Protein AF-A0A822L523-F1 (afdb_monomer_lite)

Foldseek 3Di:
DDDDDDDDDDDDDDDDDDDPDDDDDDDDDDDDDDDDDDDDDDDDDDDDDDDDDDDDDDDDDDDDDDDDDDDDDDDDDDDDDDDDDDDDDDDDDDDDDDDDDDDDDDDPPPDPVVVVVVVLVLLPDPDDPVDPQQDWAFPPFWADDPNDTFGKIFRFFKKKKFAPDPVDDPCQQCDPPHLNVQWDFDDDLDPGMTMIGGPVSHGDDVVVSCVSCDCPDRIDMDTFIAGPVPRWTKDFDQKKKFFFDPPDDPCVVAVPDPQFPDKDADPPDDGMIITGGDPPDDQRVVQRVRQPDPRTPHMGTDIRIDQDQFPDFLAPCALVPCQQANSCSVVDDGPNHDPLRRVCSVPVLAAQVAEAEQAEAAAAPPPPQAAFAADPQADAPPQDPNNPLQAHRLGRAFALAPPDQGHNHSHHPDPQSCVSHVVRQQAAGQTNPHYHYGHSNPNYHYRRYHQDDRPDGHDPVSVVVSD

Structure (mmCIF, N/CA/C/O backbone):
data_AF-A0A822L523-F1
#
_entry.id   AF-A0A822L523-F1
#
loop_
_atom_site.group_PDB
_atom_site.id
_atom_site.type_symbol
_atom_site.label_atom_id
_atom_site.label_alt_id
_atom_site.label_comp_id
_atom_site.label_asym_id
_atom_site.label_entity_id
_atom_site.label_seq_id
_atom_site.pdbx_PDB_ins_code
_atom_site.Cartn_x
_atom_site.Cartn_y
_atom_site.Cartn_z
_atom_site.occupancy
_atom_site.B_iso_or_equiv
_atom_site.auth_seq_id
_atom_site.auth_comp_id
_atom_site.auth_asym_id
_atom_site.auth_atom_id
_atom_site.pdbx_PDB_model_num
ATOM 1 N N . MET A 1 1 ? -24.747 27.702 -67.082 1.00 35.44 1 MET A N 1
ATOM 2 C CA . MET A 1 1 ? -24.437 26.258 -67.045 1.00 35.44 1 MET A CA 1
ATOM 3 C C . MET A 1 1 ? -24.423 25.871 -65.564 1.00 35.44 1 MET A C 1
ATOM 5 O O . MET A 1 1 ? -23.493 26.269 -64.884 1.00 35.44 1 MET A O 1
ATOM 9 N N . SER A 1 2 ? -25.607 25.622 -64.976 1.00 32.31 2 SER A N 1
ATOM 10 C CA . SER A 1 2 ? -26.153 24.293 -64.569 1.00 32.31 2 SER A CA 1
ATOM 11 C C . SER A 1 2 ? -25.402 23.692 -63.355 1.00 32.31 2 SER A C 1
ATOM 13 O O . SER A 1 2 ? -24.296 23.208 -63.560 1.00 32.31 2 SER A O 1
ATOM 15 N N . SER A 1 3 ? -25.808 23.932 -62.086 1.00 35.94 3 SER A N 1
ATOM 16 C CA . SER A 1 3 ? -26.930 23.342 -61.274 1.00 35.94 3 SER A CA 1
ATOM 17 C C . SER A 1 3 ? -26.587 21.927 -60.754 1.00 35.94 3 SER A C 1
ATOM 19 O O . SER A 1 3 ? -26.073 21.163 -61.557 1.00 35.94 3 SER A O 1
ATOM 21 N N . LEU A 1 4 ? -26.812 21.429 -59.526 1.00 29.52 4 LEU A N 1
ATOM 22 C CA . LEU A 1 4 ? -27.646 21.665 -58.320 1.00 29.52 4 LEU A CA 1
ATOM 23 C C . LEU A 1 4 ? -26.833 21.117 -57.096 1.00 29.52 4 LEU A C 1
ATOM 25 O O . LEU A 1 4 ? -25.926 20.327 -57.331 1.00 29.52 4 LEU A O 1
ATOM 29 N N . ALA A 1 5 ? -26.928 21.490 -55.809 1.00 32.34 5 ALA A N 1
ATOM 30 C CA . ALA A 1 5 ? -28.027 21.702 -54.848 1.00 32.34 5 ALA A CA 1
ATOM 31 C C . ALA A 1 5 ? -28.846 20.442 -54.473 1.00 32.34 5 ALA A C 1
ATOM 33 O O . ALA A 1 5 ? -29.767 20.098 -55.194 1.00 32.34 5 ALA A O 1
ATOM 34 N N . ASP A 1 6 ? -28.522 19.820 -53.329 1.00 32.03 6 ASP A N 1
ATOM 35 C CA . ASP A 1 6 ? -29.434 19.141 -52.376 1.00 32.03 6 ASP A CA 1
ATOM 36 C C . ASP A 1 6 ? -28.607 18.829 -51.108 1.00 32.03 6 ASP A C 1
ATOM 38 O O . ASP A 1 6 ? -27.577 18.172 -51.199 1.00 32.03 6 ASP A O 1
ATOM 42 N N . SER A 1 7 ? -28.767 19.487 -49.954 1.00 31.33 7 SER A N 1
ATOM 43 C CA . SER A 1 7 ? -29.911 19.619 -49.034 1.00 31.33 7 SER A CA 1
ATOM 44 C C . SER A 1 7 ? -30.247 18.313 -48.297 1.00 31.33 7 SER A C 1
ATOM 46 O O . SER A 1 7 ? -30.630 17.334 -48.919 1.00 31.33 7 SER A O 1
ATOM 48 N N . LEU A 1 8 ? -30.051 18.309 -46.969 1.00 26.38 8 LEU A N 1
ATOM 49 C CA . LEU A 1 8 ? -30.888 17.634 -45.965 1.00 26.38 8 LEU A CA 1
ATOM 50 C C . LEU A 1 8 ? -30.432 18.065 -44.557 1.00 26.38 8 LEU A C 1
ATOM 52 O O . LEU A 1 8 ? -29.475 17.549 -43.984 1.00 26.38 8 LEU A O 1
ATOM 56 N N . SER A 1 9 ? -31.133 19.067 -44.031 1.00 27.67 9 SER A N 1
ATOM 57 C CA . SER A 1 9 ? -31.225 19.409 -42.612 1.00 27.67 9 SER A CA 1
ATOM 58 C C . SER A 1 9 ? -32.248 18.503 -41.923 1.00 27.67 9 SER A C 1
ATOM 60 O O . SER A 1 9 ? -33.267 18.181 -42.533 1.00 27.67 9 SER A O 1
ATOM 62 N N . PHE A 1 10 ? -32.063 18.215 -40.635 1.00 26.61 10 PHE A N 1
ATOM 63 C CA . PHE A 1 10 ? -33.168 17.857 -39.743 1.00 26.61 10 PHE A CA 1
ATOM 64 C C . PHE A 1 10 ? -33.106 18.723 -38.480 1.00 26.61 10 PHE A C 1
ATOM 66 O O . PHE A 1 10 ? -32.211 18.575 -37.653 1.00 26.61 10 PHE A O 1
ATOM 73 N N . ASP A 1 11 ? -34.067 19.641 -38.388 1.00 33.31 11 ASP A N 1
ATOM 74 C CA . ASP A 1 11 ? -34.543 20.272 -37.156 1.00 33.31 11 ASP A CA 1
ATOM 75 C C . ASP A 1 11 ? -35.460 19.298 -36.401 1.00 33.31 11 ASP A C 1
ATOM 77 O O . ASP A 1 11 ? -36.153 18.488 -37.022 1.00 33.31 11 ASP A O 1
ATOM 81 N N . GLY A 1 12 ? -35.567 19.462 -35.079 1.00 30.56 12 GLY A N 1
ATOM 82 C CA . GLY A 1 12 ? -36.780 19.071 -34.354 1.00 30.56 12 GLY A CA 1
ATOM 83 C C . GLY A 1 12 ? -36.557 18.387 -33.012 1.00 30.56 12 GLY A C 1
ATOM 84 O O . GLY A 1 12 ? -36.392 17.176 -32.929 1.00 30.56 12 GLY A O 1
ATOM 85 N N . ALA A 1 13 ? -36.647 19.176 -31.946 1.00 33.69 13 ALA A N 1
ATOM 86 C CA . ALA A 1 13 ? -36.776 18.714 -30.573 1.00 33.69 13 ALA A CA 1
ATOM 87 C C . ALA A 1 13 ? -38.092 17.946 -30.336 1.00 33.69 13 ALA A C 1
ATOM 89 O O . ALA A 1 13 ? -39.158 18.420 -30.731 1.00 33.69 13 ALA A O 1
ATOM 90 N N . SER A 1 14 ? -38.029 16.823 -29.610 1.00 30.05 14 SER A N 1
ATOM 91 C CA . SER A 1 14 ? -39.057 16.341 -28.666 1.00 30.05 14 SER A CA 1
ATOM 92 C C . SER A 1 14 ? -38.495 15.201 -27.790 1.00 30.05 14 SER A C 1
ATOM 94 O O . SER A 1 14 ? -37.598 14.485 -28.231 1.00 30.05 14 SER A O 1
ATOM 96 N N . PRO A 1 15 ? -38.945 15.074 -26.527 1.00 32.06 15 PRO A N 1
ATOM 97 C CA . PRO A 1 15 ? -38.168 14.499 -25.427 1.00 32.06 15 PRO A CA 1
ATOM 98 C C . PRO A 1 15 ? -38.195 12.966 -25.367 1.00 32.06 15 PRO A C 1
ATOM 100 O O . PRO A 1 15 ? -39.232 12.339 -25.574 1.00 32.06 15 PRO A O 1
ATOM 103 N N . ILE A 1 16 ? -37.065 12.371 -24.975 1.00 31.06 16 ILE A N 1
ATOM 104 C CA . ILE A 1 16 ? -36.991 10.959 -24.583 1.00 31.06 16 ILE A CA 1
ATOM 105 C C . ILE A 1 16 ? -37.736 10.808 -23.252 1.00 31.06 16 ILE A C 1
ATOM 107 O O . ILE A 1 16 ? -37.314 11.333 -22.223 1.00 31.06 16 ILE A O 1
ATOM 111 N N . THR A 1 17 ? -38.868 10.112 -23.287 1.00 29.00 17 THR A N 1
ATOM 112 C CA . THR A 1 17 ? -39.609 9.666 -22.103 1.00 29.00 17 THR A CA 1
ATOM 113 C C . THR A 1 17 ? -39.165 8.240 -21.787 1.00 29.00 17 THR A C 1
ATOM 115 O O . THR A 1 17 ? -39.223 7.375 -22.656 1.00 29.00 17 THR A O 1
ATOM 118 N N . PHE A 1 18 ? -38.691 7.995 -20.564 1.00 29.22 18 PHE A N 1
ATOM 119 C CA . PHE A 1 18 ? -38.406 6.645 -20.077 1.00 29.22 18 PHE A CA 1
ATOM 120 C C . PHE A 1 18 ? -39.687 6.052 -19.489 1.00 29.22 18 PHE A C 1
ATOM 122 O O . PHE A 1 18 ? -40.185 6.552 -18.480 1.00 29.22 18 PHE A O 1
ATOM 129 N N . ASP A 1 19 ? -40.208 4.996 -20.111 1.00 30.80 19 ASP A N 1
ATOM 130 C CA . ASP A 1 19 ? -41.220 4.132 -19.503 1.00 30.80 19 ASP A CA 1
ATOM 131 C C . ASP A 1 19 ? -40.503 2.979 -18.790 1.00 30.80 19 ASP A C 1
ATOM 133 O O . ASP A 1 19 ? -39.896 2.110 -19.416 1.00 30.80 19 ASP A O 1
ATOM 137 N N . LEU A 1 20 ? -40.514 3.029 -17.459 1.00 40.69 20 LEU A N 1
ATOM 138 C CA . LEU A 1 20 ? -40.045 1.966 -16.579 1.00 40.69 20 LEU A CA 1
ATOM 139 C C . LEU A 1 20 ? -41.235 1.098 -16.176 1.00 40.69 20 LEU A C 1
ATOM 141 O O . LEU A 1 20 ? -41.661 1.127 -15.023 1.00 40.69 20 LEU A O 1
ATOM 145 N N . THR A 1 21 ? -41.759 0.306 -17.110 1.00 32.06 21 THR A N 1
ATOM 146 C CA . THR A 1 21 ? -42.650 -0.810 -16.786 1.00 32.06 21 THR A CA 1
ATOM 147 C C . THR A 1 21 ? -42.430 -1.977 -17.753 1.00 32.06 21 THR A C 1
ATOM 149 O O . THR A 1 21 ? -42.678 -1.869 -18.947 1.00 32.06 21 THR A O 1
ATOM 152 N N . GLY A 1 22 ? -41.975 -3.121 -17.233 1.00 28.94 22 GLY A N 1
ATOM 153 C CA . GLY A 1 22 ? -42.024 -4.396 -17.957 1.00 28.94 22 GLY A CA 1
ATOM 154 C C . GLY A 1 22 ? -40.700 -5.147 -18.027 1.00 28.94 22 GLY A C 1
ATOM 155 O O . GLY A 1 22 ? -39.800 -4.795 -18.778 1.00 28.94 22 GLY A O 1
ATOM 156 N N . SER A 1 23 ? -40.629 -6.218 -17.243 1.00 37.31 23 SER A N 1
ATOM 157 C CA . SER A 1 23 ? -39.738 -7.359 -17.424 1.00 37.31 23 SER A CA 1
ATOM 158 C C . SER A 1 23 ? -39.816 -7.904 -18.852 1.00 37.31 23 SER A C 1
ATOM 160 O O . SER A 1 23 ? -40.910 -8.232 -19.301 1.00 37.31 23 SER A O 1
ATOM 162 N N . ASP A 1 24 ? -38.684 -8.009 -19.544 1.00 33.78 24 ASP A N 1
ATOM 163 C CA . ASP A 1 24 ? -38.181 -9.266 -20.109 1.00 33.78 24 ASP A CA 1
ATOM 164 C C . ASP A 1 24 ? -36.904 -9.033 -20.936 1.00 33.78 24 ASP A C 1
ATOM 166 O O . ASP A 1 24 ? -36.634 -7.960 -21.471 1.00 33.78 24 ASP A O 1
ATOM 170 N N . ASP A 1 25 ? -36.105 -10.089 -20.939 1.00 34.25 25 ASP A N 1
ATOM 171 C CA . ASP A 1 25 ? -34.832 -10.357 -21.600 1.00 34.25 25 ASP A CA 1
ATOM 172 C C . ASP A 1 25 ? -34.661 -9.737 -23.008 1.00 34.25 25 ASP A C 1
ATOM 174 O O . ASP A 1 25 ? -35.458 -9.990 -23.911 1.00 34.25 25 ASP A O 1
ATOM 178 N N . LEU A 1 26 ? -33.573 -8.986 -23.232 1.00 28.25 26 LEU A N 1
ATOM 179 C CA . LEU A 1 26 ? -33.104 -8.611 -24.574 1.00 28.25 26 LEU A CA 1
ATOM 180 C C . LEU A 1 26 ? -31.580 -8.743 -24.666 1.00 28.25 26 LEU A C 1
ATOM 182 O O . LEU A 1 26 ? -30.812 -7.816 -24.411 1.00 28.25 26 LEU A O 1
ATOM 186 N N . THR A 1 27 ? -31.156 -9.929 -25.091 1.00 29.73 27 THR A N 1
ATOM 187 C CA . THR A 1 27 ? -29.843 -10.176 -25.686 1.00 29.73 27 THR A CA 1
ATOM 188 C C . THR A 1 27 ? -29.825 -9.631 -27.118 1.00 29.73 27 THR A C 1
ATOM 190 O O . THR A 1 27 ? -30.698 -9.943 -27.925 1.00 29.73 27 THR A O 1
ATOM 193 N N . VAL A 1 28 ? -28.813 -8.830 -27.468 1.00 26.91 28 VAL A N 1
ATOM 194 C CA . VAL A 1 28 ? -28.511 -8.490 -28.868 1.00 26.91 28 VAL A CA 1
ATOM 195 C C . VAL A 1 28 ? -27.248 -9.232 -29.277 1.00 26.91 28 VAL A C 1
ATOM 197 O O . VAL A 1 28 ? -26.133 -8.865 -28.914 1.00 26.91 28 VAL A O 1
ATOM 200 N N . SER A 1 29 ? -27.451 -10.294 -30.048 1.00 25.78 29 SER A N 1
ATOM 201 C CA . SER A 1 29 ? -26.445 -10.927 -30.891 1.00 25.78 29 SER A CA 1
ATOM 202 C C . SER A 1 29 ? -26.494 -10.274 -32.276 1.00 25.78 29 SER A C 1
ATOM 204 O O . SER A 1 29 ? -27.566 -10.054 -32.838 1.00 25.78 29 SER A O 1
ATOM 206 N N . LYS A 1 30 ? -25.327 -9.968 -32.849 1.00 27.33 30 LYS A N 1
ATOM 207 C CA . LYS A 1 30 ? -25.195 -9.736 -34.289 1.00 27.33 30 LYS A CA 1
ATOM 208 C C . LYS A 1 30 ? -24.101 -10.648 -34.818 1.00 27.33 30 LYS A C 1
ATOM 210 O O . LYS A 1 30 ? -22.918 -10.346 -34.707 1.00 27.33 30 LYS A O 1
ATOM 215 N N . GLU A 1 31 ? -24.530 -11.769 -35.381 1.00 26.70 31 GLU A N 1
ATOM 216 C CA . GLU A 1 31 ? -23.723 -12.536 -36.317 1.00 26.70 31 GLU A CA 1
ATOM 217 C C . GLU A 1 31 ? -23.628 -11.805 -37.661 1.00 26.70 31 GLU A C 1
ATOM 219 O O . GLU A 1 31 ? -24.628 -11.319 -38.191 1.00 26.70 31 GLU A O 1
ATOM 224 N N . THR A 1 32 ? -22.442 -11.847 -38.263 1.00 28.53 32 THR A N 1
ATOM 225 C CA . THR A 1 32 ? -22.312 -12.170 -39.687 1.00 28.53 32 THR A CA 1
ATOM 226 C C . THR A 1 32 ? -21.231 -13.238 -39.843 1.00 28.53 32 THR A C 1
ATOM 228 O O . THR A 1 32 ? -20.139 -13.117 -39.295 1.00 28.53 32 THR A O 1
ATOM 231 N N . SER A 1 33 ? -21.625 -14.288 -40.556 1.00 26.77 33 SER A N 1
ATOM 232 C CA . SER A 1 33 ? -21.040 -15.623 -40.706 1.00 26.77 33 SER A CA 1
ATOM 233 C C . SER A 1 33 ? -19.787 -15.713 -41.628 1.00 26.77 33 SER A C 1
ATOM 235 O O . SER A 1 33 ? -19.410 -14.710 -42.233 1.00 26.77 33 SER A O 1
ATOM 237 N N . PRO A 1 34 ? -19.137 -16.902 -41.728 1.00 37.75 34 PRO A N 1
ATOM 238 C CA . PRO A 1 34 ? -17.688 -17.100 -41.924 1.00 37.75 34 PRO A CA 1
ATOM 239 C C . PRO A 1 34 ? -17.290 -17.692 -43.296 1.00 37.75 34 PRO A C 1
ATOM 241 O O . PRO A 1 34 ? -18.164 -17.971 -44.104 1.00 37.75 34 PRO A O 1
ATOM 244 N N . LEU A 1 35 ? -15.979 -17.931 -43.508 1.00 25.69 35 LEU A N 1
ATOM 245 C CA . LEU A 1 35 ? -15.305 -18.974 -44.335 1.00 25.69 35 LEU A CA 1
ATOM 246 C C . LEU A 1 35 ? -13.777 -18.687 -44.271 1.00 25.69 35 LEU A C 1
ATOM 248 O O . LEU A 1 35 ? -13.397 -17.538 -44.437 1.00 25.69 35 LEU A O 1
ATOM 252 N N . ALA A 1 36 ? -12.801 -19.578 -44.071 1.00 26.30 36 ALA A N 1
ATOM 253 C CA . ALA A 1 36 ? -12.713 -20.995 -43.743 1.00 26.30 36 ALA A CA 1
ATOM 254 C C . ALA A 1 36 ? -11.298 -21.257 -43.161 1.00 26.30 36 ALA A C 1
ATOM 256 O O . ALA A 1 36 ? -10.316 -20.664 -43.605 1.00 26.30 36 ALA A O 1
ATOM 257 N N . VAL A 1 37 ? -11.204 -22.158 -42.183 1.00 26.66 37 VAL A N 1
ATOM 258 C CA . VAL A 1 37 ? -9.959 -22.750 -41.662 1.00 26.66 37 VAL A CA 1
ATOM 259 C C . VAL A 1 37 ? -9.517 -23.868 -42.603 1.00 26.66 37 VAL A C 1
ATOM 261 O O . VAL A 1 37 ? -10.371 -24.653 -42.999 1.00 26.66 37 VAL A O 1
ATOM 264 N N . LEU A 1 38 ? -8.214 -24.024 -42.862 1.00 25.02 38 LEU A N 1
ATOM 265 C CA . LEU A 1 38 ? -7.595 -25.348 -43.015 1.00 25.02 38 LEU A CA 1
ATOM 266 C C . LEU A 1 38 ? -6.116 -25.298 -42.600 1.00 25.02 38 LEU A C 1
ATOM 268 O O . LEU A 1 38 ? -5.322 -24.506 -43.095 1.00 25.02 38 LEU A O 1
ATOM 272 N N . ASN A 1 39 ? -5.803 -26.167 -41.647 1.00 25.38 39 ASN A N 1
ATOM 273 C CA . ASN A 1 39 ? -4.521 -26.394 -41.002 1.00 25.38 39 ASN A CA 1
ATOM 274 C C . ASN A 1 39 ? -3.904 -27.658 -41.626 1.00 25.38 39 ASN A C 1
ATOM 276 O O . ASN A 1 39 ? -4.617 -28.655 -41.708 1.00 25.38 39 ASN A O 1
ATOM 280 N N . SER A 1 40 ? -2.624 -27.654 -42.014 1.00 27.36 40 SER A N 1
ATOM 281 C CA . SER A 1 40 ? -1.778 -28.866 -42.018 1.00 27.36 40 SER A CA 1
ATOM 282 C C . SER A 1 40 ? -0.338 -28.562 -42.437 1.00 27.36 40 SER A C 1
ATOM 284 O O . SER A 1 40 ? -0.066 -28.225 -43.588 1.00 27.36 40 SER A O 1
ATOM 286 N N . ASN A 1 41 ? 0.576 -28.776 -41.496 1.00 27.09 41 ASN A N 1
ATOM 287 C CA . ASN A 1 41 ? 1.993 -29.050 -41.721 1.00 27.09 41 ASN A CA 1
ATOM 288 C C . ASN A 1 41 ? 2.141 -30.492 -42.266 1.00 27.09 41 ASN A C 1
ATOM 290 O O . ASN A 1 41 ? 1.387 -31.369 -41.830 1.00 27.09 41 ASN A O 1
ATOM 294 N N . PRO A 1 42 ? 3.076 -30.767 -43.194 1.00 29.89 42 PRO A N 1
ATOM 295 C CA . PRO A 1 42 ? 4.167 -31.679 -42.825 1.00 29.89 42 PRO A CA 1
ATOM 296 C C . PRO A 1 42 ? 5.532 -31.305 -43.447 1.00 29.89 42 PRO A C 1
ATOM 298 O O . PRO A 1 42 ? 5.629 -30.920 -44.610 1.00 29.89 42 PRO A O 1
ATOM 301 N N . SER A 1 43 ? 6.613 -31.483 -42.683 1.00 27.56 43 SER A N 1
ATOM 302 C CA . SER A 1 43 ? 8.013 -31.514 -43.165 1.00 27.56 43 SER A CA 1
ATOM 303 C C . SER A 1 43 ? 8.362 -32.892 -43.783 1.00 27.56 43 SER A C 1
ATOM 305 O O . SER A 1 43 ? 7.551 -33.810 -43.648 1.00 27.56 43 SER A O 1
ATOM 307 N N . PRO A 1 44 ? 9.590 -33.168 -44.283 1.00 37.09 44 PRO A N 1
ATOM 308 C CA . PRO A 1 44 ? 10.626 -32.329 -44.906 1.00 37.09 44 PRO A CA 1
ATOM 309 C C . PRO A 1 44 ? 11.067 -32.878 -46.293 1.00 37.09 44 PRO A C 1
ATOM 311 O O . PRO A 1 44 ? 10.983 -34.077 -46.556 1.00 37.09 44 PRO A O 1
ATOM 314 N N . SER A 1 45 ? 11.666 -32.048 -47.152 1.00 27.22 45 SER A N 1
ATOM 315 C CA . SER A 1 45 ? 12.517 -32.557 -48.243 1.00 27.22 45 SER A CA 1
ATOM 316 C C . SER A 1 45 ? 13.587 -31.552 -48.670 1.00 27.22 45 SER A C 1
ATOM 318 O O . SER A 1 45 ? 13.351 -30.356 -48.795 1.00 27.22 45 SER A O 1
ATOM 320 N N . THR A 1 46 ? 14.777 -32.108 -48.838 1.00 25.73 46 THR A N 1
ATOM 321 C CA . THR A 1 46 ? 16.098 -31.540 -49.113 1.00 25.73 46 THR A CA 1
ATOM 322 C C . THR A 1 46 ? 16.292 -30.980 -50.534 1.00 25.73 46 THR A C 1
ATOM 324 O O . THR A 1 46 ? 15.610 -31.413 -51.457 1.00 25.73 46 THR A O 1
ATOM 327 N N . VAL A 1 47 ? 17.382 -30.203 -50.689 1.00 24.11 47 VAL A N 1
ATOM 328 C CA . VAL A 1 47 ? 18.164 -29.883 -51.916 1.00 24.11 47 VAL A CA 1
ATOM 329 C C . VAL A 1 47 ? 17.750 -28.615 -52.688 1.00 24.11 47 VAL A C 1
ATOM 331 O O . VAL A 1 47 ? 16.817 -28.637 -53.475 1.00 24.11 47 VAL A O 1
ATOM 334 N N . SER A 1 48 ? 18.494 -27.510 -52.553 1.00 25.20 48 SER A N 1
ATOM 335 C CA . SER A 1 48 ? 19.650 -27.159 -53.407 1.00 25.20 48 SER A CA 1
ATOM 336 C C . SER A 1 48 ? 19.976 -25.664 -53.322 1.00 25.20 48 SER A C 1
ATOM 338 O O . SER A 1 48 ? 19.094 -24.816 -53.256 1.00 25.20 48 SER A O 1
ATOM 340 N N . SER A 1 49 ? 21.269 -25.379 -53.385 1.00 27.38 49 SER A N 1
ATOM 341 C CA . SER A 1 49 ? 21.909 -24.084 -53.597 1.00 27.38 49 SER A CA 1
ATOM 342 C C . SER A 1 49 ? 21.438 -23.361 -54.861 1.00 27.38 49 SER A C 1
ATOM 344 O O . SER A 1 49 ? 21.356 -24.005 -55.902 1.00 27.38 49 SER A O 1
ATOM 346 N N . GLU A 1 50 ? 21.294 -22.033 -54.796 1.00 27.50 50 GLU A N 1
ATOM 347 C CA . GLU A 1 50 ? 21.911 -21.090 -55.747 1.00 27.50 50 GLU A CA 1
ATOM 348 C C . GLU A 1 50 ? 21.669 -19.632 -55.315 1.00 27.50 50 GLU A C 1
ATOM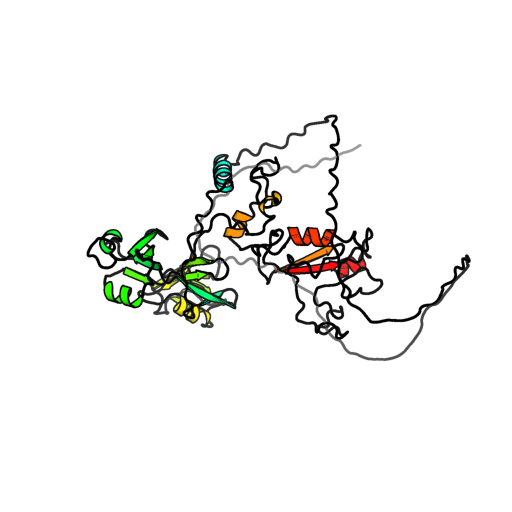 350 O O . GLU A 1 50 ? 20.542 -19.197 -55.091 1.00 27.50 50 GLU A O 1
ATOM 355 N N . ALA A 1 51 ? 22.764 -18.884 -55.179 1.00 25.56 51 ALA A N 1
ATOM 356 C CA . ALA A 1 51 ? 22.781 -17.440 -54.978 1.00 25.56 51 ALA A CA 1
ATOM 357 C C . ALA A 1 51 ? 22.842 -16.725 -56.339 1.00 25.56 51 ALA A C 1
ATOM 359 O O . ALA A 1 51 ? 23.571 -17.195 -57.216 1.00 25.56 51 ALA A O 1
ATOM 360 N N . PRO A 1 52 ? 22.211 -15.552 -56.520 1.00 27.73 52 PRO A N 1
ATOM 361 C CA . PRO A 1 52 ? 22.552 -14.662 -57.615 1.00 27.73 52 PRO A CA 1
ATOM 362 C C . PRO A 1 52 ? 23.616 -13.650 -57.171 1.00 27.73 52 PRO A C 1
ATOM 364 O O . PRO A 1 52 ? 23.428 -12.855 -56.253 1.00 27.73 52 PRO A O 1
ATOM 367 N N . THR A 1 53 ? 24.752 -13.702 -57.859 1.00 26.11 53 THR A N 1
ATOM 368 C CA . THR A 1 53 ? 25.809 -12.683 -57.885 1.00 26.11 53 THR A CA 1
ATOM 369 C C . THR A 1 53 ? 25.493 -11.604 -58.929 1.00 26.11 53 THR A C 1
ATOM 371 O O . THR A 1 53 ? 24.661 -11.849 -59.801 1.00 26.11 53 THR A O 1
ATOM 374 N N . VAL A 1 54 ? 26.222 -10.467 -58.853 1.00 26.86 54 VAL A N 1
ATOM 375 C CA . VAL A 1 54 ? 26.683 -9.530 -59.929 1.00 26.86 54 VAL A CA 1
ATOM 376 C C . VAL A 1 54 ? 26.460 -8.045 -59.532 1.00 26.86 54 VAL A C 1
ATOM 378 O O . VAL A 1 54 ? 25.361 -7.721 -59.094 1.00 26.86 54 VAL A O 1
ATOM 381 N N . PRO A 1 55 ? 27.385 -7.084 -59.788 1.00 29.80 55 PRO A N 1
ATOM 382 C CA . PRO A 1 55 ? 28.859 -7.084 -59.753 1.00 29.80 55 PRO A CA 1
ATOM 383 C C . PRO A 1 55 ? 29.448 -5.868 -58.971 1.00 29.80 55 PRO A C 1
ATOM 385 O O . PRO A 1 55 ? 28.738 -4.952 -58.564 1.00 29.80 55 PRO A O 1
ATOM 388 N N . ALA A 1 56 ? 30.776 -5.827 -58.806 1.00 25.55 56 ALA A N 1
ATOM 389 C CA . ALA A 1 56 ? 31.520 -4.745 -58.148 1.00 25.55 56 ALA A CA 1
ATOM 390 C C . ALA A 1 56 ? 32.316 -3.837 -59.118 1.00 25.55 56 ALA A C 1
ATOM 392 O O . ALA A 1 56 ? 32.683 -4.269 -60.211 1.00 25.55 56 ALA A O 1
ATOM 393 N N . SER A 1 57 ? 32.666 -2.647 -58.584 1.00 26.70 57 SER A N 1
ATOM 394 C CA . SER A 1 57 ? 33.837 -1.768 -58.851 1.00 26.70 57 SER A CA 1
ATOM 395 C C . SER A 1 57 ? 33.654 -0.526 -59.758 1.00 26.70 57 SER A C 1
ATOM 397 O O . SER A 1 57 ? 32.821 -0.569 -60.660 1.00 26.70 57 SER A O 1
ATOM 399 N N . PRO A 1 58 ? 34.448 0.572 -59.566 1.00 40.06 58 PRO A N 1
ATOM 400 C CA . PRO A 1 58 ? 35.741 0.633 -58.854 1.00 40.06 58 PRO A CA 1
ATOM 401 C C . PRO A 1 58 ? 35.982 1.768 -57.819 1.00 40.06 58 PRO A C 1
ATOM 403 O O . PRO A 1 58 ? 35.548 2.903 -57.967 1.00 40.06 58 PRO A O 1
ATOM 406 N N . THR A 1 59 ? 36.774 1.394 -56.807 1.00 27.16 59 THR A N 1
ATOM 407 C CA . THR A 1 59 ? 37.997 2.026 -56.260 1.00 27.16 59 THR A CA 1
ATOM 408 C C . THR A 1 59 ? 38.076 3.543 -56.016 1.00 27.16 59 THR A C 1
ATOM 410 O O . THR A 1 59 ? 38.195 4.330 -56.949 1.00 27.16 59 THR A O 1
ATOM 413 N N . ALA A 1 60 ? 38.296 3.912 -54.746 1.00 25.61 60 ALA A N 1
ATOM 414 C CA . ALA A 1 60 ? 39.223 4.980 -54.364 1.00 25.61 60 ALA A CA 1
ATOM 415 C C . ALA A 1 60 ? 40.016 4.559 -53.112 1.00 25.61 60 ALA A C 1
ATOM 417 O O . ALA A 1 60 ? 39.464 4.120 -52.109 1.00 25.61 60 ALA A O 1
ATOM 418 N N . THR A 1 61 ? 41.334 4.637 -53.244 1.00 26.78 61 THR A N 1
ATOM 419 C CA . THR A 1 61 ? 42.397 4.238 -52.317 1.00 26.78 61 THR A CA 1
ATOM 420 C C . THR A 1 61 ? 42.602 5.238 -51.178 1.00 26.78 61 THR A C 1
ATOM 422 O O . THR A 1 61 ? 42.698 6.436 -51.436 1.00 26.78 61 THR A O 1
ATOM 425 N N . GLY A 1 62 ? 42.800 4.743 -49.955 1.00 27.45 62 GLY A N 1
ATOM 426 C CA . GLY A 1 62 ? 43.309 5.516 -48.820 1.00 27.45 62 GLY A CA 1
ATOM 427 C C . GLY A 1 62 ? 43.796 4.586 -47.708 1.00 27.45 62 GLY A C 1
ATOM 428 O O . GLY A 1 62 ? 42.993 3.997 -46.997 1.00 27.45 62 GLY A O 1
ATOM 429 N N . GLN A 1 63 ? 45.111 4.415 -47.618 1.00 24.36 63 GLN A N 1
ATOM 430 C CA . GLN A 1 63 ? 45.840 3.570 -46.671 1.00 24.36 63 GLN A CA 1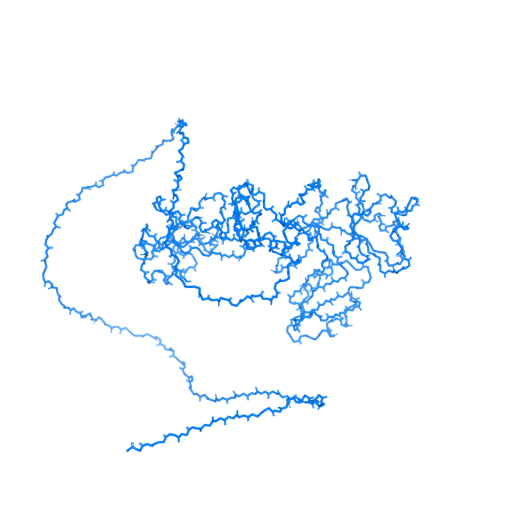
ATOM 431 C C . GLN A 1 63 ? 46.193 4.391 -45.420 1.00 24.36 63 GLN A C 1
ATOM 433 O O . GLN A 1 63 ? 46.770 5.465 -45.574 1.00 24.36 63 GLN A O 1
ATOM 438 N N .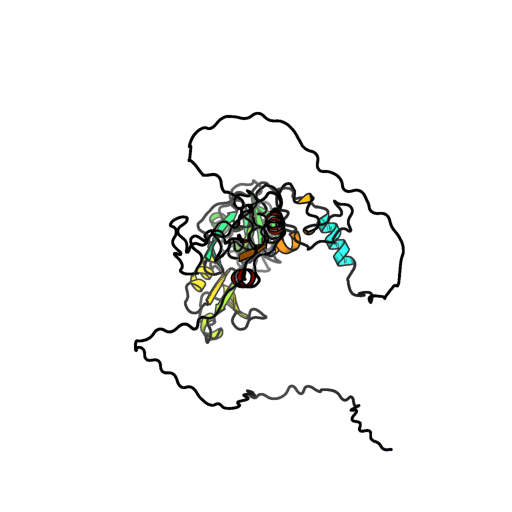 VAL A 1 64 ? 45.910 3.889 -44.211 1.00 26.52 64 VAL A N 1
ATOM 439 C CA . VAL A 1 64 ? 46.598 4.315 -42.976 1.00 26.52 64 VAL A CA 1
ATOM 440 C C . VAL A 1 64 ? 46.802 3.099 -42.066 1.00 26.52 64 VAL A C 1
ATOM 442 O O . VAL A 1 64 ? 45.879 2.323 -41.832 1.00 26.52 64 VAL A O 1
ATOM 445 N N . ASP A 1 65 ? 48.048 2.935 -41.627 1.00 27.89 65 ASP A N 1
ATOM 446 C CA . ASP A 1 65 ? 48.616 1.797 -40.905 1.00 27.89 65 ASP A CA 1
ATOM 447 C C . ASP A 1 65 ? 48.108 1.635 -39.458 1.00 27.89 65 ASP A C 1
ATOM 449 O O . ASP A 1 65 ? 47.932 2.609 -38.725 1.00 27.89 65 ASP A O 1
ATOM 453 N N . PHE A 1 66 ? 47.977 0.378 -39.017 1.00 26.45 66 PHE A N 1
ATOM 454 C CA . PHE A 1 66 ? 47.820 -0.012 -37.611 1.00 26.45 66 PHE A CA 1
ATOM 455 C C . PHE A 1 66 ? 49.187 -0.262 -36.958 1.00 26.45 66 PHE A C 1
ATOM 457 O O . PHE A 1 66 ? 50.004 -0.981 -37.541 1.00 26.45 66 PHE A O 1
ATOM 464 N N . PRO A 1 67 ? 49.409 0.172 -35.705 1.00 29.52 67 PRO A N 1
ATOM 465 C CA . PRO A 1 67 ? 50.385 -0.465 -34.839 1.00 29.52 67 PRO A CA 1
ATOM 466 C C . PRO A 1 67 ? 49.731 -1.378 -33.785 1.00 29.52 67 PRO A C 1
ATOM 468 O O . PRO A 1 67 ? 48.678 -1.096 -33.223 1.00 29.52 67 PRO A O 1
ATOM 471 N N . ALA A 1 68 ? 50.428 -2.492 -33.577 1.00 27.34 68 ALA A N 1
ATOM 472 C CA . ALA A 1 68 ? 50.191 -3.655 -32.728 1.00 27.34 68 ALA A CA 1
ATOM 473 C C . ALA A 1 68 ? 49.669 -3.427 -31.292 1.00 27.34 68 ALA A C 1
ATOM 475 O O . ALA A 1 68 ? 50.083 -2.504 -30.595 1.00 27.34 68 ALA A O 1
ATOM 476 N N . SER A 1 69 ? 48.888 -4.397 -30.802 1.00 30.64 69 SER A N 1
ATOM 477 C CA . SER A 1 69 ? 48.757 -4.712 -29.368 1.00 30.64 69 SER A CA 1
ATOM 478 C C . SER A 1 69 ? 50.101 -5.191 -28.791 1.00 30.64 69 SER A C 1
ATOM 480 O O . SER A 1 69 ? 50.867 -5.840 -29.512 1.00 30.64 69 SER A O 1
ATOM 482 N N . PRO A 1 70 ? 50.377 -4.963 -27.490 1.00 30.41 70 PRO A N 1
ATOM 483 C CA . PRO A 1 70 ? 50.294 -6.112 -26.578 1.00 30.41 70 PRO A CA 1
ATOM 484 C C . PRO A 1 70 ? 49.921 -5.828 -25.101 1.00 30.41 70 PRO A C 1
ATOM 486 O O . PRO A 1 70 ? 50.146 -4.754 -24.556 1.00 30.41 70 PRO A O 1
ATOM 489 N N . SER A 1 71 ? 49.470 -6.928 -24.480 1.00 25.77 71 SER A N 1
ATOM 490 C CA . SER A 1 71 ? 49.664 -7.409 -23.095 1.00 25.77 71 SER A CA 1
ATOM 491 C C . SER A 1 71 ? 48.966 -6.763 -21.889 1.00 25.77 71 SER A C 1
ATOM 493 O O . SER A 1 71 ? 49.160 -5.603 -21.548 1.00 25.77 71 SER A O 1
ATOM 495 N N . ILE A 1 72 ? 48.268 -7.661 -21.188 1.00 31.72 72 ILE A N 1
ATOM 496 C CA . ILE A 1 72 ? 47.789 -7.643 -19.802 1.00 31.72 72 ILE A CA 1
ATOM 497 C C . ILE A 1 72 ? 48.947 -7.412 -18.815 1.00 31.72 72 ILE A C 1
ATOM 499 O O . ILE A 1 72 ? 49.978 -8.074 -18.933 1.00 31.72 72 ILE A O 1
ATOM 503 N N . ASP A 1 73 ? 48.722 -6.585 -17.788 1.00 25.41 73 ASP A N 1
ATOM 504 C CA . ASP A 1 73 ? 49.357 -6.746 -16.474 1.00 25.41 73 ASP A CA 1
ATOM 505 C C . ASP A 1 73 ? 48.356 -6.450 -15.344 1.00 25.41 73 ASP A C 1
ATOM 507 O O . ASP A 1 73 ? 47.553 -5.519 -15.394 1.00 25.41 73 ASP A O 1
ATOM 511 N N . SER A 1 74 ? 48.422 -7.306 -14.336 1.00 28.20 74 SER A N 1
ATOM 512 C CA . SER A 1 74 ? 47.678 -7.329 -13.092 1.00 28.20 74 SER A CA 1
ATOM 513 C C . SER A 1 74 ? 48.605 -6.886 -11.960 1.00 28.20 74 SER A C 1
ATOM 515 O O . SER A 1 74 ? 49.514 -7.634 -11.614 1.00 28.20 74 SER A O 1
ATOM 517 N N . SER A 1 75 ? 48.369 -5.735 -11.323 1.00 25.81 75 SER A N 1
ATOM 518 C CA . SER A 1 75 ? 48.703 -5.514 -9.902 1.00 25.81 75 SER A CA 1
ATOM 519 C C . SER A 1 75 ? 48.397 -4.089 -9.427 1.00 25.81 75 SER A C 1
ATOM 521 O O . SER A 1 75 ? 48.613 -3.117 -10.139 1.00 25.81 75 SER A O 1
ATOM 523 N N . GLY A 1 76 ? 47.999 -3.980 -8.154 1.00 25.56 76 GLY A N 1
ATOM 524 C CA . GLY A 1 76 ? 48.502 -2.905 -7.295 1.00 25.56 76 GLY A CA 1
ATOM 525 C C . GLY A 1 76 ? 47.516 -1.819 -6.871 1.00 25.56 76 GLY A C 1
ATOM 526 O O . GLY A 1 76 ? 47.445 -0.756 -7.473 1.00 25.56 76 GLY A O 1
ATOM 527 N N . TYR A 1 77 ? 46.868 -2.043 -5.726 1.00 24.67 77 TYR A N 1
ATOM 528 C CA . TYR A 1 77 ? 46.423 -0.981 -4.819 1.00 24.67 77 TYR A CA 1
ATOM 529 C C . TYR A 1 77 ? 47.542 0.048 -4.566 1.00 24.67 77 TYR A C 1
ATOM 531 O O . TYR A 1 77 ? 48.660 -0.338 -4.224 1.00 24.67 77 TYR A O 1
ATOM 539 N N . SER A 1 78 ? 47.213 1.343 -4.591 1.00 24.38 78 SER A N 1
ATOM 540 C CA . SER A 1 78 ? 47.898 2.351 -3.775 1.00 24.38 78 SER A CA 1
ATOM 541 C C . SER A 1 78 ? 47.001 3.565 -3.508 1.00 24.38 78 SER A C 1
ATOM 543 O O . SER A 1 78 ? 46.135 3.924 -4.298 1.00 24.38 78 SER A O 1
ATOM 545 N N . THR A 1 79 ? 47.198 4.129 -2.325 1.00 28.14 79 THR A N 1
ATOM 546 C CA . THR A 1 79 ? 46.359 5.041 -1.543 1.00 28.14 79 THR A CA 1
ATOM 547 C C . THR A 1 79 ? 46.408 6.517 -1.980 1.00 28.14 79 THR A C 1
ATOM 549 O O . THR A 1 79 ? 47.407 6.966 -2.530 1.00 28.14 79 THR A O 1
ATOM 552 N N . SER A 1 80 ? 45.337 7.257 -1.650 1.00 28.17 80 SER A N 1
ATOM 553 C CA . SER A 1 80 ? 45.010 8.682 -1.904 1.00 28.17 80 SER A CA 1
ATOM 554 C C . SER A 1 80 ? 46.102 9.733 -1.574 1.00 28.17 80 SER A C 1
ATOM 556 O O . SER A 1 80 ? 47.073 9.421 -0.886 1.00 28.17 80 SER A O 1
ATOM 558 N N . PRO A 1 81 ? 45.903 11.022 -1.948 1.00 27.83 81 PRO A N 1
ATOM 559 C CA . PRO A 1 81 ? 45.187 11.928 -1.033 1.00 27.83 81 PRO A CA 1
ATOM 560 C C . PRO A 1 81 ? 44.237 12.952 -1.696 1.00 27.83 81 PRO A C 1
ATOM 562 O O . PRO A 1 81 ? 44.274 13.218 -2.892 1.00 27.83 81 PRO A O 1
ATOM 565 N N . ALA A 1 82 ? 43.372 13.518 -0.854 1.00 27.31 82 ALA A N 1
ATOM 566 C CA . ALA A 1 82 ? 42.317 14.482 -1.153 1.00 27.31 82 ALA A CA 1
ATOM 567 C C . ALA A 1 82 ? 42.795 15.867 -1.642 1.00 27.31 82 ALA A C 1
ATOM 569 O O . ALA A 1 82 ? 43.802 16.391 -1.172 1.00 27.31 82 ALA A O 1
ATOM 570 N N . SER A 1 83 ? 42.003 16.480 -2.528 1.00 25.78 83 SER A N 1
ATOM 571 C CA . SER A 1 83 ? 41.751 17.925 -2.762 1.00 25.78 83 SER A CA 1
ATOM 572 C C . SER A 1 83 ? 40.997 18.012 -4.103 1.00 25.78 83 SER A C 1
ATOM 574 O O . SER A 1 83 ? 41.260 17.211 -4.985 1.00 25.78 83 SER A O 1
ATOM 576 N N . SER A 1 84 ? 40.007 18.849 -4.388 1.00 24.88 84 SER A N 1
ATOM 577 C CA . SER A 1 84 ? 39.375 20.010 -3.765 1.00 24.88 84 SER A CA 1
ATOM 578 C C . SER A 1 84 ? 38.029 20.213 -4.487 1.00 24.88 84 SER A C 1
ATOM 580 O O . SER A 1 84 ? 37.912 19.865 -5.659 1.00 24.88 84 SER A O 1
ATOM 582 N N . LEU A 1 85 ? 37.040 20.790 -3.802 1.00 28.30 85 LEU A N 1
ATOM 583 C CA . LEU A 1 85 ? 35.740 21.202 -4.351 1.00 28.30 85 LEU A CA 1
ATOM 584 C C . LEU A 1 85 ? 35.892 21.964 -5.682 1.00 28.30 85 LEU A C 1
ATOM 586 O O . LEU A 1 85 ? 36.538 23.012 -5.713 1.00 28.30 85 LEU A O 1
ATOM 590 N N . ALA A 1 86 ? 35.271 21.461 -6.751 1.00 26.14 86 ALA A N 1
ATOM 591 C CA . ALA A 1 86 ? 35.095 22.187 -8.003 1.00 26.14 86 ALA A CA 1
ATOM 592 C C . ALA A 1 86 ? 33.665 22.739 -8.075 1.00 26.14 86 ALA A C 1
ATOM 594 O O . ALA A 1 86 ? 32.681 22.013 -7.949 1.00 26.14 86 ALA A O 1
ATOM 595 N N . SER A 1 87 ? 33.589 24.055 -8.223 1.00 25.38 87 SER A N 1
ATOM 596 C CA . SER A 1 87 ? 32.389 24.879 -8.285 1.00 25.38 87 SER A CA 1
ATOM 597 C C . SER A 1 87 ? 31.567 24.607 -9.550 1.00 25.38 87 SER A C 1
ATOM 599 O O . SER A 1 87 ? 32.112 24.592 -10.651 1.00 25.38 87 SER A O 1
ATOM 601 N N . VAL A 1 88 ? 30.248 24.473 -9.401 1.00 27.08 88 VAL A N 1
ATOM 602 C CA . VAL A 1 88 ? 29.282 24.440 -10.512 1.00 27.08 88 VAL A CA 1
ATOM 603 C C . VAL A 1 88 ? 29.143 25.855 -11.105 1.00 27.08 88 VAL A C 1
ATOM 605 O O . VAL A 1 88 ? 28.935 26.798 -10.336 1.00 27.08 88 VAL A O 1
ATOM 608 N N . PRO A 1 89 ? 29.247 26.062 -12.432 1.00 27.78 89 PRO A N 1
ATOM 609 C CA . PRO A 1 89 ? 29.046 27.380 -13.024 1.00 27.78 89 PRO A CA 1
ATOM 610 C C . PRO A 1 89 ? 27.555 27.743 -13.108 1.00 27.78 89 PRO A C 1
ATOM 612 O O . PRO A 1 89 ? 26.739 27.024 -13.678 1.00 27.78 89 PRO A O 1
ATOM 615 N N . THR A 1 90 ? 27.216 28.909 -12.560 1.00 28.02 90 THR A N 1
ATOM 616 C CA . THR A 1 90 ? 25.936 29.612 -12.720 1.00 28.02 90 THR A CA 1
ATOM 617 C C . THR A 1 90 ? 25.719 30.049 -14.171 1.00 28.02 90 THR A C 1
ATOM 619 O O . THR A 1 90 ? 26.531 30.804 -14.710 1.00 28.02 90 THR A O 1
ATOM 622 N N . ALA A 1 91 ? 24.604 29.643 -14.783 1.00 26.88 91 ALA A N 1
ATOM 623 C CA . ALA A 1 91 ? 24.150 30.185 -16.062 1.00 26.88 91 ALA A CA 1
ATOM 624 C C . ALA A 1 91 ? 23.568 31.604 -15.885 1.00 26.88 91 ALA A C 1
ATOM 626 O O . ALA A 1 91 ? 22.821 31.876 -14.945 1.00 26.88 91 ALA A O 1
ATOM 627 N N . ALA A 1 92 ? 23.944 32.511 -16.788 1.00 25.84 92 ALA A N 1
ATOM 628 C CA . ALA A 1 92 ? 23.524 33.912 -16.819 1.00 25.84 92 ALA A CA 1
ATOM 629 C C . ALA A 1 92 ? 22.099 34.087 -17.400 1.00 25.84 92 ALA A C 1
ATOM 631 O O . ALA A 1 92 ? 21.665 33.256 -18.200 1.00 25.84 92 ALA A O 1
ATOM 632 N N . PRO A 1 93 ? 21.370 35.167 -17.048 1.00 25.73 93 PRO A N 1
ATOM 633 C CA . PRO A 1 93 ? 19.985 35.364 -17.463 1.00 25.73 93 PRO A CA 1
ATOM 634 C C . PRO A 1 93 ? 19.900 35.920 -18.889 1.00 25.73 93 PRO A C 1
ATOM 636 O O . PRO A 1 93 ? 20.624 36.848 -19.254 1.00 25.73 93 PRO A O 1
ATOM 639 N N . VAL A 1 94 ? 18.972 35.389 -19.685 1.00 27.30 94 VAL A N 1
ATOM 640 C CA . VAL A 1 94 ? 18.657 35.915 -21.020 1.00 27.30 94 VAL A CA 1
ATOM 641 C C . VAL A 1 94 ? 17.606 37.020 -20.886 1.00 27.30 94 VAL A C 1
ATOM 643 O O . VAL A 1 94 ? 16.577 36.846 -20.234 1.00 27.30 94 VAL A O 1
ATOM 646 N N . THR A 1 95 ? 17.897 38.179 -21.472 1.00 26.27 95 THR A N 1
ATOM 647 C CA . THR A 1 95 ? 17.072 39.392 -21.459 1.00 26.27 95 THR A CA 1
ATOM 648 C C . THR A 1 95 ? 15.956 39.362 -22.515 1.00 26.27 95 THR A C 1
ATOM 650 O O . THR A 1 95 ? 16.000 38.628 -23.498 1.00 26.27 95 THR A O 1
ATOM 653 N N . SER A 1 96 ? 14.924 40.169 -22.268 1.00 30.48 96 SER A N 1
ATOM 654 C CA . SER A 1 96 ? 13.608 40.226 -22.916 1.00 30.48 96 SER A CA 1
ATOM 655 C C . SER A 1 96 ? 13.529 41.013 -24.239 1.00 30.48 96 SER A C 1
ATOM 657 O O . SER A 1 96 ? 14.243 42.002 -24.403 1.00 30.48 96 SER A O 1
ATOM 659 N N . SER A 1 97 ? 12.559 40.654 -25.111 1.00 26.06 97 SER A N 1
ATOM 660 C CA . SER A 1 97 ? 11.560 41.527 -25.815 1.00 26.06 97 SER A CA 1
ATOM 661 C C . SER A 1 97 ? 11.045 40.918 -27.145 1.00 26.06 97 SER A C 1
ATOM 663 O O . SER A 1 97 ? 11.784 40.150 -27.751 1.00 26.06 97 SER A O 1
ATOM 665 N N . PRO A 1 98 ? 9.907 41.366 -27.735 1.00 32.97 98 PRO A N 1
ATOM 666 C CA . PRO A 1 98 ? 8.625 41.801 -27.170 1.00 32.97 98 PRO A CA 1
ATOM 667 C C . PRO A 1 98 ? 7.420 40.973 -27.706 1.00 32.97 98 PRO A C 1
ATOM 669 O O . PRO A 1 98 ? 7.540 40.128 -28.587 1.00 32.97 98 PRO A O 1
ATOM 672 N N . ALA A 1 99 ? 6.240 41.241 -27.142 1.00 33.38 99 ALA A N 1
ATOM 673 C CA . ALA A 1 99 ? 4.969 40.539 -27.328 1.00 33.38 99 ALA A CA 1
ATOM 674 C C . ALA A 1 99 ? 4.395 40.497 -28.763 1.00 33.38 99 ALA A C 1
ATOM 676 O O . ALA A 1 99 ? 4.405 41.500 -29.475 1.00 33.38 99 ALA A O 1
ATOM 677 N N . LEU A 1 100 ? 3.730 39.380 -29.095 1.00 26.66 100 LEU A N 1
ATOM 678 C CA . LEU A 1 100 ? 2.675 39.294 -30.110 1.00 26.66 100 LEU A CA 1
ATOM 679 C C . LEU A 1 100 ? 1.525 38.394 -29.616 1.00 26.66 100 LEU A C 1
ATOM 681 O O . LEU A 1 100 ? 1.728 37.217 -29.348 1.00 26.66 100 LEU A O 1
ATOM 685 N N . GLY A 1 101 ? 0.322 38.975 -29.552 1.00 24.69 101 GLY A N 1
ATOM 686 C CA . GLY A 1 101 ? -0.958 38.305 -29.822 1.00 24.69 101 GLY A CA 1
ATOM 687 C C . GLY A 1 101 ? -1.523 37.342 -28.776 1.00 24.69 101 GLY A C 1
ATOM 688 O O . GLY A 1 101 ? -1.349 36.135 -28.879 1.00 24.69 101 GLY A O 1
ATOM 689 N N . LEU A 1 102 ? -2.324 37.876 -27.851 1.00 29.88 102 LEU A N 1
ATOM 690 C CA . LEU A 1 102 ? -3.286 37.119 -27.046 1.00 29.88 102 LEU A CA 1
ATOM 691 C C . LEU A 1 102 ? -4.291 36.373 -27.945 1.00 29.88 102 LEU A C 1
ATOM 693 O O . LEU A 1 102 ? -5.059 37.009 -28.666 1.00 29.88 102 LEU A O 1
ATOM 697 N N . ALA A 1 103 ? -4.348 35.048 -27.819 1.00 25.89 103 ALA A N 1
ATOM 698 C CA . ALA A 1 103 ? -5.569 34.279 -28.034 1.00 25.89 103 ALA A CA 1
ATOM 699 C C . ALA A 1 103 ? -6.020 33.766 -26.661 1.00 25.89 103 ALA A C 1
ATOM 701 O O . ALA A 1 103 ? -5.325 33.002 -25.997 1.00 25.89 103 ALA A O 1
ATOM 702 N N . SER A 1 104 ? -7.155 34.283 -26.210 1.00 26.89 104 SER A N 1
ATOM 703 C CA . SER A 1 104 ? -7.820 33.970 -24.949 1.00 26.89 104 SER A CA 1
ATOM 704 C C . SER A 1 104 ? -8.119 32.474 -24.819 1.00 26.89 104 SER A C 1
ATOM 706 O O . SER A 1 104 ? -8.935 31.940 -25.571 1.00 26.89 104 SER A O 1
ATOM 708 N N . VAL A 1 105 ? -7.502 31.823 -23.834 1.00 28.75 105 VAL A N 1
ATOM 709 C CA . VAL A 1 105 ? -7.948 30.529 -23.298 1.00 28.75 105 VAL A CA 1
ATOM 710 C C . VAL A 1 105 ? -9.184 30.794 -22.421 1.00 28.75 105 VAL A C 1
ATOM 712 O O . VAL A 1 105 ? -9.163 31.768 -21.662 1.00 28.75 105 VAL A O 1
ATOM 715 N N . PRO A 1 106 ? -10.272 30.003 -22.511 1.00 27.02 106 PRO A N 1
ATOM 716 C CA . PRO A 1 106 ? -11.441 30.210 -21.666 1.00 27.02 106 PRO A CA 1
ATOM 717 C C . PRO A 1 106 ? -11.056 30.009 -20.198 1.00 27.02 106 PRO A C 1
ATOM 719 O O . PRO A 1 106 ? -10.430 29.012 -19.840 1.00 27.02 106 PRO A O 1
ATOM 722 N N . THR A 1 107 ? -11.430 30.963 -19.351 1.00 32.19 107 THR A N 1
ATOM 723 C CA . THR A 1 107 ? -11.273 30.879 -17.900 1.00 32.19 107 THR A CA 1
ATOM 724 C C . THR A 1 107 ? -12.050 29.679 -17.369 1.00 32.19 107 THR A C 1
ATOM 726 O O . THR A 1 107 ? -13.266 29.599 -17.541 1.00 32.19 107 THR A O 1
ATOM 729 N N . ALA A 1 108 ? -11.345 28.757 -16.714 1.00 34.22 108 ALA A N 1
ATOM 730 C CA . ALA A 1 108 ? -11.933 27.675 -15.939 1.00 34.22 108 ALA A CA 1
ATOM 731 C C . ALA A 1 108 ? -12.636 28.251 -14.695 1.00 34.22 108 ALA A C 1
ATOM 733 O O . ALA A 1 108 ? -12.092 28.254 -13.593 1.00 34.22 108 ALA A O 1
ATOM 734 N N . GLU A 1 109 ? -13.849 28.773 -14.868 1.00 34.75 109 GLU A N 1
ATOM 735 C CA . GLU A 1 109 ? -14.764 28.993 -13.750 1.00 34.75 109 GLU A CA 1
ATOM 736 C C . GLU A 1 109 ? -15.279 27.627 -13.285 1.00 34.75 109 GLU A C 1
ATOM 738 O O . GLU A 1 109 ? -16.123 27.002 -13.924 1.00 34.75 109 GLU A O 1
ATOM 743 N N . GLY A 1 110 ? -14.708 27.138 -12.185 1.00 30.47 110 GLY A N 1
ATOM 744 C CA . GLY A 1 110 ? -15.117 25.881 -11.558 1.00 30.47 110 GLY A CA 1
ATOM 745 C C . GLY A 1 110 ? -14.126 25.297 -10.551 1.00 30.47 110 GLY A C 1
ATOM 746 O O . GLY A 1 110 ? -14.477 24.350 -9.855 1.00 30.47 110 GLY A O 1
ATOM 747 N N . TRP A 1 111 ? -12.911 25.841 -10.438 1.00 31.84 111 TRP A N 1
ATOM 748 C CA . TRP A 1 111 ? -11.955 25.421 -9.412 1.00 31.84 111 TRP A CA 1
ATOM 749 C C . TRP A 1 111 ? -12.213 26.179 -8.103 1.00 31.84 111 TRP A C 1
ATOM 751 O O . TRP A 1 111 ? -12.009 27.389 -8.017 1.00 31.84 111 TRP A O 1
ATOM 761 N N . ASP A 1 112 ? -12.721 25.465 -7.095 1.00 37.31 112 ASP A N 1
ATOM 762 C CA . ASP A 1 112 ? -13.040 25.998 -5.766 1.00 37.31 112 ASP A CA 1
ATOM 763 C C . ASP A 1 112 ? -11.760 26.482 -5.061 1.00 37.31 112 ASP A C 1
ATOM 765 O O . ASP A 1 112 ? -10.899 25.691 -4.673 1.00 37.31 112 ASP A O 1
ATOM 769 N N . SER A 1 113 ? -11.641 27.796 -4.867 1.00 36.53 113 SER A N 1
ATOM 770 C CA . SER A 1 113 ? -10.499 28.443 -4.210 1.00 36.53 113 SER A CA 1
ATOM 771 C C . SER A 1 113 ? -10.286 28.011 -2.752 1.00 36.53 113 SER A C 1
ATOM 773 O O . SER A 1 113 ? -9.204 28.234 -2.209 1.00 36.53 113 SER A O 1
ATOM 775 N N . ARG A 1 114 ? -11.273 27.355 -2.122 1.00 32.94 114 ARG A N 1
ATOM 776 C CA . ARG A 1 114 ? -11.150 26.799 -0.763 1.00 32.94 114 ARG A CA 1
ATOM 777 C C . ARG A 1 114 ? -10.315 25.521 -0.722 1.00 32.94 114 ARG A C 1
ATOM 779 O O . ARG A 1 114 ? -9.571 25.335 0.232 1.00 32.94 114 ARG A O 1
ATOM 786 N N . VAL A 1 115 ? -10.369 24.692 -1.771 1.00 42.78 115 VAL A N 1
ATOM 787 C CA . VAL A 1 115 ? -9.546 23.469 -1.877 1.00 42.78 115 VAL A CA 1
ATOM 788 C C . VAL A 1 115 ? -8.063 23.837 -1.956 1.00 42.78 115 VAL A C 1
ATOM 790 O O . VAL A 1 115 ? -7.234 23.224 -1.296 1.00 42.78 115 VAL A O 1
ATOM 793 N N . ASN A 1 116 ? -7.744 24.908 -2.684 1.00 45.44 116 ASN A N 1
ATOM 794 C CA . ASN A 1 116 ? -6.374 25.380 -2.858 1.00 45.44 116 ASN A CA 1
ATOM 795 C C . ASN A 1 116 ? -5.804 25.990 -1.556 1.00 45.44 116 ASN A C 1
ATOM 797 O O . ASN A 1 116 ? -4.678 25.708 -1.168 1.00 45.44 116 ASN A O 1
ATOM 801 N N . GLN A 1 117 ? -6.606 26.746 -0.792 1.00 42.19 117 GLN A N 1
ATOM 802 C CA . GLN A 1 117 ? -6.182 27.242 0.527 1.00 42.19 117 GLN A CA 1
ATOM 803 C C . GLN A 1 117 ? -5.995 26.128 1.567 1.00 42.19 117 GLN A C 1
ATOM 805 O O . GLN A 1 117 ? -5.051 26.192 2.356 1.00 42.19 117 GLN A O 1
ATOM 810 N N . ASP A 1 118 ? -6.856 25.109 1.567 1.00 42.34 118 ASP A N 1
ATOM 811 C CA . ASP A 1 118 ? -6.706 23.959 2.459 1.00 42.34 118 ASP A CA 1
ATOM 812 C C . ASP A 1 118 ? -5.472 23.117 2.100 1.00 42.34 118 ASP A C 1
ATOM 814 O O . ASP A 1 118 ? -4.797 22.645 3.016 1.00 42.34 118 ASP A O 1
ATOM 818 N N . ASN A 1 119 ? -5.137 22.970 0.813 1.00 45.22 119 ASN A N 1
ATOM 819 C CA . ASN A 1 119 ? -3.915 22.301 0.346 1.00 45.22 119 ASN A CA 1
ATOM 820 C C . ASN A 1 119 ? -2.651 23.108 0.691 1.00 45.22 119 ASN A C 1
ATOM 822 O O . ASN A 1 119 ? -1.705 22.567 1.261 1.00 45.22 119 ASN A O 1
ATOM 826 N N . LEU A 1 120 ? -2.664 24.427 0.476 1.00 47.22 120 LEU A N 1
ATOM 827 C CA . LEU A 1 120 ? -1.553 25.320 0.828 1.00 47.22 120 LEU A CA 1
ATOM 828 C C . LEU A 1 120 ? -1.261 25.335 2.337 1.00 47.22 120 LEU A C 1
ATOM 830 O O . LEU A 1 120 ? -0.102 25.249 2.737 1.00 47.22 120 LEU A O 1
ATOM 834 N N . ASN A 1 121 ? -2.298 25.383 3.182 1.00 44.41 121 ASN A N 1
ATOM 835 C CA . ASN A 1 121 ? -2.147 25.299 4.642 1.00 44.41 121 ASN A CA 1
ATOM 836 C C . ASN A 1 121 ? -1.648 23.914 5.103 1.00 44.41 121 ASN A C 1
ATOM 838 O O . ASN A 1 121 ? -1.031 23.796 6.162 1.00 44.41 121 ASN A O 1
ATOM 842 N N . GLN A 1 122 ? -1.909 22.866 4.315 1.00 50.25 122 GLN A N 1
ATOM 843 C CA . GLN A 1 122 ? -1.465 21.496 4.570 1.00 50.25 122 GLN A CA 1
ATOM 844 C C . GLN A 1 122 ? -0.003 21.250 4.139 1.00 50.25 122 GLN A C 1
ATOM 846 O O . GLN A 1 122 ? 0.712 20.526 4.833 1.00 50.25 122 GLN A O 1
ATOM 851 N N . LYS A 1 123 ? 0.477 21.921 3.080 1.00 52.34 123 LYS A N 1
ATOM 852 C CA . LYS A 1 123 ? 1.860 21.835 2.568 1.00 52.34 123 LYS A CA 1
ATOM 853 C C . LYS A 1 123 ? 2.906 22.555 3.439 1.00 52.34 123 LYS A C 1
ATOM 855 O O . LYS A 1 123 ? 4.084 22.206 3.398 1.00 52.34 123 LYS A O 1
ATOM 860 N N . THR A 1 124 ? 2.510 23.522 4.278 1.00 45.41 124 THR A N 1
ATOM 861 C CA . THR A 1 124 ? 3.432 24.341 5.103 1.00 45.41 124 THR A CA 1
ATOM 862 C C . THR A 1 124 ? 3.863 23.733 6.446 1.00 45.41 124 THR A C 1
ATOM 864 O O . THR A 1 124 ? 4.575 24.384 7.209 1.00 45.41 124 THR A O 1
ATOM 867 N N . GLY A 1 125 ? 3.491 22.485 6.739 1.00 46.81 125 GLY A N 1
ATOM 868 C CA . GLY A 1 125 ? 4.056 21.735 7.859 1.00 46.81 125 GLY A CA 1
ATOM 869 C C . GLY A 1 125 ? 3.481 22.078 9.235 1.00 46.81 125 GLY A C 1
ATOM 870 O O . GLY A 1 125 ? 4.076 22.819 10.014 1.00 46.81 125 GLY A O 1
ATOM 871 N N . GLU A 1 126 ? 2.431 21.357 9.628 1.00 38.50 126 GLU A N 1
ATOM 872 C CA . GLU A 1 126 ? 2.406 20.830 10.994 1.00 38.50 126 GLU A CA 1
ATOM 873 C C . GLU A 1 126 ? 3.296 19.586 11.017 1.00 38.50 126 GLU A C 1
ATOM 875 O O . GLU A 1 126 ? 2.880 18.456 10.770 1.00 38.50 126 GLU A O 1
ATOM 880 N N . ASN A 1 127 ? 4.585 19.848 11.237 1.00 38.06 127 ASN A N 1
ATOM 881 C CA . ASN A 1 127 ? 5.608 18.838 11.437 1.00 38.06 127 ASN A CA 1
ATOM 882 C C . ASN A 1 127 ? 5.171 17.818 12.491 1.00 38.06 127 ASN A C 1
ATOM 884 O O . ASN A 1 127 ? 4.686 18.176 13.567 1.00 38.06 127 ASN A O 1
ATOM 888 N N . ARG A 1 128 ? 5.462 16.546 12.193 1.00 44.47 128 ARG A N 1
ATOM 889 C CA . ARG A 1 128 ? 5.498 15.445 13.155 1.00 44.47 128 ARG A CA 1
ATOM 890 C C . ARG A 1 128 ? 6.116 15.946 14.464 1.00 44.47 128 ARG A C 1
ATOM 892 O O . ARG A 1 128 ? 7.322 16.181 14.534 1.00 44.47 128 ARG A O 1
ATOM 899 N N . GLN A 1 129 ? 5.346 15.962 15.549 1.00 31.38 129 GLN A N 1
ATOM 900 C CA . GLN A 1 129 ? 5.938 15.385 16.746 1.00 31.38 129 GLN A CA 1
ATOM 901 C C . GLN A 1 129 ? 6.162 13.927 16.376 1.00 31.38 129 GLN A C 1
ATOM 903 O O . GLN A 1 129 ? 5.209 13.168 16.209 1.00 31.38 129 GLN A O 1
ATOM 908 N N . ALA A 1 130 ? 7.420 13.576 16.109 1.00 36.50 130 ALA A N 1
ATOM 909 C CA . ALA A 1 130 ? 7.848 12.196 16.041 1.00 36.50 130 ALA A CA 1
ATOM 910 C C . ALA A 1 130 ? 7.486 11.575 17.392 1.00 36.50 130 ALA A C 1
ATOM 912 O O . ALA A 1 130 ? 8.249 11.661 18.353 1.00 36.50 130 ALA A O 1
ATOM 913 N N . ASN A 1 131 ? 6.268 11.043 17.496 1.00 44.22 131 ASN A N 1
ATOM 914 C CA . ASN A 1 131 ? 5.879 10.257 18.645 1.00 44.22 131 ASN A CA 1
ATOM 915 C C . ASN A 1 131 ? 6.898 9.129 18.716 1.00 44.22 131 ASN A C 1
ATOM 917 O O . ASN A 1 131 ? 7.153 8.459 17.711 1.00 44.22 131 ASN A O 1
ATOM 921 N N . SER A 1 132 ? 7.526 8.985 19.883 1.00 49.06 132 SER A N 1
ATOM 922 C CA . SER A 1 132 ? 8.490 7.924 20.146 1.00 49.06 132 SER A CA 1
ATOM 923 C C . SER A 1 132 ? 7.973 6.602 19.571 1.00 49.06 132 SER A C 1
ATOM 925 O O . SER A 1 132 ? 6.772 6.337 19.708 1.00 49.06 132 SER A O 1
ATOM 927 N N . PRO A 1 133 ? 8.836 5.782 18.938 1.00 68.31 133 PRO A N 1
ATOM 928 C CA . PRO A 1 133 ? 8.410 4.541 18.308 1.00 68.31 133 PRO A CA 1
ATOM 929 C C . PRO A 1 133 ? 7.550 3.735 19.277 1.00 68.31 133 PRO A C 1
ATOM 931 O O . PRO A 1 133 ? 7.993 3.410 20.382 1.00 68.31 133 PRO A O 1
ATOM 934 N N . ILE A 1 134 ? 6.304 3.459 18.893 1.00 80.06 134 ILE A N 1
ATOM 935 C CA . ILE A 1 134 ? 5.416 2.655 19.729 1.00 80.06 134 ILE A CA 1
ATOM 936 C C . ILE A 1 134 ? 5.984 1.233 19.739 1.00 80.06 134 ILE A C 1
ATOM 938 O O . ILE A 1 134 ? 6.196 0.674 18.661 1.00 80.06 134 ILE A O 1
ATOM 942 N N . PRO A 1 135 ? 6.252 0.633 20.914 1.00 88.88 135 PRO A N 1
ATOM 943 C CA . PRO A 1 135 ? 6.786 -0.719 20.975 1.00 88.88 135 PRO A CA 1
ATOM 944 C C . PRO A 1 135 ? 5.846 -1.709 20.286 1.00 88.88 135 PRO A C 1
ATOM 946 O O . PRO A 1 135 ? 4.646 -1.736 20.572 1.00 88.88 135 PRO A O 1
ATOM 949 N N . VAL A 1 136 ? 6.404 -2.543 19.414 1.00 92.19 136 VAL A N 1
ATOM 950 C CA . VAL A 1 136 ? 5.670 -3.576 18.677 1.00 92.19 136 VAL A CA 1
ATOM 951 C C . VAL A 1 136 ? 6.169 -4.976 19.023 1.00 92.19 136 VAL A C 1
ATOM 953 O O . VAL A 1 136 ? 7.308 -5.150 19.458 1.00 92.19 136 VAL A O 1
ATOM 956 N N . VAL A 1 137 ? 5.317 -5.979 18.830 1.00 92.31 137 VAL A N 1
ATOM 957 C CA . VAL A 1 137 ? 5.655 -7.401 18.962 1.00 92.31 137 VAL A CA 1
ATOM 958 C C . VAL A 1 137 ? 5.183 -8.173 17.736 1.00 92.31 137 VAL A C 1
ATOM 960 O O . VAL A 1 137 ? 4.093 -7.927 17.219 1.00 92.31 137 VAL A O 1
ATOM 963 N N . ASP A 1 138 ? 5.991 -9.131 17.294 1.00 93.88 138 ASP A N 1
ATOM 964 C CA . ASP A 1 138 ? 5.567 -10.132 16.319 1.00 93.88 138 ASP A CA 1
ATOM 965 C C . ASP A 1 138 ? 4.875 -11.289 17.056 1.00 93.88 138 ASP A C 1
ATOM 967 O O . ASP A 1 138 ? 5.471 -11.949 17.911 1.00 93.88 138 ASP A O 1
ATOM 971 N N . ARG A 1 139 ? 3.592 -11.502 16.757 1.00 92.69 139 ARG A N 1
ATOM 972 C CA . ARG A 1 139 ? 2.774 -12.607 17.289 1.00 92.69 139 ARG A CA 1
ATOM 973 C C . ARG A 1 139 ? 2.427 -13.628 16.203 1.00 92.69 139 ARG A C 1
ATOM 975 O O . ARG A 1 139 ? 1.645 -14.538 16.459 1.00 92.69 139 ARG A O 1
ATOM 982 N N . GLY A 1 140 ? 3.008 -13.489 15.010 1.00 94.19 140 GLY A N 1
ATOM 983 C CA . GLY A 1 140 ? 2.681 -14.297 13.841 1.00 94.19 140 GLY A CA 1
ATOM 984 C C . GLY A 1 140 ? 1.369 -13.898 13.166 1.00 94.19 140 GLY A C 1
ATOM 985 O O . GLY A 1 140 ? 0.806 -14.711 12.437 1.00 94.19 140 GLY A O 1
ATOM 986 N N . ASP A 1 141 ? 0.864 -12.684 13.402 1.00 95.69 141 ASP A N 1
ATOM 987 C CA . ASP A 1 141 ? -0.330 -12.188 12.721 1.00 95.69 141 ASP A CA 1
ATOM 988 C C . ASP A 1 141 ? -0.026 -11.887 11.254 1.00 95.69 141 ASP A C 1
ATOM 990 O O . ASP A 1 141 ? 0.973 -11.252 10.909 1.00 95.69 141 ASP A O 1
ATOM 994 N N . PHE A 1 142 ? -0.917 -12.324 10.371 1.00 95.75 142 PHE A N 1
ATOM 995 C CA . PHE A 1 142 ? -0.826 -12.036 8.948 1.00 95.75 142 PHE A CA 1
ATOM 996 C C . PHE A 1 142 ? -2.206 -12.064 8.300 1.00 95.75 142 PHE A C 1
ATOM 998 O O . PHE A 1 142 ? -3.155 -12.657 8.825 1.00 95.75 142 PHE A O 1
ATOM 1005 N N . TYR A 1 143 ? -2.288 -11.466 7.119 1.00 95.25 143 TYR A N 1
ATOM 1006 C CA . TYR A 1 143 ? -3.396 -11.648 6.191 1.00 95.25 143 TYR A CA 1
ATOM 1007 C C . TYR A 1 143 ? -2.869 -11.861 4.772 1.00 95.25 143 TYR A C 1
ATOM 1009 O O . TYR A 1 143 ? -1.673 -11.705 4.521 1.00 95.25 143 TYR A O 1
ATOM 1017 N N . TRP A 1 144 ? -3.747 -12.242 3.850 1.00 93.06 144 TRP A N 1
ATOM 1018 C CA . TRP A 1 144 ? -3.395 -12.387 2.441 1.00 93.06 144 TRP A CA 1
ATOM 1019 C C . TRP A 1 144 ? -3.819 -11.162 1.634 1.00 93.06 144 TRP A C 1
ATOM 1021 O O . TRP A 1 144 ? -4.963 -10.717 1.726 1.00 93.06 144 TRP A O 1
ATOM 1031 N N . ALA A 1 145 ? -2.905 -10.663 0.808 1.00 86.62 145 ALA A N 1
ATOM 1032 C CA . ALA A 1 145 ? -3.168 -9.664 -0.221 1.00 86.62 145 ALA A CA 1
ATOM 1033 C C . ALA A 1 145 ? -2.376 -10.043 -1.474 1.00 86.62 145 ALA A C 1
ATOM 1035 O O . ALA A 1 145 ? -1.219 -10.443 -1.366 1.00 86.62 145 ALA A O 1
ATOM 1036 N N . ASP A 1 146 ? -3.013 -9.986 -2.643 1.00 82.12 146 ASP A N 1
ATOM 1037 C CA . ASP A 1 146 ? -2.384 -10.271 -3.943 1.00 82.12 146 ASP A CA 1
ATOM 1038 C C . ASP A 1 146 ? -1.582 -11.586 -3.988 1.00 82.12 146 ASP A C 1
ATOM 1040 O O . ASP A 1 146 ? -0.511 -11.686 -4.580 1.00 82.12 146 ASP A O 1
ATOM 1044 N N . GLY A 1 147 ? -2.103 -12.625 -3.325 1.00 82.75 147 GLY A N 1
ATOM 1045 C CA . GLY A 1 147 ? -1.468 -13.945 -3.274 1.00 82.75 147 GLY A CA 1
ATOM 1046 C C . GLY A 1 147 ? -0.226 -14.031 -2.380 1.00 82.75 147 GLY A C 1
ATOM 1047 O O . GLY A 1 147 ? 0.432 -15.068 -2.372 1.00 82.75 147 GLY A O 1
ATOM 1048 N N . GLN A 1 148 ? 0.081 -12.991 -1.602 1.00 88.19 148 GLN A N 1
ATOM 1049 C CA . GLN A 1 148 ? 1.194 -12.957 -0.655 1.00 88.19 148 GLN A CA 1
ATOM 1050 C C . GLN A 1 148 ? 0.710 -12.782 0.786 1.00 88.19 148 GLN A C 1
ATOM 1052 O O . GLN A 1 148 ? -0.334 -12.185 1.051 1.00 88.19 148 GLN A O 1
ATOM 1057 N N . GLN A 1 149 ? 1.489 -13.308 1.733 1.00 92.50 149 GLN A N 1
ATOM 1058 C CA . GLN A 1 149 ? 1.262 -13.062 3.154 1.00 92.50 149 GLN A CA 1
ATOM 1059 C C . GLN A 1 149 ? 1.823 -11.696 3.543 1.00 92.50 149 GLN A C 1
ATOM 1061 O O . GLN A 1 149 ? 3.031 -11.467 3.484 1.00 92.50 149 GLN A O 1
ATOM 1066 N N . VAL A 1 150 ? 0.947 -10.817 4.016 1.00 89.94 150 VAL A N 1
ATOM 1067 C CA . VAL A 1 150 ? 1.318 -9.542 4.624 1.00 89.94 150 VAL A CA 1
ATOM 1068 C C . VAL A 1 150 ? 1.366 -9.734 6.135 1.00 89.94 150 VAL A C 1
ATOM 1070 O O . VAL A 1 150 ? 0.337 -9.940 6.783 1.00 89.94 150 VAL A O 1
ATOM 1073 N N . LYS A 1 151 ? 2.575 -9.691 6.701 1.00 92.81 151 LYS A N 1
ATOM 1074 C CA . LYS A 1 151 ? 2.794 -9.787 8.151 1.00 92.81 151 LYS A CA 1
ATOM 1075 C C . LYS A 1 151 ? 2.331 -8.518 8.861 1.00 92.81 151 LYS A C 1
ATOM 1077 O O . LYS A 1 151 ? 2.487 -7.420 8.333 1.00 92.81 151 LYS A O 1
ATOM 1082 N N . LEU A 1 152 ? 1.825 -8.673 10.079 1.00 92.88 152 LEU A N 1
ATOM 1083 C CA . LEU A 1 152 ? 1.395 -7.589 10.952 1.00 92.88 152 LEU A CA 1
ATOM 1084 C C . LEU A 1 152 ? 2.097 -7.694 12.304 1.00 92.88 152 LEU A C 1
ATOM 1086 O O . LEU A 1 152 ? 2.196 -8.770 12.887 1.00 92.88 152 LEU A O 1
ATOM 1090 N N . LEU A 1 153 ? 2.553 -6.556 12.821 1.00 94.31 153 LEU A N 1
ATOM 1091 C CA . LEU A 1 153 ? 3.061 -6.458 14.188 1.00 94.31 153 LEU A CA 1
ATOM 1092 C C . LEU A 1 153 ? 1.961 -5.897 15.090 1.00 94.31 153 LEU A C 1
ATOM 1094 O O . LEU A 1 153 ? 1.196 -5.045 14.651 1.00 94.31 153 LEU A O 1
ATOM 1098 N N . GLN A 1 154 ? 1.865 -6.324 16.346 1.00 95.44 154 GLN A N 1
ATOM 1099 C CA . GLN A 1 154 ? 0.923 -5.728 17.302 1.00 95.44 154 GLN A CA 1
ATOM 1100 C C . GLN A 1 154 ? 1.595 -4.589 18.073 1.00 95.44 154 GLN A C 1
ATOM 1102 O O . GLN A 1 154 ? 2.724 -4.745 18.538 1.00 95.44 154 GLN A O 1
ATOM 1107 N N . ARG A 1 155 ? 0.909 -3.456 18.256 1.00 95.00 155 ARG A N 1
ATOM 1108 C CA . ARG A 1 155 ? 1.366 -2.353 19.116 1.00 95.00 155 ARG A CA 1
ATOM 1109 C C . ARG A 1 155 ? 1.107 -2.699 20.581 1.00 95.00 155 ARG A C 1
ATOM 1111 O O . ARG A 1 155 ? -0.032 -2.737 21.024 1.00 95.00 155 ARG A O 1
ATOM 1118 N N . ASN A 1 156 ? 2.167 -2.910 21.355 1.00 93.25 156 ASN A N 1
ATOM 1119 C CA . ASN A 1 156 ? 2.077 -3.486 22.701 1.00 93.25 156 ASN A CA 1
ATOM 1120 C C . ASN A 1 156 ? 1.411 -2.590 23.737 1.00 93.25 156 ASN A C 1
ATOM 1122 O O . ASN A 1 156 ? 0.956 -3.085 24.758 1.00 93.25 156 ASN A O 1
ATOM 1126 N N . THR A 1 157 ? 1.401 -1.279 23.532 1.00 95.06 157 THR A N 1
ATOM 1127 C CA . THR A 1 157 ? 0.857 -0.315 24.498 1.00 95.06 157 THR A CA 1
ATOM 1128 C C . THR A 1 157 ? -0.509 0.218 24.079 1.00 95.06 157 THR A C 1
ATOM 1130 O O . THR A 1 157 ? -1.008 1.159 24.701 1.00 95.06 157 THR A O 1
ATOM 1133 N N . GLN A 1 158 ? -1.099 -0.353 23.022 1.00 96.56 158 GLN A N 1
ATOM 1134 C CA . GLN A 1 158 ? -2.360 0.088 22.441 1.00 96.56 158 GLN A CA 1
ATOM 1135 C C . GLN A 1 158 ? -3.302 -1.084 22.184 1.00 96.56 158 GLN A C 1
ATOM 1137 O O . GLN A 1 158 ? -2.886 -2.165 21.777 1.00 96.56 158 GLN A O 1
ATOM 1142 N N . ILE A 1 159 ? -4.593 -0.836 22.372 1.00 96.38 159 ILE A N 1
ATOM 1143 C CA . ILE A 1 159 ? -5.663 -1.768 22.021 1.00 96.38 159 ILE A CA 1
ATOM 1144 C C . ILE A 1 159 ? -6.780 -1.023 21.304 1.00 96.38 159 ILE A C 1
ATOM 1146 O O . ILE A 1 159 ? -6.956 0.184 21.472 1.00 96.38 159 ILE A O 1
ATOM 1150 N N . THR A 1 160 ? -7.550 -1.758 20.521 1.00 96.19 160 THR A N 1
ATOM 1151 C CA . THR A 1 160 ? -8.819 -1.291 19.981 1.00 96.19 160 THR A CA 1
ATOM 1152 C C . THR A 1 160 ? -9.924 -1.622 20.979 1.00 96.19 160 THR A C 1
ATOM 1154 O O . THR A 1 160 ? -9.954 -2.740 21.482 1.00 96.19 160 THR A O 1
ATOM 1157 N N . LEU A 1 161 ? -10.850 -0.694 21.222 1.00 94.81 161 LEU A N 1
ATOM 1158 C CA . LEU A 1 161 ? -12.138 -0.941 21.874 1.00 94.81 161 LEU A CA 1
ATOM 1159 C C . LEU A 1 161 ? -13.261 -0.610 20.882 1.00 94.81 161 LEU A C 1
ATOM 1161 O O . LEU A 1 161 ? -13.290 0.495 20.346 1.00 94.81 161 LEU A O 1
ATOM 1165 N N . THR A 1 162 ? -14.189 -1.533 20.641 1.00 93.06 162 THR A N 1
ATOM 1166 C CA . THR A 1 162 ? -15.394 -1.285 19.831 1.00 93.06 162 THR A CA 1
ATOM 1167 C C . THR A 1 162 ? -16.644 -1.470 20.678 1.00 93.06 162 THR A C 1
ATOM 1169 O O . THR A 1 162 ? -16.777 -2.485 21.357 1.00 93.06 162 THR A O 1
ATOM 1172 N N . LEU A 1 163 ? -17.556 -0.499 20.610 1.00 92.38 163 LEU A N 1
ATOM 1173 C CA . LEU A 1 163 ? -18.851 -0.509 21.288 1.00 92.38 163 LEU A CA 1
ATOM 1174 C C . LEU A 1 163 ? -19.960 -0.747 20.251 1.00 92.38 163 LEU A C 1
ATOM 1176 O O . LEU A 1 163 ? -20.255 0.113 19.426 1.00 92.38 163 LEU A O 1
ATOM 1180 N N . THR A 1 164 ? -20.555 -1.934 20.223 1.00 84.56 164 THR A N 1
ATOM 1181 C CA . THR A 1 164 ? -21.657 -2.264 19.303 1.00 84.56 164 THR A CA 1
ATOM 1182 C C . THR A 1 164 ? -23.035 -2.023 19.915 1.00 84.56 164 THR A C 1
ATOM 1184 O O . THR A 1 164 ? -24.013 -1.958 19.176 1.00 84.56 164 THR A O 1
ATOM 1187 N N . ASP A 1 165 ? -23.112 -1.853 21.235 1.00 79.50 165 ASP A N 1
ATOM 1188 C CA . ASP A 1 165 ? -24.311 -1.404 21.944 1.00 79.50 165 ASP A CA 1
ATOM 1189 C C . ASP A 1 165 ? -24.233 0.107 22.237 1.00 79.50 165 ASP A C 1
ATOM 1191 O O . ASP A 1 165 ? -23.170 0.652 22.528 1.00 79.50 165 ASP A O 1
ATOM 1195 N N . GLN A 1 166 ? -25.376 0.787 22.164 1.00 75.69 166 GLN A N 1
ATOM 1196 C CA . GLN A 1 166 ? -25.534 2.209 22.475 1.00 75.69 166 GLN A CA 1
ATOM 1197 C C . GLN A 1 166 ? -25.645 2.477 23.986 1.00 75.69 166 GLN A C 1
ATOM 1199 O O . GLN A 1 166 ? -25.528 3.628 24.412 1.00 75.69 166 GLN A O 1
ATOM 1204 N N . ALA A 1 167 ? -25.898 1.448 24.804 1.00 81.50 167 ALA A N 1
ATOM 1205 C CA . ALA A 1 167 ? -26.019 1.605 26.253 1.00 81.50 167 ALA A CA 1
ATOM 1206 C C . ALA A 1 167 ? -24.666 1.849 26.944 1.00 81.50 167 ALA A C 1
ATOM 1208 O O . ALA A 1 167 ? -24.602 2.595 27.923 1.00 81.50 167 ALA A O 1
ATOM 1209 N N . THR A 1 168 ? -23.581 1.255 26.440 1.00 84.50 168 THR A N 1
ATOM 1210 C CA . THR A 1 168 ? -22.237 1.410 27.010 1.00 84.50 168 THR A CA 1
ATOM 1211 C C . THR A 1 168 ? -21.566 2.678 26.495 1.00 84.50 168 THR A C 1
ATOM 1213 O O . THR A 1 168 ? -21.476 2.905 25.291 1.00 84.50 168 THR A O 1
ATOM 1216 N N . ARG A 1 169 ? -21.030 3.500 27.404 1.00 89.62 169 ARG A N 1
ATOM 1217 C CA . ARG A 1 169 ? -20.276 4.709 27.049 1.00 89.62 169 ARG A CA 1
ATOM 1218 C C . ARG A 1 169 ? -18.805 4.533 27.380 1.00 89.62 169 ARG A C 1
ATOM 1220 O O . ARG A 1 169 ? -18.458 4.136 28.488 1.00 89.62 169 ARG A O 1
ATOM 1227 N N . LEU A 1 170 ? -17.934 4.921 26.449 1.00 92.12 170 LEU A N 1
ATOM 1228 C CA . LEU A 1 170 ? -16.482 4.854 26.642 1.00 92.12 170 LEU A CA 1
ATOM 1229 C C . LEU A 1 170 ? -16.029 5.562 27.932 1.00 92.12 170 LEU A C 1
ATOM 1231 O O . LEU A 1 170 ? -15.220 5.023 28.680 1.00 92.12 170 LEU A O 1
ATOM 1235 N N . ASN A 1 171 ? -16.569 6.752 28.207 1.00 92.06 171 ASN A N 1
ATOM 1236 C CA . ASN A 1 171 ? -16.184 7.539 29.381 1.00 92.06 171 ASN A CA 1
ATOM 1237 C C . ASN A 1 171 ? -16.494 6.827 30.704 1.00 92.06 171 ASN A C 1
ATOM 1239 O O . ASN A 1 171 ? -15.753 7.011 31.665 1.00 92.06 171 ASN A O 1
ATOM 1243 N N . ASP A 1 172 ? -17.537 5.995 30.738 1.00 91.44 172 ASP A N 1
ATOM 1244 C CA . ASP A 1 172 ? -17.904 5.234 31.932 1.00 91.44 172 ASP A CA 1
ATOM 1245 C C . ASP A 1 172 ? -16.900 4.100 32.174 1.00 91.44 172 ASP A C 1
ATOM 1247 O O . ASP A 1 172 ? -16.583 3.798 33.315 1.00 91.44 172 ASP A O 1
ATOM 1251 N N . LEU A 1 173 ? -16.321 3.519 31.117 1.00 92.00 173 LEU A N 1
ATOM 1252 C CA . LEU A 1 173 ? -15.281 2.493 31.244 1.00 92.00 173 LEU A CA 1
ATOM 1253 C C . LEU A 1 173 ? -13.922 3.077 31.667 1.00 92.00 173 LEU A C 1
ATOM 1255 O O . LEU A 1 173 ? -13.164 2.403 32.361 1.00 92.00 173 LEU A O 1
ATOM 1259 N N . LEU A 1 174 ? -13.613 4.311 31.252 1.00 94.25 174 LEU A N 1
ATOM 1260 C CA . LEU A 1 174 ? -12.322 4.978 31.494 1.00 94.25 174 LEU A CA 1
ATOM 1261 C C . LEU A 1 174 ? -12.252 5.778 32.809 1.00 94.25 174 LEU A C 1
ATOM 1263 O O . LEU A 1 174 ? -11.172 6.258 33.173 1.00 94.25 174 LEU A O 1
ATOM 1267 N N . ALA A 1 175 ? -13.381 6.000 33.488 1.00 93.00 175 ALA A N 1
ATOM 1268 C CA . ALA A 1 175 ? -13.425 6.820 34.696 1.00 93.00 175 ALA A CA 1
ATOM 1269 C C . ALA A 1 175 ? -12.622 6.201 35.859 1.00 93.00 175 ALA A C 1
ATOM 1271 O O . ALA A 1 175 ? -12.330 5.008 35.885 1.00 93.00 175 ALA A O 1
ATOM 1272 N N . ALA A 1 176 ? -12.241 7.026 36.838 1.00 85.81 176 ALA A N 1
ATOM 1273 C CA . ALA A 1 176 ? -11.501 6.549 38.005 1.00 85.81 176 ALA A CA 1
ATOM 1274 C C . ALA A 1 176 ? -12.308 5.489 38.778 1.00 85.81 176 ALA A C 1
ATOM 1276 O O . ALA A 1 176 ? -13.502 5.672 39.031 1.00 85.81 176 ALA A O 1
ATOM 1277 N N . GLY A 1 177 ? -11.654 4.392 39.156 1.00 87.06 177 GLY A N 1
ATOM 1278 C CA . GLY A 1 177 ? -12.269 3.228 39.789 1.00 87.06 177 GLY A CA 1
ATOM 1279 C C . GLY A 1 177 ? -13.048 2.318 38.835 1.00 87.06 177 GLY A C 1
ATOM 1280 O O . GLY A 1 177 ? -13.790 1.461 39.312 1.00 87.06 177 GLY A O 1
ATOM 1281 N N . GLN A 1 178 ? -12.934 2.512 37.516 1.00 90.62 178 GLN A N 1
ATOM 1282 C CA . GLN A 1 178 ? -13.635 1.712 36.506 1.00 90.62 178 GLN A CA 1
ATOM 1283 C C . GLN A 1 178 ? -12.710 0.737 35.780 1.00 90.62 178 GLN A C 1
ATOM 1285 O O . GLN A 1 178 ? -11.488 0.751 35.926 1.00 90.62 178 GLN A O 1
ATOM 1290 N N . ILE A 1 179 ? -13.332 -0.141 34.991 1.00 87.00 179 ILE A N 1
ATOM 1291 C CA . ILE A 1 179 ? -12.702 -1.332 34.419 1.00 87.00 179 ILE A CA 1
ATOM 1292 C C . ILE A 1 179 ? -11.489 -1.001 33.555 1.00 87.00 179 ILE A C 1
ATOM 1294 O O . ILE A 1 179 ? -10.587 -1.824 33.514 1.00 87.00 179 ILE A O 1
ATOM 1298 N N . LEU A 1 180 ? -11.431 0.162 32.902 1.00 94.00 180 LEU A N 1
ATOM 1299 C CA . LEU A 1 180 ? -10.325 0.583 32.034 1.00 94.00 180 LEU A CA 1
ATOM 1300 C C . LEU A 1 180 ? -9.636 1.862 32.548 1.00 94.00 180 LEU A C 1
ATOM 1302 O O . LEU A 1 180 ? -9.119 2.652 31.758 1.00 94.00 180 LEU A O 1
ATOM 1306 N N . GLU A 1 181 ? -9.628 2.095 33.866 1.00 94.50 181 GLU A N 1
ATOM 1307 C CA . GLU A 1 181 ? -9.054 3.309 34.469 1.00 94.50 181 GLU A CA 1
ATOM 1308 C C . GLU A 1 181 ? -7.550 3.512 34.198 1.00 94.50 181 GLU A C 1
ATOM 1310 O O . GLU A 1 181 ? -7.039 4.627 34.307 1.00 94.50 181 GLU A O 1
ATOM 1315 N N . ASP A 1 182 ? -6.823 2.458 33.838 1.00 95.00 182 ASP A N 1
ATOM 1316 C CA . ASP A 1 182 ? -5.399 2.447 33.488 1.00 95.00 182 ASP A CA 1
ATOM 1317 C C . ASP A 1 182 ? -5.128 2.852 32.028 1.00 95.00 182 ASP A C 1
ATOM 1319 O O . ASP A 1 182 ? -3.979 3.112 31.652 1.00 95.00 182 ASP A O 1
ATOM 1323 N N . LEU A 1 183 ? -6.179 2.970 31.215 1.00 96.88 183 LEU A N 1
ATOM 1324 C CA . LEU A 1 183 ? -6.102 3.324 29.802 1.00 96.88 183 LEU A CA 1
ATOM 1325 C C . LEU A 1 183 ? -6.621 4.740 29.545 1.00 96.88 183 LEU A C 1
ATOM 1327 O O . LEU A 1 183 ? -7.448 5.279 30.280 1.00 96.88 183 LEU A O 1
ATOM 1331 N N . LYS A 1 184 ? -6.137 5.364 28.474 1.00 95.88 184 LYS A N 1
ATOM 1332 C CA . LYS A 1 184 ? -6.635 6.651 27.976 1.00 95.88 184 LYS A CA 1
ATOM 1333 C C . LYS A 1 184 ? -7.061 6.525 26.519 1.00 95.88 184 LYS A C 1
ATOM 1335 O O . LYS A 1 184 ? -6.502 5.723 25.775 1.00 95.88 184 LYS A O 1
ATOM 1340 N N . LEU A 1 185 ? -8.032 7.339 26.113 1.00 96.44 185 LEU A N 1
ATOM 1341 C CA . LEU A 1 185 ? -8.377 7.488 24.704 1.00 96.44 185 LEU A CA 1
ATOM 1342 C C . LEU A 1 185 ? -7.198 8.121 23.959 1.00 96.44 185 LEU A C 1
ATOM 1344 O O . LEU A 1 185 ? -6.757 9.212 24.314 1.00 96.44 185 LEU A O 1
ATOM 1348 N N . GLU A 1 186 ? -6.720 7.438 22.925 1.00 93.69 186 GLU A N 1
ATOM 1349 C CA . GLU A 1 186 ? -5.696 7.949 22.016 1.00 93.69 186 GLU A CA 1
ATOM 1350 C C . GLU A 1 186 ? -6.338 8.527 20.752 1.00 93.69 186 GLU A C 1
ATOM 1352 O O . GLU A 1 186 ? -5.996 9.623 20.310 1.00 93.69 186 GLU A O 1
ATOM 1357 N N . LYS A 1 187 ? -7.280 7.787 20.149 1.00 92.06 187 LYS A N 1
ATOM 1358 C CA . LYS A 1 187 ? -7.906 8.177 18.883 1.00 92.06 187 LYS A CA 1
ATOM 1359 C C . LYS A 1 187 ? -9.306 7.585 18.725 1.00 92.06 187 LYS A C 1
ATOM 1361 O O . LYS A 1 187 ? -9.528 6.414 19.020 1.00 92.06 187 LYS A O 1
ATOM 1366 N N . ASN A 1 188 ? -10.225 8.385 18.185 1.00 93.50 188 ASN A N 1
ATOM 1367 C CA . ASN A 1 188 ? -11.489 7.899 17.630 1.00 93.50 188 ASN A CA 1
ATOM 1368 C C . ASN A 1 188 ? -11.226 7.401 16.202 1.00 93.50 188 ASN A C 1
ATOM 1370 O O . ASN A 1 188 ? -10.781 8.180 15.359 1.00 93.50 188 ASN A O 1
ATOM 1374 N N . VAL A 1 189 ? -11.452 6.114 15.945 1.00 92.56 189 VAL A N 1
ATOM 1375 C CA . VAL A 1 189 ? -11.242 5.483 14.628 1.00 92.56 189 VAL A CA 1
ATOM 1376 C C . VAL A 1 189 ? -12.517 5.553 13.790 1.00 92.56 189 VAL A C 1
ATOM 1378 O O . VAL A 1 189 ? -12.465 5.829 12.595 1.00 92.56 189 VAL A O 1
ATOM 1381 N N . SER A 1 190 ? -13.664 5.343 14.432 1.00 91.06 190 SER A N 1
ATOM 1382 C CA . SER A 1 190 ? -14.999 5.469 13.848 1.00 91.06 190 SER A CA 1
ATOM 1383 C C . SER A 1 190 ? -15.956 6.066 14.890 1.00 91.06 190 SER A C 1
ATOM 1385 O O . SER A 1 190 ? -15.528 6.497 15.962 1.00 91.06 190 SER A O 1
ATOM 1387 N N . GLN A 1 191 ? -17.262 6.077 14.604 1.00 88.69 191 GLN A N 1
ATOM 1388 C CA . GLN A 1 191 ? -18.280 6.498 15.576 1.00 88.69 191 GLN A CA 1
ATOM 1389 C C . GLN A 1 191 ? -18.272 5.657 16.863 1.00 88.69 191 GLN A C 1
ATOM 1391 O O . GLN A 1 191 ? -18.680 6.155 17.910 1.00 88.69 191 GLN A O 1
ATOM 1396 N N . ASN A 1 192 ? -17.816 4.405 16.790 1.00 91.56 192 ASN A N 1
ATOM 1397 C CA . ASN A 1 192 ? -17.919 3.445 17.884 1.00 91.56 192 ASN A CA 1
ATOM 1398 C C . ASN A 1 192 ? -16.662 2.589 18.115 1.00 91.56 192 ASN A C 1
ATOM 1400 O O . ASN A 1 192 ? -16.678 1.699 18.965 1.00 91.56 192 ASN A O 1
ATOM 1404 N N . THR A 1 193 ? -15.585 2.850 17.375 1.00 94.38 193 THR A N 1
ATOM 1405 C CA . THR A 1 193 ? -14.292 2.178 17.514 1.00 94.38 193 THR A CA 1
ATOM 1406 C C . THR A 1 193 ? -13.230 3.182 17.945 1.00 94.38 193 THR A C 1
ATOM 1408 O O . THR A 1 193 ? -13.084 4.254 17.351 1.00 94.38 193 THR A O 1
ATOM 1411 N N . TYR A 1 194 ? -12.455 2.811 18.958 1.00 96.31 194 TYR A N 1
ATOM 1412 C CA . TYR A 1 194 ? -11.479 3.659 19.631 1.00 96.31 194 TYR A CA 1
ATOM 1413 C C . TYR A 1 194 ? -10.137 2.944 19.735 1.00 96.31 194 TYR A C 1
ATOM 1415 O O . TYR A 1 194 ? -10.100 1.745 20.002 1.00 96.31 194 TYR A O 1
ATOM 1423 N N . ILE A 1 195 ? -9.037 3.682 19.597 1.00 97.06 195 ILE A N 1
ATOM 1424 C CA . ILE A 1 195 ? -7.720 3.231 20.051 1.00 97.06 195 ILE A CA 1
ATOM 1425 C C . ILE A 1 195 ? -7.507 3.775 21.457 1.00 97.06 195 ILE A C 1
ATOM 1427 O O . ILE A 1 195 ? -7.586 4.987 21.682 1.00 97.06 195 ILE A O 1
ATOM 1431 N N . LEU A 1 196 ? -7.217 2.874 22.389 1.00 97.50 196 LEU A N 1
ATOM 1432 C CA . LEU A 1 196 ? -6.843 3.190 23.760 1.00 97.50 196 LEU A CA 1
ATOM 1433 C C . LEU A 1 196 ? -5.357 2.905 23.961 1.00 97.50 196 LEU A C 1
ATOM 1435 O O . LEU A 1 196 ? -4.836 1.931 23.418 1.00 97.50 196 LEU A O 1
ATOM 1439 N N . SER A 1 197 ? -4.681 3.736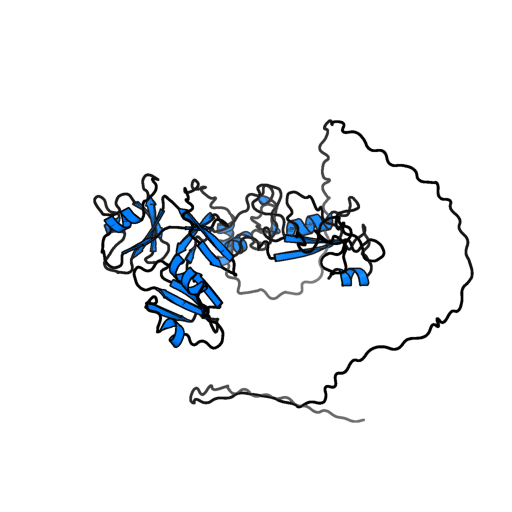 24.749 1.00 96.44 197 SER A N 1
ATOM 1440 C CA . SER A 1 197 ? -3.271 3.567 25.100 1.00 96.44 197 SER A CA 1
ATOM 1441 C C . SER A 1 197 ? -3.075 3.454 26.611 1.00 96.44 197 SER A C 1
ATOM 1443 O O . SER A 1 197 ? -3.854 3.996 27.399 1.00 96.44 197 SER A O 1
ATOM 1445 N N . SER A 1 198 ? -2.028 2.741 27.033 1.00 95.62 198 SER A N 1
ATOM 1446 C CA . SER A 1 198 ? -1.638 2.671 28.446 1.00 95.62 198 SER A CA 1
ATOM 1447 C C . SER A 1 198 ? -1.252 4.062 28.963 1.00 95.62 198 SER A C 1
ATOM 1449 O O . SER A 1 198 ? -0.420 4.747 28.360 1.00 95.62 198 SER A O 1
ATOM 1451 N N . LYS A 1 199 ? -1.809 4.485 30.109 1.00 94.69 199 LYS A N 1
ATOM 1452 C CA . LYS A 1 199 ? -1.444 5.766 30.748 1.00 94.69 199 LYS A CA 1
ATOM 1453 C C . LYS A 1 199 ? 0.021 5.807 31.190 1.00 94.69 199 LYS A C 1
ATOM 1455 O O . LYS A 1 199 ? 0.611 6.883 31.220 1.00 94.69 199 LYS A O 1
ATOM 1460 N N . THR A 1 200 ? 0.595 4.656 31.529 1.00 92.81 200 THR A N 1
ATOM 1461 C CA . THR A 1 200 ? 1.966 4.508 32.043 1.00 92.81 200 THR A CA 1
ATOM 1462 C C . THR A 1 200 ? 2.960 4.059 30.972 1.00 92.81 200 THR A C 1
ATOM 1464 O O . THR A 1 200 ? 4.150 3.949 31.255 1.00 92.81 200 THR A O 1
ATOM 1467 N N . GLY A 1 201 ? 2.494 3.782 29.748 1.00 90.56 201 GLY A N 1
ATOM 1468 C CA . GLY A 1 201 ? 3.323 3.247 28.665 1.00 90.56 201 GLY A CA 1
ATOM 1469 C C . GLY A 1 201 ? 3.705 1.772 28.838 1.00 90.56 201 GLY A C 1
ATOM 1470 O O . GLY A 1 201 ? 4.555 1.272 28.105 1.00 90.56 201 GLY A O 1
ATOM 1471 N N . THR A 1 202 ? 3.096 1.063 29.791 1.00 92.62 202 THR A N 1
ATOM 1472 C CA . THR A 1 202 ? 3.291 -0.381 29.970 1.00 92.62 202 THR A CA 1
ATOM 1473 C C . THR A 1 202 ? 2.606 -1.175 28.862 1.00 92.62 202 THR A C 1
ATOM 1475 O O . THR A 1 202 ? 1.579 -0.754 28.325 1.00 92.62 202 THR A O 1
ATOM 1478 N N . ALA A 1 203 ? 3.161 -2.347 28.543 1.00 94.12 203 ALA A N 1
ATOM 1479 C CA . ALA A 1 203 ? 2.513 -3.283 27.634 1.00 94.12 203 ALA A CA 1
ATOM 1480 C C . ALA A 1 203 ? 1.140 -3.707 28.185 1.00 94.12 203 ALA A C 1
ATOM 1482 O O . ALA A 1 203 ? 0.993 -3.931 29.388 1.00 94.12 203 ALA A O 1
ATOM 1483 N N . ILE A 1 204 ? 0.152 -3.802 27.300 1.00 94.81 204 ILE A N 1
ATOM 1484 C CA . ILE A 1 204 ? -1.215 -4.211 27.599 1.00 94.81 204 ILE A CA 1
ATOM 1485 C C . ILE A 1 204 ? -1.351 -5.698 27.271 1.00 94.81 204 ILE A C 1
ATOM 1487 O O . ILE A 1 204 ? -1.058 -6.133 26.158 1.00 94.81 204 ILE A O 1
ATOM 1491 N N . ASP A 1 205 ? -1.824 -6.474 28.241 1.00 92.50 205 ASP A N 1
ATOM 1492 C CA . ASP A 1 205 ? -2.253 -7.852 28.022 1.00 92.50 205 ASP A CA 1
ATOM 1493 C C . ASP A 1 205 ? -3.740 -7.853 27.644 1.00 92.50 205 ASP A C 1
ATOM 1495 O O . ASP A 1 205 ? -4.612 -7.639 28.489 1.00 92.50 205 ASP A O 1
ATOM 1499 N N . ILE A 1 206 ? -4.027 -8.063 26.358 1.00 90.44 206 ILE A N 1
ATOM 1500 C CA . ILE A 1 206 ? -5.396 -8.030 25.826 1.00 90.44 206 ILE A CA 1
ATOM 1501 C C . ILE A 1 206 ? -6.278 -9.076 26.509 1.00 90.44 206 ILE A C 1
ATOM 1503 O O . ILE A 1 206 ? -7.411 -8.754 26.850 1.00 90.44 206 ILE A O 1
ATOM 1507 N N . ALA A 1 207 ? -5.759 -10.272 26.802 1.00 90.25 207 ALA A N 1
ATOM 1508 C CA . ALA A 1 207 ? -6.543 -11.325 27.445 1.00 90.25 207 ALA A CA 1
ATOM 1509 C C . ALA A 1 207 ? -6.955 -10.933 28.875 1.00 90.25 207 ALA A C 1
ATOM 1511 O O . ALA A 1 207 ? -8.052 -11.259 29.329 1.00 90.25 207 ALA A O 1
ATOM 1512 N N . GLN A 1 208 ? -6.108 -10.181 29.587 1.00 91.75 208 GLN A N 1
ATOM 1513 C CA . GLN A 1 208 ? -6.471 -9.627 30.896 1.00 91.75 208 GLN A CA 1
ATOM 1514 C C . GLN A 1 208 ? -7.527 -8.526 30.781 1.00 91.75 208 GLN A C 1
ATOM 1516 O O . GLN A 1 208 ? -8.404 -8.437 31.640 1.00 91.75 208 GLN A O 1
ATOM 1521 N N . ILE A 1 209 ? -7.466 -7.693 29.738 1.00 92.62 209 ILE A N 1
ATOM 1522 C CA . ILE A 1 209 ? -8.498 -6.683 29.477 1.00 92.62 209 ILE A CA 1
ATOM 1523 C C . ILE A 1 209 ? -9.835 -7.350 29.129 1.00 92.62 209 ILE A C 1
ATOM 1525 O O . ILE A 1 209 ? -10.856 -6.967 29.694 1.00 92.62 209 ILE A O 1
ATOM 1529 N N . GLU A 1 210 ? -9.836 -8.377 28.276 1.00 90.50 210 GLU A N 1
ATOM 1530 C CA . GLU A 1 210 ? -11.025 -9.185 27.966 1.00 90.50 210 GLU A CA 1
ATOM 1531 C C . GLU A 1 210 ? -11.626 -9.795 29.236 1.00 90.50 210 GLU A C 1
ATOM 1533 O O . GLU A 1 210 ? -12.819 -9.649 29.490 1.00 90.50 210 GLU A O 1
ATOM 1538 N N . ALA A 1 211 ? -10.793 -10.398 30.090 1.00 90.12 211 ALA A N 1
ATOM 1539 C CA . ALA A 1 211 ? -11.241 -10.976 31.353 1.00 90.12 211 ALA A CA 1
ATOM 1540 C C . ALA A 1 211 ? -11.829 -9.929 32.320 1.00 90.12 211 ALA A C 1
ATOM 1542 O O . ALA A 1 211 ? -12.805 -10.215 33.012 1.00 90.12 211 ALA A O 1
ATOM 1543 N N . ARG A 1 212 ? -11.256 -8.716 32.367 1.00 90.06 212 ARG A N 1
ATOM 1544 C CA . ARG A 1 212 ? -11.750 -7.588 33.182 1.00 90.06 212 ARG A CA 1
ATOM 1545 C C . ARG A 1 212 ? -13.080 -7.039 32.670 1.00 90.06 212 ARG A C 1
ATOM 1547 O O . ARG A 1 212 ? -13.928 -6.670 33.478 1.00 90.06 212 ARG A O 1
ATOM 1554 N N . LEU A 1 213 ? -13.245 -6.958 31.351 1.00 88.06 213 LEU A N 1
ATOM 1555 C CA . LEU A 1 213 ? -14.484 -6.512 30.716 1.00 88.06 213 LEU A CA 1
ATOM 1556 C C . LEU A 1 213 ? -15.600 -7.552 30.855 1.00 88.06 213 LEU A C 1
ATOM 1558 O O . LEU A 1 213 ? -16.763 -7.171 30.919 1.00 88.06 213 LEU A O 1
ATOM 1562 N N . GLY A 1 214 ? -15.270 -8.840 30.969 1.00 77.06 214 GLY A N 1
ATOM 1563 C CA . GLY A 1 214 ? -16.259 -9.901 31.154 1.00 77.06 214 GLY A CA 1
ATOM 1564 C C . GLY A 1 214 ? -17.282 -9.951 30.013 1.00 77.06 214 GLY A C 1
ATOM 1565 O O . GLY A 1 214 ? -16.985 -9.600 28.875 1.00 77.06 214 GLY A O 1
ATOM 1566 N N . GLU A 1 215 ? -18.510 -10.373 30.317 1.00 74.56 215 GLU A N 1
ATOM 1567 C CA . GLU A 1 215 ? -19.611 -10.471 29.346 1.00 74.56 215 GLU A CA 1
ATOM 1568 C C . GLU A 1 215 ? -20.373 -9.144 29.167 1.00 74.56 215 GLU A C 1
ATOM 1570 O O . GLU A 1 215 ? -21.588 -9.169 28.971 1.00 74.56 215 GLU A O 1
ATOM 1575 N N . ILE A 1 216 ? -19.717 -7.975 29.269 1.00 84.69 216 ILE A N 1
ATOM 1576 C CA . ILE A 1 216 ? -20.408 -6.706 28.977 1.00 84.69 216 ILE A CA 1
ATOM 1577 C C . ILE A 1 216 ? -20.889 -6.758 27.517 1.00 84.69 216 ILE A C 1
ATOM 1579 O O . ILE A 1 216 ? -20.053 -6.796 26.606 1.00 84.69 216 ILE A O 1
ATOM 1583 N N . PRO A 1 217 ? -22.214 -6.759 27.269 1.00 81.44 217 PRO A N 1
ATOM 1584 C CA . PRO A 1 217 ? -22.735 -6.936 25.925 1.00 81.44 217 PRO A CA 1
ATOM 1585 C C . PRO A 1 217 ? -22.253 -5.824 25.001 1.00 81.44 217 PRO A C 1
ATOM 1587 O O . PRO A 1 217 ? -22.261 -4.646 25.353 1.00 81.44 217 PRO A O 1
ATOM 1590 N N . GLY A 1 218 ? -21.825 -6.209 23.803 1.00 84.81 218 GLY A N 1
ATOM 1591 C CA . GLY A 1 218 ? -21.420 -5.265 22.774 1.00 84.81 218 GLY A CA 1
ATOM 1592 C C . GLY A 1 218 ? -20.116 -4.514 23.041 1.00 84.81 218 GLY A C 1
ATOM 1593 O O . GLY A 1 218 ? -19.854 -3.528 22.358 1.00 84.81 218 GLY A O 1
ATOM 1594 N N . VAL A 1 219 ? -19.276 -4.959 23.977 1.00 89.62 219 VAL A N 1
ATOM 1595 C CA . VAL A 1 219 ? -17.902 -4.458 24.109 1.00 89.62 219 VAL A CA 1
ATOM 1596 C C . VAL A 1 219 ? -16.935 -5.461 23.497 1.00 89.62 219 VAL A C 1
ATOM 1598 O O . VAL A 1 219 ? -16.927 -6.636 23.850 1.00 89.62 219 VAL A O 1
ATOM 1601 N N . ARG A 1 220 ? -16.083 -4.994 22.584 1.00 88.69 220 ARG A N 1
ATOM 1602 C CA . ARG A 1 220 ? -15.001 -5.797 22.006 1.00 88.69 220 ARG A CA 1
ATOM 1603 C C . ARG A 1 220 ? -13.666 -5.126 22.200 1.00 88.69 220 ARG A C 1
ATOM 1605 O O . ARG A 1 220 ? -13.559 -3.920 21.986 1.00 88.69 220 ARG A O 1
ATOM 1612 N N . VAL A 1 221 ? -12.648 -5.929 22.475 1.00 92.44 221 VAL A N 1
ATOM 1613 C CA . VAL A 1 221 ? -11.257 -5.502 22.377 1.00 92.44 221 VAL A CA 1
ATOM 1614 C C . VAL A 1 221 ? -10.512 -6.322 21.339 1.00 92.44 221 VAL A C 1
ATOM 1616 O O . VAL A 1 221 ? -10.859 -7.465 21.063 1.00 92.44 221 VAL A O 1
ATOM 1619 N N . ALA A 1 222 ? -9.527 -5.699 20.709 1.00 93.06 222 ALA A N 1
ATOM 1620 C CA . ALA A 1 222 ? -8.669 -6.336 19.720 1.00 93.06 222 ALA A CA 1
ATOM 1621 C C . ALA A 1 222 ? -7.303 -5.636 19.691 1.00 93.06 222 ALA A C 1
ATOM 1623 O O . ALA A 1 222 ? -7.190 -4.500 20.165 1.00 93.06 222 ALA A O 1
ATOM 1624 N N . PRO A 1 223 ? -6.263 -6.257 19.115 1.00 95.62 223 PRO A N 1
ATOM 1625 C CA . PRO A 1 223 ? -4.994 -5.579 18.899 1.00 95.62 223 PRO A CA 1
ATOM 1626 C C . PRO A 1 223 ? -5.140 -4.338 18.009 1.00 95.62 223 PRO A C 1
ATOM 1628 O O . PRO A 1 223 ? -6.016 -4.264 17.144 1.00 95.62 223 PRO A O 1
ATOM 1631 N N . VAL A 1 224 ? -4.241 -3.372 18.196 1.00 96.62 224 VAL A N 1
ATOM 1632 C CA . VAL A 1 224 ? -3.904 -2.404 17.146 1.00 96.62 224 VAL A CA 1
ATOM 1633 C C . VAL A 1 224 ? -2.693 -2.958 16.417 1.00 96.62 224 VAL A C 1
ATOM 1635 O O . VAL A 1 224 ? -1.648 -3.184 17.030 1.00 96.62 224 VAL A O 1
ATOM 1638 N N . TYR A 1 225 ? -2.825 -3.189 15.119 1.00 96.06 225 TYR A N 1
ATOM 1639 C CA . TYR A 1 225 ? -1.727 -3.684 14.303 1.00 96.06 225 TYR A CA 1
ATOM 1640 C C . TYR A 1 225 ? -0.893 -2.526 13.761 1.00 96.06 225 TYR A C 1
ATOM 1642 O O . TYR A 1 225 ? -1.361 -1.393 13.676 1.00 96.06 225 TYR A O 1
ATOM 1650 N N . GLN A 1 226 ? 0.339 -2.817 13.369 1.00 91.44 226 GLN A N 1
ATOM 1651 C CA . GLN A 1 226 ? 1.228 -1.933 12.641 1.00 91.44 226 GLN A CA 1
ATOM 1652 C C . GLN A 1 226 ? 1.635 -2.603 11.333 1.00 91.44 226 GLN A C 1
ATOM 1654 O O . GLN A 1 226 ? 2.111 -3.743 11.327 1.00 91.44 226 GLN A O 1
ATOM 1659 N N . SER A 1 227 ? 1.456 -1.871 10.236 1.00 82.38 227 SER A N 1
ATOM 1660 C CA . SER A 1 227 ? 1.970 -2.258 8.927 1.00 82.38 227 SER A CA 1
ATOM 1661 C C . SER A 1 227 ? 3.500 -2.176 8.940 1.00 82.38 227 SER A C 1
ATOM 1663 O O . SER A 1 227 ? 4.036 -1.107 9.238 1.00 82.38 227 SER A O 1
ATOM 1665 N N . PRO A 1 228 ? 4.234 -3.252 8.607 1.00 70.62 228 PRO A N 1
ATOM 1666 C CA . PRO A 1 228 ? 5.692 -3.198 8.517 1.00 70.62 228 PRO A CA 1
ATOM 1667 C C . PRO A 1 228 ? 6.176 -2.395 7.299 1.00 70.62 228 PRO A C 1
ATOM 1669 O O . PRO A 1 228 ? 7.329 -1.979 7.274 1.00 70.62 228 PRO A O 1
ATOM 1672 N N . LEU A 1 229 ? 5.310 -2.177 6.302 1.00 67.81 229 LEU A N 1
ATOM 1673 C CA . LEU A 1 229 ? 5.636 -1.431 5.082 1.00 67.81 229 LEU A CA 1
ATOM 1674 C C . LEU A 1 229 ? 5.619 0.081 5.320 1.00 67.81 229 LEU A C 1
ATOM 1676 O O . LEU A 1 229 ? 6.465 0.806 4.810 1.00 67.81 229 LEU A O 1
ATOM 1680 N N . THR A 1 230 ? 4.647 0.548 6.101 1.00 68.69 230 THR A N 1
ATOM 1681 C CA . THR A 1 230 ? 4.336 1.977 6.254 1.00 68.69 230 THR A CA 1
ATOM 1682 C C . THR A 1 230 ? 4.493 2.474 7.690 1.00 68.69 230 THR A C 1
ATOM 1684 O O . THR A 1 230 ? 4.405 3.668 7.929 1.00 68.69 230 THR A O 1
ATOM 1687 N N . ASN A 1 231 ? 4.697 1.584 8.671 1.00 75.25 231 ASN A N 1
ATOM 1688 C CA . ASN A 1 231 ? 4.688 1.869 10.117 1.00 75.25 231 ASN A CA 1
ATOM 1689 C C . ASN A 1 231 ? 3.380 2.474 10.669 1.00 75.25 231 ASN A C 1
ATOM 1691 O O . ASN A 1 231 ? 3.281 2.804 11.857 1.00 75.25 231 ASN A O 1
ATOM 1695 N N . THR A 1 232 ? 2.341 2.533 9.842 1.00 81.56 232 THR A N 1
ATOM 1696 C CA . THR A 1 232 ? 1.013 3.026 10.196 1.00 81.56 232 THR A CA 1
ATOM 1697 C C . THR A 1 232 ? 0.210 2.010 10.998 1.00 81.56 232 THR A C 1
ATOM 1699 O O . THR A 1 232 ? 0.407 0.798 10.860 1.00 81.56 232 THR A O 1
ATOM 1702 N N . TRP A 1 233 ? -0.713 2.484 11.847 1.00 90.75 233 TRP A N 1
ATOM 1703 C CA . TRP A 1 233 ? -1.639 1.575 12.525 1.00 90.75 233 TRP A CA 1
ATOM 1704 C C . TRP A 1 233 ? -2.735 1.047 11.594 1.00 90.75 233 TRP A C 1
ATOM 1706 O O . TRP A 1 233 ? -3.210 1.746 10.699 1.00 90.75 233 TRP A O 1
ATOM 1716 N N . LEU A 1 234 ? -3.175 -0.178 11.873 1.00 93.12 234 LEU A N 1
ATOM 1717 C CA . LEU A 1 234 ? -4.314 -0.847 11.256 1.00 93.12 234 LEU A CA 1
ATOM 1718 C C . LEU A 1 234 ? -5.228 -1.382 12.365 1.00 93.12 234 LEU A C 1
ATOM 1720 O O . LEU A 1 234 ? -4.765 -1.985 13.336 1.00 93.12 234 LEU A O 1
ATOM 1724 N N . VAL A 1 235 ? -6.532 -1.181 12.215 1.00 95.62 235 VAL A N 1
ATOM 1725 C CA . VAL A 1 235 ? -7.568 -1.684 13.122 1.00 95.62 235 VAL A CA 1
ATOM 1726 C C . VAL A 1 235 ? -8.517 -2.557 12.319 1.00 95.62 235 VAL A C 1
ATOM 1728 O O . VAL A 1 235 ? -9.217 -2.068 11.431 1.00 95.62 235 VAL A O 1
ATOM 1731 N N . ALA A 1 236 ? -8.517 -3.861 12.602 1.00 94.75 236 ALA A N 1
ATOM 1732 C CA . ALA A 1 236 ? -9.418 -4.797 11.942 1.00 94.75 236 ALA A CA 1
ATOM 1733 C C . ALA A 1 236 ? -10.863 -4.509 12.363 1.00 94.75 236 ALA A C 1
ATOM 1735 O O . ALA A 1 236 ? -11.161 -4.364 13.549 1.00 94.75 236 ALA A O 1
ATOM 1736 N N . THR A 1 237 ? -11.762 -4.429 11.388 1.00 94.31 237 THR A N 1
ATOM 1737 C CA . THR A 1 237 ? -13.201 -4.313 11.646 1.00 94.31 237 THR A CA 1
ATOM 1738 C C . THR A 1 237 ? -13.800 -5.686 11.985 1.00 94.31 237 THR A C 1
ATOM 1740 O O . THR A 1 237 ? -13.101 -6.697 12.055 1.00 94.31 237 THR A O 1
ATOM 1743 N N . ASN A 1 238 ? -15.117 -5.764 12.160 1.00 92.81 238 ASN A N 1
ATOM 1744 C CA . ASN A 1 238 ? -15.849 -7.034 12.173 1.00 92.81 238 ASN A CA 1
ATOM 1745 C C . ASN A 1 238 ? -16.248 -7.504 10.760 1.00 92.81 238 ASN A C 1
ATOM 1747 O O . ASN A 1 238 ? -17.126 -8.356 10.626 1.00 92.81 238 ASN A O 1
ATOM 1751 N N . GLU A 1 239 ? -15.642 -6.943 9.714 1.00 96.38 239 GLU A N 1
ATOM 1752 C CA . GLU A 1 239 ? -15.962 -7.238 8.323 1.00 96.38 239 GLU A CA 1
ATOM 1753 C C . GLU A 1 239 ? -14.750 -7.769 7.550 1.00 96.38 239 GLU A C 1
ATOM 1755 O O . GLU A 1 239 ? -13.591 -7.475 7.858 1.00 96.38 239 GLU A O 1
ATOM 1760 N N . ILE A 1 240 ? -15.028 -8.550 6.512 1.00 98.25 240 ILE A N 1
ATOM 1761 C CA . ILE A 1 240 ? -14.042 -9.080 5.568 1.00 98.25 240 ILE A CA 1
ATOM 1762 C C . ILE A 1 240 ? -14.521 -8.733 4.163 1.00 98.25 240 ILE A C 1
ATOM 1764 O O . ILE A 1 240 ? -15.710 -8.853 3.859 1.00 98.25 240 ILE A O 1
ATOM 1768 N N . ILE A 1 241 ? -13.599 -8.312 3.304 1.00 98.19 241 ILE A N 1
ATOM 1769 C CA . ILE A 1 241 ? -13.864 -8.110 1.883 1.00 98.19 241 ILE A CA 1
ATOM 1770 C C . ILE A 1 241 ? -13.480 -9.393 1.155 1.00 98.19 241 ILE A C 1
ATOM 1772 O O . ILE A 1 241 ? -12.389 -9.931 1.350 1.00 98.19 241 ILE A O 1
ATOM 1776 N N . VAL A 1 242 ? -14.380 -9.903 0.325 1.00 97.88 242 VAL A N 1
ATOM 1777 C CA . VAL A 1 242 ? -14.196 -11.170 -0.383 1.00 97.88 242 VAL A CA 1
ATOM 1778 C C . VAL A 1 242 ? -14.560 -11.034 -1.851 1.00 97.88 242 VAL A C 1
ATOM 1780 O O . VAL A 1 242 ? -15.481 -10.299 -2.201 1.00 97.88 242 VAL A O 1
ATOM 1783 N N . SER A 1 243 ? -13.895 -11.810 -2.701 1.00 97.44 243 SER A N 1
ATOM 1784 C CA . SER A 1 243 ? -14.292 -12.012 -4.093 1.00 97.44 243 SER A CA 1
ATOM 1785 C C . SER A 1 243 ? -14.642 -13.473 -4.332 1.00 97.44 243 SER A C 1
ATOM 1787 O O . SER A 1 243 ? -13.862 -14.373 -4.010 1.00 97.44 243 SER A O 1
ATOM 1789 N N . LEU A 1 244 ? -15.827 -13.719 -4.890 1.00 97.62 244 LEU A N 1
ATOM 1790 C CA . LEU A 1 244 ? -16.265 -15.062 -5.261 1.00 97.62 244 LEU A CA 1
ATOM 1791 C C . LEU A 1 244 ? -15.729 -15.451 -6.636 1.00 97.62 244 LEU A C 1
ATOM 1793 O O . LEU A 1 244 ? -15.650 -14.626 -7.551 1.00 97.62 244 LEU A O 1
ATOM 1797 N N . ARG A 1 245 ? -15.427 -16.742 -6.804 1.00 95.94 245 ARG A N 1
ATOM 1798 C CA . ARG A 1 245 ? -15.133 -17.289 -8.131 1.00 95.94 245 ARG A CA 1
ATOM 1799 C C . ARG A 1 245 ? -16.356 -17.197 -9.056 1.00 95.94 245 ARG A C 1
ATOM 1801 O O . ARG A 1 245 ? -17.490 -17.268 -8.573 1.00 95.94 245 ARG A O 1
ATOM 1808 N N . PRO A 1 246 ? -16.145 -17.085 -10.381 1.00 94.81 246 PRO A N 1
ATOM 1809 C CA . PRO A 1 246 ? -17.232 -17.008 -11.353 1.00 94.81 246 PRO A CA 1
ATOM 1810 C C . PRO A 1 246 ? -18.248 -18.150 -11.219 1.00 94.81 246 PRO A C 1
ATOM 1812 O O . PRO A 1 246 ? -17.884 -19.294 -10.951 1.00 94.81 246 PRO A O 1
ATOM 1815 N N . GLY A 1 247 ? -19.526 -17.832 -11.432 1.00 93.00 247 GLY A N 1
ATOM 1816 C CA . GLY A 1 247 ? -20.631 -18.797 -11.404 1.00 93.00 247 GLY A CA 1
ATOM 1817 C C . GLY A 1 247 ? -21.193 -19.112 -10.013 1.00 93.00 247 GLY A C 1
ATOM 1818 O O . GLY A 1 247 ? -22.251 -19.731 -9.925 1.00 93.00 247 GLY A O 1
ATOM 1819 N N . LEU A 1 248 ? -20.545 -18.665 -8.934 1.00 95.88 248 LEU A N 1
ATOM 1820 C CA . LEU A 1 248 ? -21.058 -18.830 -7.574 1.00 95.88 248 LEU A CA 1
ATOM 1821 C C . LEU A 1 248 ? -22.031 -17.710 -7.205 1.00 95.88 248 LEU A C 1
ATOM 1823 O O . LEU A 1 248 ? -21.759 -16.531 -7.431 1.00 95.88 248 LEU A O 1
ATOM 1827 N N . LYS A 1 249 ? -23.154 -18.074 -6.578 1.00 95.12 249 LYS A N 1
ATOM 1828 C CA . LYS A 1 249 ? -24.128 -17.105 -6.066 1.00 95.12 249 LYS A CA 1
ATOM 1829 C C . LYS A 1 249 ? -23.848 -16.782 -4.605 1.00 95.12 249 LYS A C 1
ATOM 1831 O O . LYS A 1 249 ? -23.738 -17.680 -3.773 1.00 95.12 249 LYS A O 1
ATOM 1836 N N . ALA A 1 250 ? -23.826 -15.491 -4.281 1.00 95.12 250 ALA A N 1
ATOM 1837 C CA . ALA A 1 250 ? -23.571 -14.988 -2.931 1.00 95.12 250 ALA A CA 1
ATOM 1838 C C . ALA A 1 250 ? -24.459 -15.649 -1.866 1.00 95.12 250 ALA A C 1
ATOM 1840 O O . ALA A 1 250 ? -23.956 -16.118 -0.851 1.00 95.12 250 ALA A O 1
ATOM 1841 N N . GLN A 1 251 ? -25.762 -15.781 -2.133 1.00 95.69 251 GLN A N 1
ATOM 1842 C CA . GLN A 1 251 ? -26.698 -16.404 -1.196 1.00 95.69 251 GLN A CA 1
ATOM 1843 C C . GLN A 1 251 ? -26.364 -17.871 -0.886 1.00 95.69 251 GLN A C 1
ATOM 1845 O O . GLN A 1 251 ? -26.539 -18.307 0.247 1.00 95.69 251 GLN A O 1
ATOM 1850 N N . GLU A 1 252 ? -25.875 -18.630 -1.866 1.00 94.88 252 GLU A N 1
ATOM 1851 C CA . GLU A 1 252 ? -25.532 -20.048 -1.691 1.00 94.88 252 GLU A CA 1
ATOM 1852 C C . GLU A 1 252 ? -24.242 -20.217 -0.877 1.00 94.88 252 GLU A C 1
ATOM 1854 O O . GLU A 1 252 ? -24.115 -21.163 -0.095 1.00 94.88 252 GLU A O 1
ATOM 1859 N N . VAL A 1 253 ? -23.296 -19.283 -1.038 1.00 96.06 253 VAL A N 1
ATOM 1860 C CA . VAL A 1 253 ? -22.016 -19.286 -0.322 1.00 96.06 253 VAL A CA 1
ATOM 1861 C C . VAL A 1 253 ? -22.173 -18.742 1.098 1.00 96.06 253 VAL A C 1
ATOM 1863 O O . VAL A 1 253 ? -21.779 -19.417 2.046 1.00 96.06 253 VAL A O 1
ATOM 1866 N N . PHE A 1 254 ? -22.747 -17.547 1.246 1.00 96.50 254 PHE A N 1
ATOM 1867 C CA . PHE A 1 254 ? -22.797 -16.808 2.509 1.00 96.50 254 PHE A CA 1
ATOM 1868 C C . PHE A 1 254 ? -24.001 -17.159 3.371 1.00 96.50 254 PHE A C 1
ATOM 1870 O O . PHE A 1 254 ? -23.874 -17.211 4.589 1.00 96.50 254 PHE A O 1
ATOM 1877 N N . GLY A 1 255 ? -25.160 -17.435 2.764 1.00 92.25 255 GLY A N 1
ATOM 1878 C CA . GLY A 1 255 ? -26.384 -17.748 3.508 1.00 92.25 255 GLY A CA 1
ATOM 1879 C C . GLY A 1 255 ? -26.292 -19.035 4.334 1.00 92.25 255 GLY A C 1
ATOM 1880 O O . GLY A 1 255 ? -27.074 -19.219 5.259 1.00 92.25 255 GLY A O 1
ATOM 1881 N N . ASN A 1 256 ? -25.323 -19.900 4.019 1.00 89.12 256 ASN A N 1
ATOM 1882 C CA . ASN A 1 256 ? -25.067 -21.161 4.713 1.00 89.12 256 ASN A CA 1
ATOM 1883 C C . ASN A 1 256 ? -23.815 -21.121 5.605 1.00 89.12 256 ASN A C 1
ATOM 1885 O O . ASN A 1 256 ? -23.456 -22.139 6.197 1.00 89.12 256 ASN A O 1
ATOM 1889 N N . ASP A 1 257 ? -23.113 -19.988 5.679 1.00 93.69 257 ASP A N 1
ATOM 1890 C CA . ASP A 1 257 ? -21.890 -19.877 6.469 1.00 93.69 257 ASP A CA 1
ATOM 1891 C C . ASP A 1 257 ? -22.214 -19.376 7.877 1.00 93.69 257 ASP A C 1
ATOM 1893 O O . ASP A 1 257 ? -22.470 -18.193 8.095 1.00 93.69 257 ASP A O 1
ATOM 1897 N N . SER A 1 258 ? -22.172 -20.282 8.857 1.00 94.31 258 SER A N 1
ATOM 1898 C CA . SER A 1 258 ? -22.485 -19.971 10.256 1.00 94.31 258 SER A CA 1
ATOM 1899 C C . SER A 1 258 ? -21.521 -18.972 10.900 1.00 94.31 258 SER A C 1
ATOM 1901 O O . SER A 1 258 ? -21.772 -18.530 12.017 1.00 94.31 258 SER A O 1
ATOM 1903 N N . ARG A 1 259 ? -20.408 -18.629 10.240 1.00 95.38 259 ARG A N 1
ATOM 1904 C CA . ARG A 1 259 ? -19.476 -17.596 10.705 1.00 95.38 259 ARG A CA 1
ATOM 1905 C C . ARG A 1 259 ? -19.951 -16.187 10.365 1.00 95.38 259 ARG A C 1
ATOM 1907 O O . ARG A 1 259 ? -19.424 -15.226 10.918 1.00 95.38 259 ARG A O 1
ATOM 1914 N N . LEU A 1 260 ? -20.903 -16.041 9.446 1.00 96.44 260 LEU A N 1
ATOM 1915 C CA . LEU A 1 260 ? -21.327 -14.749 8.921 1.00 96.44 260 LEU A CA 1
ATOM 1916 C C . LEU A 1 260 ? -22.659 -14.327 9.548 1.00 96.44 260 LEU A C 1
ATOM 1918 O O . LEU A 1 260 ? -23.597 -15.114 9.661 1.00 96.44 260 LEU A O 1
ATOM 1922 N N . ALA A 1 261 ? -22.732 -13.072 9.979 1.00 95.88 261 ALA A N 1
ATOM 1923 C CA . ALA A 1 261 ? -23.955 -12.440 10.460 1.00 95.88 261 ALA A CA 1
ATOM 1924 C C . ALA A 1 261 ? -24.768 -11.840 9.309 1.00 95.88 261 ALA A C 1
ATOM 1926 O O . ALA A 1 261 ? -25.994 -11.911 9.303 1.00 95.88 261 ALA A O 1
ATOM 1927 N N . SER A 1 262 ? -24.090 -11.246 8.327 1.00 97.44 262 SER A N 1
ATOM 1928 C CA . SER A 1 262 ? -24.715 -10.697 7.123 1.00 97.44 262 SER A CA 1
ATOM 1929 C C . SER A 1 262 ? -23.684 -10.508 6.009 1.00 97.44 262 SER A C 1
ATOM 1931 O O . SER A 1 262 ? -22.484 -10.699 6.219 1.00 97.44 262 SER A O 1
ATOM 1933 N N . TYR A 1 263 ? -24.145 -10.137 4.816 1.00 98.00 263 TYR A N 1
ATOM 1934 C CA . TYR A 1 263 ? -23.278 -9.729 3.716 1.00 98.00 263 TYR A CA 1
ATOM 1935 C C . TYR A 1 263 ? -23.945 -8.645 2.865 1.00 98.00 263 TYR A C 1
ATOM 1937 O O . TYR A 1 263 ? -25.171 -8.534 2.830 1.00 98.00 263 TYR A O 1
ATOM 1945 N N . ARG A 1 264 ? -23.130 -7.864 2.152 1.00 97.69 264 ARG A N 1
ATOM 1946 C CA . ARG A 1 264 ? -23.569 -6.893 1.139 1.00 97.69 264 ARG A CA 1
ATOM 1947 C C . ARG A 1 264 ? -22.643 -6.913 -0.070 1.00 97.69 264 ARG A C 1
ATOM 1949 O O . ARG A 1 264 ? -21.463 -7.229 0.065 1.00 97.69 264 ARG A O 1
ATOM 1956 N N . SER A 1 265 ? -23.155 -6.534 -1.236 1.00 97.19 265 SER A N 1
ATOM 1957 C CA . SER A 1 265 ? -22.312 -6.314 -2.415 1.00 97.19 265 SER A CA 1
ATOM 1958 C C . SER A 1 265 ? -21.372 -5.131 -2.192 1.00 97.19 265 SER A C 1
ATOM 1960 O O . SER A 1 265 ? -21.779 -4.104 -1.642 1.00 97.19 265 SER A O 1
ATOM 1962 N N . LEU A 1 266 ? -20.126 -5.260 -2.647 1.00 95.62 266 LEU A N 1
ATOM 1963 C CA . LEU A 1 266 ? -19.209 -4.134 -2.747 1.00 95.62 266 LEU A CA 1
ATOM 1964 C C . LEU A 1 266 ? -19.526 -3.370 -4.037 1.00 95.62 266 LEU A C 1
ATOM 1966 O O . LEU A 1 266 ? -19.387 -3.900 -5.143 1.00 95.62 266 LEU A O 1
ATOM 1970 N N . LEU A 1 267 ? -20.009 -2.137 -3.885 1.00 91.12 267 LEU A N 1
ATOM 1971 C CA . LEU A 1 267 ? -20.479 -1.315 -4.999 1.00 91.12 267 LEU A CA 1
ATOM 1972 C C . LEU A 1 267 ? -19.387 -1.124 -6.063 1.00 91.12 267 LEU A C 1
ATOM 1974 O O . LEU A 1 267 ? -18.214 -0.971 -5.739 1.00 91.12 267 LEU A O 1
ATOM 1978 N N . GLY A 1 268 ? -19.793 -1.129 -7.335 1.00 91.81 268 GLY A N 1
ATOM 1979 C CA . GLY A 1 268 ? -18.879 -1.000 -8.475 1.00 91.81 268 GLY A CA 1
ATOM 1980 C C . GLY A 1 268 ? -18.180 -2.299 -8.885 1.00 91.81 268 GLY A C 1
ATOM 1981 O O . GLY A 1 268 ? -17.412 -2.293 -9.841 1.00 91.81 268 GLY A O 1
ATOM 1982 N N . THR A 1 269 ? -18.461 -3.419 -8.213 1.00 91.56 269 THR A N 1
ATOM 1983 C CA . THR A 1 269 ? -17.866 -4.720 -8.537 1.00 91.56 269 THR A CA 1
ATOM 1984 C C . THR A 1 269 ? -18.951 -5.770 -8.806 1.00 91.56 269 THR A C 1
ATOM 1986 O O . THR A 1 269 ? -19.990 -5.759 -8.143 1.00 91.56 269 THR A O 1
ATOM 1989 N N . PRO A 1 270 ? -18.749 -6.690 -9.767 1.00 89.56 270 PRO A N 1
ATOM 1990 C CA . PRO A 1 270 ? -19.758 -7.697 -10.097 1.00 89.56 270 PRO A CA 1
ATOM 1991 C C . PRO A 1 270 ? -19.753 -8.905 -9.146 1.00 89.56 270 PRO A C 1
ATOM 1993 O O . PRO A 1 270 ? -20.749 -9.619 -9.062 1.00 89.56 270 PRO A O 1
ATOM 1996 N N . ASN A 1 271 ? -18.638 -9.169 -8.456 1.00 94.44 271 ASN A N 1
ATOM 1997 C CA . ASN A 1 271 ? -18.420 -10.409 -7.703 1.00 94.44 271 ASN A CA 1
ATOM 1998 C C . ASN A 1 271 ? -17.722 -10.215 -6.347 1.00 94.44 271 ASN A C 1
ATOM 2000 O O . ASN A 1 271 ? -17.237 -11.200 -5.779 1.00 94.44 271 ASN A O 1
ATOM 2004 N N . GLN A 1 272 ? -17.636 -8.982 -5.839 1.00 97.69 272 GLN A N 1
ATOM 2005 C CA . GLN A 1 272 ? -17.035 -8.712 -4.534 1.00 97.69 272 GLN A CA 1
ATOM 2006 C C . GLN A 1 272 ? -18.093 -8.303 -3.517 1.00 97.69 272 GLN A C 1
ATOM 2008 O O . GLN A 1 272 ? -19.106 -7.674 -3.832 1.00 97.69 272 GLN A O 1
ATOM 2013 N N . PHE A 1 273 ? -17.850 -8.698 -2.276 1.00 98.25 273 PHE A N 1
ATOM 2014 C CA . PHE A 1 273 ? -18.791 -8.566 -1.180 1.00 98.25 273 PHE A CA 1
ATOM 2015 C C . PHE A 1 273 ? -18.055 -8.154 0.081 1.00 98.25 273 PHE A C 1
ATOM 2017 O O . PHE A 1 273 ? -16.892 -8.500 0.283 1.00 98.25 273 PHE A O 1
ATOM 2024 N N . VAL A 1 274 ? -18.769 -7.454 0.950 1.00 98.44 274 VAL A N 1
ATOM 2025 C CA . VAL A 1 274 ? -18.358 -7.266 2.334 1.00 98.44 274 VAL A CA 1
ATOM 2026 C C . VAL A 1 274 ? -19.210 -8.188 3.192 1.00 98.44 274 VAL A C 1
ATOM 2028 O O . VAL A 1 274 ? -20.439 -8.085 3.181 1.00 98.44 274 VAL A O 1
ATOM 2031 N N . VAL A 1 275 ? -18.562 -9.105 3.906 1.00 98.25 275 VAL A N 1
ATOM 2032 C CA . VAL A 1 275 ? -19.212 -10.033 4.835 1.00 98.25 275 VAL A CA 1
ATOM 2033 C C . VAL A 1 275 ? -18.963 -9.577 6.267 1.00 98.25 275 VAL A C 1
ATOM 2035 O O . VAL A 1 275 ? -17.836 -9.250 6.634 1.00 98.25 275 VAL A O 1
ATOM 2038 N N . THR A 1 276 ? -20.012 -9.551 7.080 1.00 97.12 276 THR A N 1
ATOM 2039 C CA . THR A 1 276 ? -19.940 -9.194 8.499 1.00 97.12 276 THR A CA 1
ATOM 2040 C C . THR A 1 276 ? -19.888 -10.470 9.324 1.00 97.12 276 THR A C 1
ATOM 2042 O O . THR A 1 276 ? -20.708 -11.368 9.131 1.00 97.12 276 THR A O 1
ATOM 2045 N N . LEU A 1 277 ? -18.937 -10.559 10.248 1.00 95.69 277 LEU A N 1
ATOM 2046 C CA . LEU A 1 277 ? -18.737 -11.731 11.093 1.00 95.69 277 LEU A CA 1
ATOM 2047 C C . LEU A 1 277 ? -19.765 -11.815 12.222 1.00 95.69 277 LEU A C 1
ATOM 2049 O O . LEU A 1 277 ? -20.234 -10.795 12.731 1.00 95.69 277 LEU A O 1
ATOM 2053 N N . GLN A 1 278 ? -20.066 -13.043 12.641 1.00 93.06 278 GLN A N 1
ATOM 2054 C CA . GLN A 1 278 ? -20.740 -13.299 13.910 1.00 93.06 278 GLN A CA 1
ATOM 2055 C C . GLN A 1 278 ? -19.915 -12.767 15.085 1.00 93.06 278 GLN A C 1
ATOM 2057 O O . GLN A 1 278 ? -18.682 -12.693 15.047 1.00 93.06 278 GLN A O 1
ATOM 2062 N N . GLU A 1 279 ? -20.629 -12.409 16.147 1.00 85.94 279 GLU A N 1
ATOM 2063 C CA . GLU A 1 279 ? -20.052 -11.905 17.383 1.00 85.94 279 GLU A CA 1
ATOM 2064 C C . GLU A 1 279 ? -19.009 -12.876 17.962 1.00 85.94 279 GLU A C 1
ATOM 2066 O O . GLU A 1 279 ? -19.256 -14.067 18.117 1.00 85.94 279 GLU A O 1
ATOM 2071 N N . GLY A 1 280 ? -17.822 -12.349 18.274 1.00 82.94 280 GLY A N 1
ATOM 2072 C CA . GLY A 1 280 ? -16.729 -13.075 18.928 1.00 82.94 280 GLY A CA 1
ATOM 2073 C C . GLY A 1 280 ? -15.735 -13.743 17.976 1.00 82.94 280 GLY A C 1
ATOM 2074 O O . GLY A 1 280 ? -14.714 -14.249 18.435 1.00 82.94 280 GLY A O 1
ATOM 2075 N N . LEU A 1 281 ? -15.978 -13.732 16.662 1.00 90.69 281 LEU A N 1
ATOM 2076 C CA . LEU A 1 281 ? -15.051 -14.356 15.721 1.00 90.69 281 LEU A CA 1
ATOM 2077 C C . LEU A 1 281 ? -13.816 -13.481 15.434 1.00 90.69 281 LEU A C 1
ATOM 2079 O O . LEU A 1 281 ? -13.955 -12.288 15.150 1.00 90.69 281 LEU A O 1
ATOM 2083 N N . PRO A 1 282 ? -12.602 -14.066 15.439 1.00 91.50 282 PRO A N 1
ATOM 2084 C CA . PRO A 1 282 ? -11.372 -13.343 15.132 1.00 91.50 282 PRO A CA 1
ATOM 2085 C C . PRO A 1 282 ? -11.293 -12.995 13.640 1.00 91.50 282 PRO A C 1
ATOM 2087 O O . PRO A 1 282 ? -11.332 -13.888 12.786 1.00 91.50 282 PRO A O 1
ATOM 2090 N N . ASN A 1 283 ? -11.133 -11.706 13.319 1.00 94.38 283 ASN A N 1
ATOM 2091 C CA . ASN A 1 283 ? -11.148 -11.216 11.937 1.00 94.38 283 ASN A CA 1
ATOM 2092 C C . ASN A 1 283 ? -10.056 -11.862 11.065 1.00 94.38 283 ASN A C 1
ATOM 2094 O O . ASN A 1 283 ? -10.386 -12.545 10.096 1.00 94.38 283 ASN A O 1
ATOM 2098 N N . LEU A 1 284 ? -8.776 -11.706 11.436 1.00 96.38 284 LEU A N 1
ATOM 2099 C CA . LEU A 1 284 ? -7.647 -12.175 10.617 1.00 96.38 284 LEU A CA 1
ATOM 2100 C C . LEU A 1 284 ? -7.713 -13.683 10.356 1.00 96.38 284 LEU A C 1
ATOM 2102 O O . LEU A 1 284 ? -7.599 -14.133 9.218 1.00 96.38 284 LEU A O 1
ATOM 2106 N N . ALA A 1 285 ? -7.960 -14.473 11.404 1.00 96.12 285 ALA A N 1
ATOM 2107 C CA . ALA A 1 285 ? -8.066 -15.923 11.278 1.00 96.12 285 ALA A CA 1
ATOM 2108 C C . ALA A 1 285 ? -9.250 -16.336 10.387 1.00 96.12 285 ALA A C 1
ATOM 2110 O O . ALA A 1 285 ? -9.120 -17.257 9.579 1.00 96.12 285 ALA A O 1
ATOM 2111 N N . THR A 1 286 ? -10.382 -15.631 10.475 1.00 97.25 286 THR A N 1
ATOM 2112 C CA . THR A 1 286 ? -11.540 -15.903 9.614 1.00 97.25 286 THR A CA 1
ATOM 2113 C C . THR A 1 286 ? -11.263 -15.516 8.160 1.00 97.25 286 THR A C 1
ATOM 2115 O O . THR A 1 286 ? -11.585 -16.295 7.263 1.00 97.25 286 THR A O 1
ATOM 2118 N N . ALA A 1 287 ? -10.601 -14.383 7.907 1.00 97.81 287 ALA A N 1
ATOM 2119 C CA . ALA A 1 287 ? -10.194 -13.970 6.562 1.00 97.81 287 ALA A CA 1
ATOM 2120 C C . ALA A 1 287 ? -9.228 -14.977 5.929 1.00 97.81 287 ALA A C 1
ATOM 2122 O O . ALA A 1 287 ? -9.449 -15.414 4.804 1.00 97.81 287 ALA A O 1
ATOM 2123 N N . ASN A 1 288 ? -8.231 -15.441 6.684 1.00 97.75 288 ASN A N 1
ATOM 2124 C CA . ASN A 1 288 ? -7.282 -16.458 6.225 1.00 97.75 288 ASN A CA 1
ATOM 2125 C C . ASN A 1 288 ? -7.964 -17.806 5.929 1.00 97.75 288 ASN A C 1
ATOM 2127 O O . ASN A 1 288 ? -7.607 -18.492 4.965 1.00 97.75 288 ASN A O 1
ATOM 2131 N N . ALA A 1 289 ? -8.979 -18.179 6.716 1.00 96.81 289 ALA A N 1
ATOM 2132 C CA . ALA A 1 289 ? -9.785 -19.367 6.452 1.00 96.81 289 ALA A CA 1
ATOM 2133 C C . ALA A 1 289 ? -10.624 -19.226 5.170 1.00 96.81 289 ALA A C 1
ATOM 2135 O O . ALA A 1 289 ? -10.705 -20.174 4.392 1.00 96.81 289 ALA A O 1
ATOM 2136 N N . LEU A 1 290 ? -11.225 -18.054 4.927 1.00 96.06 290 LEU A N 1
ATOM 2137 C CA . LEU A 1 290 ? -11.965 -17.770 3.690 1.00 96.06 290 LEU A CA 1
ATOM 2138 C C . LEU A 1 290 ? -11.039 -17.721 2.467 1.00 96.06 290 LEU A C 1
ATOM 2140 O O . LEU A 1 290 ? -11.381 -18.275 1.430 1.00 96.06 290 LEU A O 1
ATOM 2144 N N . GLN A 1 291 ? -9.841 -17.150 2.596 1.00 96.38 291 GLN A N 1
ATOM 2145 C CA . GLN A 1 291 ? -8.833 -17.124 1.532 1.00 96.38 291 GLN A CA 1
ATOM 2146 C C . GLN A 1 291 ? -8.418 -18.536 1.088 1.00 96.38 291 GLN A C 1
ATOM 2148 O O . GLN A 1 291 ? -8.093 -18.757 -0.077 1.00 96.38 291 GLN A O 1
ATOM 2153 N N . SER A 1 292 ? -8.421 -19.493 2.018 1.00 95.50 292 SER A N 1
ATOM 2154 C CA . SER A 1 292 ? -8.063 -20.891 1.754 1.00 95.50 292 SER A CA 1
ATOM 2155 C C . SER A 1 292 ? -9.224 -21.710 1.172 1.00 95.50 292 SER A C 1
ATOM 2157 O O . SER A 1 292 ? -9.029 -22.839 0.715 1.00 95.50 292 SER A O 1
ATOM 2159 N N . ASP A 1 293 ? -10.443 -21.169 1.189 1.00 95.50 293 ASP A N 1
ATOM 2160 C CA . ASP A 1 293 ? -11.628 -21.825 0.655 1.00 95.50 293 ASP A CA 1
ATOM 2161 C C . ASP A 1 293 ? -11.721 -21.605 -0.862 1.00 95.50 293 ASP A C 1
ATOM 2163 O O . ASP A 1 293 ? -11.689 -20.489 -1.379 1.00 95.50 293 ASP A O 1
ATOM 2167 N N . ARG A 1 294 ? -11.871 -22.711 -1.599 1.00 95.81 294 ARG A N 1
ATOM 2168 C CA . ARG A 1 294 ? -11.877 -22.732 -3.068 1.00 95.81 294 ARG A CA 1
ATOM 2169 C C . ARG A 1 294 ? -13.006 -21.918 -3.690 1.00 95.81 294 ARG A C 1
ATOM 2171 O O . ARG A 1 294 ? -12.916 -21.607 -4.873 1.00 95.81 294 ARG A O 1
ATOM 2178 N N . ARG A 1 295 ? -14.057 -21.584 -2.943 1.00 96.06 295 ARG A N 1
ATOM 2179 C CA . ARG A 1 295 ? -15.156 -20.731 -3.419 1.00 96.06 295 ARG A CA 1
ATOM 2180 C C . ARG A 1 295 ? -14.717 -19.277 -3.617 1.00 96.06 295 ARG A C 1
ATOM 2182 O O . ARG A 1 295 ? -15.316 -18.562 -4.420 1.00 96.06 295 ARG A O 1
ATOM 2189 N N . PHE A 1 296 ? -13.650 -18.857 -2.946 1.00 96.06 296 PHE A N 1
ATOM 2190 C CA . PHE A 1 296 ? -13.127 -17.502 -3.012 1.00 96.06 296 PHE A CA 1
ATOM 2191 C C . PHE A 1 296 ? -11.968 -17.401 -4.007 1.00 96.06 296 PHE A C 1
ATOM 2193 O O . PHE A 1 296 ? -11.144 -18.310 -4.152 1.00 96.06 296 PHE A O 1
ATOM 2200 N N . GLN A 1 297 ? -11.933 -16.290 -4.740 1.00 96.00 297 GLN A N 1
ATOM 2201 C CA . GLN A 1 297 ? -10.757 -15.870 -5.497 1.00 96.00 297 GLN A CA 1
ATOM 2202 C C . GLN A 1 297 ? -9.737 -15.235 -4.548 1.00 96.00 297 GLN A C 1
ATOM 2204 O O . GLN A 1 297 ? -8.549 -15.541 -4.630 1.00 96.00 297 GLN A O 1
ATOM 2209 N N . TRP A 1 298 ? -10.222 -14.404 -3.624 1.00 96.44 298 TRP A N 1
ATOM 2210 C CA . TRP A 1 298 ? -9.455 -13.840 -2.521 1.00 96.44 298 TRP A CA 1
ATOM 2211 C C . TRP A 1 298 ? -10.382 -13.424 -1.371 1.00 96.44 298 TRP A C 1
ATOM 2213 O O . TRP A 1 298 ? -11.585 -13.218 -1.566 1.00 96.44 298 TRP A O 1
ATOM 2223 N N . ALA A 1 299 ? -9.811 -13.301 -0.176 1.00 96.94 299 ALA A N 1
ATOM 2224 C CA . ALA A 1 299 ? -10.448 -12.764 1.017 1.00 96.94 299 ALA A CA 1
ATOM 2225 C C . ALA A 1 299 ? -9.419 -11.973 1.832 1.00 96.94 299 ALA A C 1
ATOM 2227 O O . ALA A 1 299 ? -8.344 -12.484 2.138 1.00 96.94 299 ALA A O 1
ATOM 2228 N N . SER A 1 300 ? -9.765 -10.744 2.206 1.00 96.31 300 SER A N 1
ATOM 2229 C CA . SER A 1 300 ? -8.894 -9.852 2.971 1.00 96.31 300 SER A CA 1
ATOM 2230 C C . SER A 1 300 ? -9.678 -9.172 4.098 1.00 96.31 300 SER A C 1
ATOM 2232 O O . SER A 1 300 ? -10.841 -8.800 3.894 1.00 96.31 300 SER A O 1
ATOM 2234 N N . PRO A 1 301 ? -9.096 -9.013 5.300 1.00 96.88 301 PRO A N 1
ATOM 2235 C CA . PRO A 1 301 ? -9.685 -8.210 6.365 1.00 96.88 301 PRO A CA 1
ATOM 2236 C C . PRO A 1 301 ? -10.095 -6.817 5.880 1.00 96.88 301 PRO A C 1
ATOM 2238 O O . PRO A 1 301 ? -9.352 -6.157 5.155 1.00 96.88 301 PRO A O 1
ATOM 2241 N N . ASN A 1 302 ? -11.249 -6.327 6.334 1.00 95.62 302 ASN A N 1
ATOM 2242 C CA . ASN A 1 302 ? -11.578 -4.916 6.185 1.00 95.62 302 ASN A CA 1
ATOM 2243 C C . ASN A 1 302 ? -10.962 -4.138 7.361 1.00 95.62 302 ASN A C 1
ATOM 2245 O O . ASN A 1 302 ? -11.253 -4.440 8.524 1.00 95.62 302 ASN A O 1
ATOM 2249 N N . PHE A 1 303 ? -10.115 -3.151 7.070 1.00 94.00 303 PHE A N 1
ATOM 2250 C CA . PHE A 1 303 ? -9.382 -2.372 8.068 1.00 94.00 303 PHE A CA 1
ATOM 2251 C C . PHE A 1 303 ? -9.816 -0.908 8.069 1.00 94.00 303 PHE A C 1
ATOM 2253 O O . PHE A 1 303 ? -9.960 -0.293 7.016 1.00 94.00 303 PHE A O 1
ATOM 2260 N N . TYR A 1 304 ? -9.864 -0.308 9.256 1.00 93.19 304 TYR A N 1
ATOM 2261 C CA . TYR A 1 304 ? -9.530 1.106 9.378 1.00 93.19 304 TYR A CA 1
ATOM 2262 C C . TYR A 1 304 ? -8.014 1.248 9.417 1.00 93.19 304 TYR A C 1
ATOM 2264 O O . TYR A 1 304 ? -7.329 0.469 10.082 1.00 93.19 304 TYR A O 1
ATOM 2272 N N . GLN A 1 305 ? -7.483 2.252 8.734 1.00 88.62 305 GLN A N 1
ATOM 2273 C CA . GLN A 1 305 ? -6.044 2.462 8.630 1.00 88.62 305 GLN A CA 1
ATOM 2274 C C . GLN A 1 305 ? -5.693 3.889 9.030 1.00 88.62 305 GLN A C 1
ATOM 2276 O O . GLN A 1 305 ? -6.490 4.814 8.839 1.00 88.62 305 GLN A O 1
ATOM 2281 N N . GLN A 1 306 ? -4.497 4.080 9.583 1.00 84.06 306 GLN A N 1
ATOM 2282 C CA . GLN A 1 306 ? -3.967 5.419 9.774 1.00 84.06 306 GLN A CA 1
ATOM 2283 C C . GLN A 1 306 ? -3.788 6.060 8.404 1.00 84.06 306 GLN A C 1
ATOM 2285 O O . GLN A 1 306 ? -2.951 5.633 7.614 1.00 84.06 306 GLN A O 1
ATOM 2290 N N . ARG A 1 307 ? -4.530 7.136 8.165 1.00 69.06 307 ARG A N 1
ATOM 2291 C CA . ARG A 1 307 ? -4.116 8.129 7.188 1.00 69.06 307 ARG A CA 1
ATOM 2292 C C . ARG A 1 307 ? -2.952 8.892 7.808 1.00 69.06 307 ARG A C 1
ATOM 2294 O O . ARG A 1 307 ? -3.165 9.706 8.711 1.00 69.06 307 ARG A O 1
ATOM 2301 N N . GLU A 1 308 ? -1.731 8.570 7.404 1.00 58.44 308 GLU A N 1
ATOM 2302 C CA . GLU A 1 308 ? -0.674 9.572 7.485 1.00 58.44 308 GLU A CA 1
ATOM 2303 C C . GLU A 1 308 ? -0.976 10.583 6.396 1.00 58.44 308 GLU A C 1
ATOM 2305 O O . GLU A 1 308 ? -1.404 10.221 5.309 1.00 58.44 308 GLU A O 1
ATOM 2310 N N . ARG A 1 309 ? -0.963 11.849 6.786 1.00 55.56 309 ARG A N 1
ATOM 2311 C CA . ARG A 1 309 ? -1.105 12.959 5.866 1.00 55.56 309 ARG A CA 1
ATOM 2312 C C . ARG A 1 309 ? 0.324 13.350 5.522 1.00 55.56 309 ARG A C 1
ATOM 2314 O O . ARG A 1 309 ? 1.065 13.695 6.446 1.00 55.56 309 ARG A O 1
ATOM 2321 N N . PHE A 1 310 ? 0.668 13.295 4.243 1.00 60.94 310 PHE A N 1
ATOM 2322 C CA . PHE A 1 310 ? 1.936 13.742 3.678 1.00 60.94 310 PHE A CA 1
ATOM 2323 C C . PHE A 1 310 ? 3.113 12.871 4.111 1.00 60.94 310 PHE A C 1
ATOM 2325 O O . PHE A 1 310 ? 3.953 13.281 4.923 1.00 60.94 310 PHE A O 1
ATOM 2332 N N . PHE A 1 311 ? 3.205 11.661 3.554 1.00 70.31 311 PHE A N 1
ATOM 2333 C CA . PHE A 1 311 ? 4.472 10.938 3.563 1.00 70.31 311 PHE A CA 1
ATOM 2334 C C . PHE A 1 311 ? 5.560 11.818 2.933 1.00 70.31 311 PHE A C 1
ATOM 2336 O O . PHE A 1 311 ? 5.635 11.995 1.722 1.00 70.31 311 PHE A O 1
ATOM 2343 N N . ILE A 1 312 ? 6.398 12.397 3.790 1.00 82.81 312 ILE A N 1
ATOM 2344 C CA . ILE A 1 312 ? 7.619 13.093 3.399 1.00 82.81 312 ILE A CA 1
ATOM 2345 C C . ILE A 1 312 ? 8.766 12.094 3.557 1.00 82.81 312 ILE A C 1
ATOM 2347 O O . ILE A 1 312 ? 9.044 11.689 4.700 1.00 82.81 312 ILE A O 1
ATOM 2351 N N . PRO A 1 313 ? 9.407 11.677 2.452 1.00 85.69 313 PRO A N 1
ATOM 2352 C CA . PRO A 1 313 ? 10.567 10.803 2.500 1.00 85.69 313 PRO A CA 1
ATOM 2353 C C . PRO A 1 313 ? 11.701 11.437 3.314 1.00 85.69 313 PRO A C 1
ATOM 2355 O O . PRO A 1 313 ? 11.837 12.660 3.373 1.00 85.69 313 PRO A O 1
ATOM 2358 N N . ASN A 1 314 ? 12.511 10.616 3.983 1.00 88.50 314 ASN A N 1
ATOM 2359 C CA . ASN A 1 314 ? 13.628 11.094 4.808 1.00 88.50 314 ASN A CA 1
ATOM 2360 C C . ASN A 1 314 ? 14.897 11.443 3.997 1.00 88.50 314 ASN A C 1
ATOM 2362 O O . ASN A 1 314 ? 15.971 11.601 4.583 1.00 88.50 314 ASN A O 1
ATOM 2366 N N . ASP A 1 315 ? 14.772 11.556 2.674 1.00 94.94 315 ASP A N 1
ATOM 2367 C CA . ASP A 1 315 ? 15.876 11.776 1.744 1.00 94.94 315 ASP A CA 1
ATOM 2368 C C . ASP A 1 315 ? 16.388 13.231 1.844 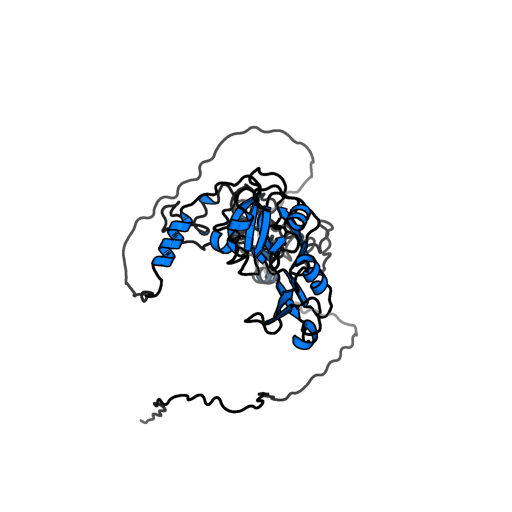1.00 94.94 315 ASP A C 1
ATOM 2370 O O . ASP A 1 315 ? 15.599 14.178 1.725 1.00 94.94 315 ASP A O 1
ATOM 2374 N N . PRO A 1 316 ? 17.697 13.461 2.080 1.00 94.94 316 PRO A N 1
ATOM 2375 C CA . PRO A 1 316 ? 18.237 14.783 2.407 1.00 94.94 316 PRO A CA 1
ATOM 2376 C C . PRO A 1 316 ? 17.995 15.876 1.362 1.00 94.94 316 PRO A C 1
ATOM 2378 O O . PRO A 1 316 ? 17.993 17.058 1.712 1.00 94.94 316 PRO A O 1
ATOM 2381 N N . LEU A 1 317 ? 17.823 15.514 0.087 1.00 95.56 317 LEU A N 1
ATOM 2382 C CA . LEU A 1 317 ? 17.603 16.466 -1.003 1.00 95.56 317 LEU A CA 1
ATOM 2383 C C . LEU A 1 317 ? 16.127 16.605 -1.398 1.00 95.56 317 LEU A C 1
ATOM 2385 O O . LEU A 1 317 ? 15.836 17.426 -2.270 1.00 95.56 317 LEU A O 1
ATOM 2389 N N . PHE A 1 318 ? 15.192 15.900 -0.743 1.00 94.12 318 PHE A N 1
ATOM 2390 C CA . PHE A 1 318 ? 13.758 15.983 -1.054 1.00 94.12 318 PHE A CA 1
ATOM 2391 C C . PHE A 1 318 ? 13.224 17.419 -0.991 1.00 94.12 318 PHE A C 1
ATOM 2393 O O . PHE A 1 318 ? 12.439 17.835 -1.840 1.00 94.12 318 PHE A O 1
ATOM 2400 N N . GLY A 1 319 ? 13.718 18.226 -0.045 1.00 92.00 319 GLY A N 1
ATOM 2401 C CA . GLY A 1 319 ? 13.345 19.638 0.064 1.00 92.00 319 GLY A CA 1
ATOM 2402 C C . GLY A 1 319 ? 13.597 20.446 -1.218 1.00 92.00 319 GLY A C 1
ATOM 2403 O O . GLY A 1 319 ? 12.886 21.412 -1.471 1.00 92.00 319 GLY A O 1
ATOM 2404 N N . ASN A 1 320 ? 14.540 20.029 -2.068 1.00 94.06 320 ASN A N 1
ATOM 2405 C CA . ASN A 1 320 ? 14.847 20.691 -3.338 1.00 94.06 320 ASN A CA 1
ATOM 2406 C C . ASN A 1 320 ? 13.953 20.217 -4.502 1.00 94.06 320 ASN A C 1
ATOM 2408 O O . ASN A 1 320 ? 13.961 20.829 -5.572 1.00 94.06 320 ASN A O 1
ATOM 2412 N N . GLN A 1 321 ? 13.182 19.140 -4.324 1.00 95.94 321 GLN A N 1
ATOM 2413 C CA . GLN A 1 321 ? 12.369 18.514 -5.369 1.00 95.94 321 GLN A CA 1
ATOM 2414 C C . GLN A 1 321 ? 10.988 19.165 -5.472 1.00 95.94 321 GLN A C 1
ATOM 2416 O O . GLN A 1 321 ? 9.957 18.549 -5.210 1.00 95.94 321 GLN A O 1
ATOM 2421 N N . TRP A 1 322 ? 10.981 20.427 -5.905 1.00 95.75 322 TRP A N 1
ATOM 2422 C CA . TRP A 1 322 ? 9.759 21.214 -6.095 1.00 95.75 322 TRP A CA 1
ATOM 2423 C C . TRP A 1 322 ? 8.723 20.502 -6.968 1.00 95.75 322 TRP A C 1
ATOM 2425 O O . TRP A 1 322 ? 7.541 20.605 -6.697 1.00 95.75 322 TRP A O 1
ATOM 2435 N N . HIS A 1 323 ? 9.149 19.731 -7.969 1.00 95.75 323 HIS A N 1
ATOM 2436 C CA . HIS A 1 323 ? 8.240 19.009 -8.861 1.00 95.75 323 HIS A CA 1
ATOM 2437 C C . HIS A 1 323 ? 7.404 17.941 -8.140 1.00 95.75 323 HIS A C 1
ATOM 2439 O O . HIS A 1 323 ? 6.343 17.590 -8.642 1.00 95.75 323 HIS A O 1
ATOM 2445 N N . LEU A 1 324 ? 7.858 17.443 -6.982 1.00 95.00 324 LEU A N 1
ATOM 2446 C CA . LEU A 1 324 ? 7.129 16.480 -6.149 1.00 95.00 324 LEU A CA 1
ATOM 2447 C C . LEU A 1 324 ? 6.299 17.173 -5.067 1.00 95.00 324 LEU A C 1
ATOM 2449 O O . LEU A 1 324 ? 5.182 16.748 -4.798 1.00 95.00 324 LEU A O 1
ATOM 2453 N N . ASN A 1 325 ? 6.855 18.218 -4.448 1.00 93.06 325 ASN A N 1
ATOM 2454 C CA . ASN A 1 325 ? 6.186 19.020 -3.428 1.00 93.06 325 ASN A CA 1
ATOM 2455 C C . ASN A 1 325 ? 6.715 20.462 -3.456 1.00 93.06 325 ASN A C 1
ATOM 2457 O O . ASN A 1 325 ? 7.852 20.739 -3.051 1.00 93.06 325 ASN A O 1
ATOM 2461 N N . ASN A 1 326 ? 5.893 21.392 -3.925 1.00 93.12 326 ASN A N 1
ATOM 2462 C CA . ASN A 1 326 ? 6.239 22.790 -4.112 1.00 93.12 326 ASN A CA 1
ATOM 2463 C C . ASN A 1 326 ? 5.580 23.650 -3.033 1.00 93.12 326 ASN A C 1
ATOM 2465 O O . ASN A 1 326 ? 4.401 23.997 -3.084 1.00 93.12 326 ASN A O 1
ATOM 2469 N N . THR A 1 327 ? 6.392 24.076 -2.074 1.00 90.06 327 THR A N 1
ATOM 2470 C CA . THR A 1 327 ? 6.003 25.015 -1.014 1.00 90.06 327 THR A CA 1
ATOM 2471 C C . THR A 1 327 ? 6.412 26.456 -1.342 1.00 90.06 327 THR A C 1
ATOM 2473 O O . THR A 1 327 ? 6.331 27.340 -0.490 1.00 90.06 327 THR A O 1
ATOM 2476 N N . GLY A 1 328 ? 6.876 26.713 -2.572 1.00 90.19 328 GLY A N 1
ATOM 2477 C CA . GLY A 1 328 ? 7.510 27.969 -2.976 1.00 90.19 328 GLY A CA 1
ATOM 2478 C C . GLY A 1 328 ? 9.003 28.038 -2.636 1.00 90.19 328 GLY A C 1
ATOM 2479 O O . GLY A 1 328 ? 9.611 29.103 -2.743 1.00 90.19 328 GLY A O 1
ATOM 2480 N N . GLN A 1 329 ? 9.621 26.916 -2.256 1.00 88.94 329 GLN A N 1
ATOM 2481 C CA . GLN A 1 329 ? 10.994 26.850 -1.743 1.00 88.94 329 GLN A CA 1
ATOM 2482 C C . GLN A 1 329 ? 12.075 27.288 -2.747 1.00 88.94 329 GLN A C 1
ATOM 2484 O O . GLN A 1 329 ? 13.190 27.618 -2.349 1.00 88.94 329 GLN A O 1
ATOM 2489 N N . VAL A 1 330 ? 11.744 27.318 -4.042 1.00 88.25 330 VAL A N 1
ATOM 2490 C CA . VAL A 1 330 ? 12.618 27.795 -5.130 1.00 88.25 330 VAL A CA 1
ATOM 2491 C C . VAL A 1 330 ? 12.099 29.074 -5.805 1.00 88.25 330 VAL A C 1
ATOM 2493 O O . VAL A 1 330 ? 12.536 29.419 -6.898 1.00 88.25 330 VAL A O 1
ATOM 2496 N N . GLY A 1 331 ? 11.160 29.793 -5.177 1.00 90.06 331 GLY A N 1
ATOM 2497 C CA . GLY A 1 331 ? 10.581 31.027 -5.729 1.00 90.06 331 GLY A CA 1
ATOM 2498 C C . GLY A 1 331 ? 9.526 30.813 -6.825 1.00 90.06 331 GLY A C 1
ATOM 2499 O O . GLY A 1 331 ? 9.182 31.763 -7.526 1.00 90.06 331 GLY A O 1
ATOM 2500 N N . GLY A 1 332 ? 9.023 29.584 -6.980 1.00 89.88 332 GLY A N 1
ATOM 2501 C CA . GLY A 1 332 ? 7.887 29.251 -7.844 1.00 89.88 332 GLY A CA 1
ATOM 2502 C C . GLY A 1 332 ? 6.529 29.486 -7.173 1.00 89.88 332 GLY A C 1
ATOM 2503 O O . GLY A 1 332 ? 6.455 29.854 -6.000 1.00 89.88 332 GLY A O 1
ATOM 2504 N N . THR A 1 333 ? 5.444 29.259 -7.917 1.00 92.12 333 THR A N 1
ATOM 2505 C CA . THR A 1 333 ? 4.080 29.252 -7.367 1.00 92.12 333 THR A CA 1
ATOM 2506 C C . THR A 1 333 ? 3.914 28.021 -6.472 1.00 92.12 333 THR A C 1
ATOM 2508 O O . THR A 1 333 ? 4.079 26.914 -6.984 1.00 92.12 333 THR A O 1
ATOM 2511 N N . PRO A 1 334 ? 3.617 28.176 -5.168 1.00 89.94 334 PRO A N 1
ATOM 2512 C CA . PRO A 1 334 ? 3.284 27.041 -4.311 1.00 89.94 334 PRO A CA 1
ATOM 2513 C C . PRO A 1 334 ? 2.141 26.218 -4.916 1.00 89.94 334 PRO A C 1
ATOM 2515 O O . PRO A 1 334 ? 1.288 26.792 -5.592 1.00 89.94 334 PRO A O 1
ATOM 2518 N N . ASP A 1 335 ? 2.125 24.907 -4.671 1.00 86.50 335 ASP A N 1
ATOM 2519 C CA . ASP A 1 335 ? 1.136 23.955 -5.214 1.00 86.50 335 ASP A CA 1
ATOM 2520 C C . ASP A 1 335 ? 1.279 23.648 -6.719 1.00 86.50 335 ASP A C 1
ATOM 2522 O O . ASP A 1 335 ? 0.577 22.799 -7.256 1.00 86.50 335 ASP A O 1
ATOM 2526 N N . ALA A 1 336 ? 2.208 24.300 -7.429 1.00 93.81 336 ALA A N 1
ATOM 2527 C CA . ALA A 1 336 ? 2.560 23.916 -8.795 1.00 93.81 336 ALA A CA 1
ATOM 2528 C C . ALA A 1 336 ? 3.537 22.724 -8.778 1.00 93.81 336 ALA A C 1
ATOM 2530 O O . ALA A 1 336 ? 4.743 22.899 -8.983 1.00 93.81 336 ALA A O 1
ATOM 2531 N N . ASP A 1 337 ? 3.005 21.540 -8.483 1.00 94.31 337 ASP A N 1
ATOM 2532 C CA . ASP A 1 337 ? 3.694 20.248 -8.392 1.00 94.31 337 ASP A CA 1
ATOM 2533 C C . ASP A 1 337 ? 2.747 19.089 -8.777 1.00 94.31 337 ASP A C 1
ATOM 2535 O O . ASP A 1 337 ? 1.678 19.327 -9.341 1.00 94.31 337 ASP A O 1
ATOM 2539 N N . VAL A 1 338 ? 3.168 17.836 -8.572 1.00 94.12 338 VAL A N 1
ATOM 2540 C CA . VAL A 1 338 ? 2.367 16.638 -8.901 1.00 94.12 338 VAL A CA 1
ATOM 2541 C C . VAL A 1 338 ? 1.606 16.044 -7.707 1.00 94.12 338 VAL A C 1
ATOM 2543 O O . VAL A 1 338 ? 1.102 14.928 -7.829 1.00 94.12 338 VAL A O 1
ATOM 2546 N N . ASP A 1 339 ? 1.544 16.744 -6.569 1.00 91.38 339 ASP A N 1
ATOM 2547 C CA . ASP A 1 339 ? 0.932 16.272 -5.318 1.00 91.38 339 ASP A CA 1
ATOM 2548 C C . ASP A 1 339 ? 1.460 14.885 -4.893 1.00 91.38 339 ASP A C 1
ATOM 2550 O O . ASP A 1 339 ? 0.709 13.955 -4.568 1.00 91.38 339 ASP A O 1
ATOM 2554 N N . ALA A 1 340 ? 2.786 14.698 -4.962 1.00 91.88 340 ALA A N 1
ATOM 2555 C CA . ALA A 1 340 ? 3.394 13.394 -4.707 1.00 91.88 340 ALA A CA 1
ATOM 2556 C C . ALA A 1 340 ? 3.195 12.909 -3.257 1.00 91.88 340 ALA A C 1
ATOM 2558 O O . ALA A 1 340 ? 2.787 11.757 -3.092 1.00 91.88 340 ALA A O 1
ATOM 2559 N N . PRO A 1 341 ? 3.409 13.729 -2.202 1.00 87.88 341 PRO A N 1
ATOM 2560 C CA . PRO A 1 341 ? 3.124 13.323 -0.824 1.00 87.88 341 PRO A CA 1
ATOM 2561 C C . PRO A 1 341 ? 1.688 12.834 -0.617 1.00 87.88 341 PRO A C 1
ATOM 2563 O O . PRO A 1 341 ? 1.465 11.844 0.077 1.00 87.88 341 PRO A O 1
ATOM 2566 N N . GLU A 1 342 ? 0.720 13.496 -1.243 1.00 82.44 342 GLU A N 1
ATOM 2567 C CA . GLU A 1 342 ? -0.695 13.148 -1.193 1.00 82.44 342 GLU A CA 1
ATOM 2568 C C . GLU A 1 342 ? -0.966 11.815 -1.896 1.00 82.44 342 GLU A C 1
ATOM 2570 O O . GLU A 1 342 ? -1.715 10.980 -1.384 1.00 82.44 342 GLU A O 1
ATOM 2575 N N . ALA A 1 343 ? -0.348 11.587 -3.058 1.00 84.06 343 ALA A N 1
ATOM 2576 C CA . ALA A 1 343 ? -0.436 10.312 -3.760 1.00 84.06 343 ALA A CA 1
ATOM 2577 C C . ALA A 1 343 ? 0.203 9.171 -2.946 1.00 84.06 343 ALA A C 1
ATOM 2579 O O . ALA A 1 343 ? -0.335 8.058 -2.900 1.00 84.06 343 ALA A O 1
ATOM 2580 N N . TRP A 1 344 ? 1.314 9.448 -2.260 1.00 86.38 344 TRP A N 1
ATOM 2581 C CA . TRP A 1 344 ? 2.029 8.463 -1.452 1.00 86.38 344 TRP A CA 1
ATOM 2582 C C . TRP A 1 344 ? 1.279 8.023 -0.196 1.00 86.38 344 TRP A C 1
ATOM 2584 O O . TRP A 1 344 ? 1.475 6.897 0.267 1.00 86.38 344 TRP A O 1
ATOM 2594 N N . ASP A 1 345 ? 0.348 8.844 0.291 1.00 73.94 345 ASP A N 1
ATOM 2595 C CA . ASP A 1 345 ? -0.585 8.454 1.351 1.00 73.94 345 ASP A CA 1
ATOM 2596 C C . ASP A 1 345 ? -1.545 7.329 0.906 1.00 73.94 345 ASP A C 1
ATOM 2598 O O . ASP A 1 345 ? -2.096 6.616 1.748 1.00 73.94 345 ASP A O 1
ATOM 2602 N N . VAL A 1 346 ? -1.767 7.160 -0.406 1.00 75.19 346 VAL A N 1
ATOM 2603 C CA . VAL A 1 346 ? -2.636 6.114 -0.981 1.00 75.19 346 VAL A CA 1
ATOM 2604 C C . VAL A 1 346 ? -1.832 4.883 -1.397 1.00 75.19 346 VAL A C 1
ATOM 2606 O O . VAL A 1 346 ? -2.257 3.751 -1.161 1.00 75.19 346 VAL A O 1
ATOM 2609 N N . ASN A 1 347 ? -0.677 5.088 -2.027 1.00 75.56 347 ASN A N 1
ATOM 2610 C CA . ASN A 1 347 ? 0.227 4.026 -2.453 1.00 75.56 347 ASN A CA 1
ATOM 2611 C C . ASN A 1 347 ? 1.660 4.489 -2.216 1.00 75.56 347 ASN A C 1
ATOM 2613 O O . ASN A 1 347 ? 2.060 5.494 -2.787 1.00 75.56 347 ASN A O 1
ATOM 2617 N N . ALA A 1 348 ? 2.426 3.741 -1.424 1.00 74.88 348 ALA A N 1
ATOM 2618 C CA . ALA A 1 348 ? 3.771 4.100 -0.988 1.00 74.88 348 ALA A CA 1
ATOM 2619 C C . ALA A 1 348 ? 4.810 4.111 -2.134 1.00 74.88 348 ALA A C 1
ATOM 2621 O O . ALA A 1 348 ? 5.742 3.315 -2.122 1.00 74.88 348 ALA A O 1
ATOM 2622 N N . GLY A 1 349 ? 4.670 4.989 -3.127 1.00 81.56 349 GLY A N 1
ATOM 2623 C CA . GLY A 1 349 ? 5.643 5.172 -4.203 1.00 81.56 349 GLY A CA 1
ATOM 2624 C C . GLY A 1 349 ? 5.777 3.973 -5.138 1.00 81.56 349 GLY A C 1
ATOM 2625 O O . GLY A 1 349 ? 6.868 3.704 -5.629 1.00 81.56 349 GLY A O 1
ATOM 2626 N N . GLY A 1 350 ? 4.708 3.217 -5.386 1.00 86.88 350 GLY A N 1
ATOM 2627 C CA . GLY A 1 350 ? 4.733 2.054 -6.273 1.00 86.88 350 GLY A CA 1
ATOM 2628 C C . GLY A 1 350 ? 5.069 0.745 -5.555 1.00 86.88 350 GLY A C 1
ATOM 2629 O O . GLY A 1 350 ? 4.767 0.554 -4.379 1.00 86.88 350 GLY A O 1
ATOM 2630 N N . SER A 1 351 ? 5.631 -0.215 -6.291 1.00 87.62 351 SER A N 1
ATOM 2631 C CA . SER A 1 351 ? 5.880 -1.573 -5.797 1.00 87.62 351 SER A CA 1
ATOM 2632 C C . SER A 1 351 ? 7.065 -2.197 -6.509 1.00 87.62 351 SER A C 1
ATOM 2634 O O . SER A 1 351 ? 7.215 -2.025 -7.713 1.00 87.62 351 SER A O 1
ATOM 2636 N N . SER A 1 352 ? 7.833 -3.031 -5.806 1.00 88.12 352 SER A N 1
ATOM 2637 C CA . SER A 1 352 ? 8.966 -3.754 -6.397 1.00 88.12 352 SER A CA 1
ATOM 2638 C C . SER A 1 352 ? 8.571 -4.761 -7.490 1.00 88.12 352 SER A C 1
ATOM 2640 O O . SER A 1 352 ? 9.444 -5.295 -8.170 1.00 88.12 352 SER A O 1
ATOM 2642 N N . ASN A 1 353 ? 7.266 -5.015 -7.654 1.00 89.06 353 ASN A N 1
ATOM 2643 C CA . ASN A 1 353 ? 6.699 -5.808 -8.748 1.00 89.06 353 ASN A CA 1
ATOM 2644 C C . ASN A 1 353 ? 6.423 -4.974 -10.011 1.00 89.06 353 ASN A C 1
ATOM 2646 O O . ASN A 1 353 ? 6.104 -5.539 -11.053 1.00 89.06 353 ASN A O 1
ATOM 2650 N N . VAL A 1 354 ? 6.505 -3.646 -9.922 1.00 92.88 354 VAL A N 1
ATOM 2651 C CA . VAL A 1 354 ? 6.439 -2.739 -11.067 1.00 92.88 354 VAL A CA 1
ATOM 2652 C C . VAL A 1 354 ? 7.864 -2.470 -11.534 1.00 92.88 354 VAL A C 1
ATOM 2654 O O . VAL A 1 354 ? 8.721 -2.051 -10.751 1.00 92.88 354 VAL A O 1
ATOM 2657 N N . VAL A 1 355 ? 8.106 -2.726 -12.816 1.00 96.94 355 VAL A N 1
ATOM 2658 C CA . VAL A 1 355 ? 9.385 -2.478 -13.484 1.00 96.94 355 VAL A CA 1
ATOM 2659 C C . VAL A 1 355 ? 9.199 -1.323 -14.460 1.00 96.94 355 VAL A C 1
ATOM 2661 O O . VAL A 1 355 ? 8.267 -1.334 -15.261 1.00 96.94 355 VAL A O 1
ATOM 2664 N N . ILE A 1 356 ? 10.072 -0.323 -14.376 1.00 98.25 356 ILE A N 1
ATOM 2665 C CA . ILE A 1 356 ? 10.091 0.852 -15.248 1.00 98.25 356 ILE A CA 1
ATOM 2666 C C . ILE A 1 356 ? 11.320 0.738 -16.148 1.00 98.25 356 ILE A C 1
ATOM 2668 O O . ILE A 1 356 ? 12.448 0.842 -15.667 1.00 98.25 356 ILE A O 1
ATOM 2672 N N . ALA A 1 357 ? 11.103 0.524 -17.445 1.00 98.12 357 ALA A N 1
ATOM 2673 C CA . ALA A 1 357 ? 12.175 0.555 -18.433 1.00 98.12 357 ALA A CA 1
ATOM 2674 C C . ALA A 1 357 ? 12.603 2.000 -18.722 1.00 98.12 357 ALA A C 1
ATOM 2676 O O . ALA A 1 357 ? 11.760 2.866 -18.964 1.00 98.12 357 ALA A O 1
ATOM 2677 N N . VAL A 1 358 ? 13.912 2.254 -18.698 1.00 98.31 358 VAL A N 1
ATOM 2678 C CA . VAL A 1 358 ? 14.517 3.544 -19.050 1.00 98.31 358 VAL A CA 1
ATOM 2679 C C . VAL A 1 358 ? 15.328 3.342 -20.322 1.00 98.31 358 VAL A C 1
ATOM 2681 O O . VAL A 1 358 ? 16.456 2.859 -20.263 1.00 98.31 358 VAL A O 1
ATOM 2684 N N . ILE A 1 359 ? 14.706 3.677 -21.456 1.00 97.00 359 ILE A N 1
ATOM 2685 C CA . ILE A 1 359 ? 15.273 3.560 -22.804 1.00 97.00 359 ILE A CA 1
ATOM 2686 C C . ILE A 1 359 ? 16.023 4.858 -23.140 1.00 97.00 359 ILE A C 1
ATOM 2688 O O . ILE A 1 359 ? 15.398 5.834 -23.553 1.00 97.00 359 ILE A O 1
ATOM 2692 N N . ASP A 1 360 ? 17.335 4.904 -22.891 1.00 96.19 360 ASP A N 1
ATOM 2693 C CA . ASP A 1 360 ? 18.105 6.161 -22.848 1.00 96.19 360 ASP A CA 1
ATOM 2694 C C . ASP A 1 360 ? 19.630 5.939 -23.073 1.00 96.19 360 ASP A C 1
ATOM 2696 O O . ASP A 1 360 ? 20.020 4.997 -23.764 1.00 96.19 360 ASP A O 1
ATOM 2700 N N . ASP A 1 361 ? 20.510 6.823 -22.591 1.00 94.31 361 ASP A N 1
ATOM 2701 C CA . ASP A 1 361 ? 21.955 6.871 -22.899 1.00 94.31 361 ASP A CA 1
ATOM 2702 C C . ASP A 1 361 ? 22.867 5.976 -22.045 1.00 94.31 361 ASP A C 1
ATOM 2704 O O . ASP A 1 361 ? 24.030 5.767 -22.389 1.00 94.31 361 ASP A O 1
ATOM 2708 N N . GLY A 1 362 ? 22.326 5.372 -20.991 1.00 94.38 362 GLY A N 1
ATOM 2709 C CA . GLY A 1 362 ? 23.033 4.444 -20.114 1.00 94.38 362 GLY A CA 1
ATOM 2710 C C . GLY A 1 362 ? 22.891 4.813 -18.642 1.00 94.38 362 GLY A C 1
ATOM 2711 O O . GLY A 1 362 ? 23.053 5.960 -18.234 1.00 94.38 362 GLY A O 1
ATOM 2712 N N . MET A 1 363 ? 22.570 3.826 -17.808 1.00 97.19 363 MET A N 1
ATOM 2713 C CA . MET A 1 363 ? 22.265 4.059 -16.394 1.00 97.19 363 MET A CA 1
ATOM 2714 C C . MET A 1 363 ? 23.429 3.649 -15.501 1.00 97.19 363 MET A C 1
ATOM 2716 O O . MET A 1 363 ? 23.994 2.570 -15.660 1.00 97.19 363 MET A O 1
ATOM 2720 N N . GLN A 1 364 ? 23.777 4.464 -14.505 1.00 96.38 364 GLN A N 1
ATOM 2721 C CA . GLN A 1 364 ? 24.787 4.091 -13.522 1.00 96.38 364 GLN A CA 1
ATOM 2722 C C . GLN A 1 364 ? 24.295 2.918 -12.656 1.00 96.38 364 GLN A C 1
ATOM 2724 O O . GLN A 1 364 ? 23.604 3.099 -11.653 1.00 96.38 364 GLN A O 1
ATOM 2729 N N . LEU A 1 365 ? 24.710 1.703 -13.022 1.00 96.31 365 LEU A N 1
ATOM 2730 C CA . LEU A 1 365 ? 24.168 0.461 -12.462 1.00 96.31 365 LEU A CA 1
ATOM 2731 C C . LEU A 1 365 ? 24.477 0.246 -10.970 1.00 96.31 365 LEU A C 1
ATOM 2733 O O . LEU A 1 365 ? 23.808 -0.531 -10.297 1.00 96.31 365 LEU A O 1
ATOM 2737 N N . ASN A 1 366 ? 25.489 0.936 -10.441 1.00 95.62 366 ASN A N 1
ATOM 2738 C CA . ASN A 1 366 ? 25.908 0.854 -9.041 1.00 95.62 366 ASN A CA 1
ATOM 2739 C C . ASN A 1 366 ? 25.546 2.099 -8.212 1.00 95.62 366 ASN A C 1
ATOM 2741 O O . ASN A 1 366 ? 26.116 2.297 -7.135 1.00 95.62 366 ASN A O 1
ATOM 2745 N N . HIS A 1 367 ? 24.644 2.956 -8.703 1.00 96.94 367 HIS A N 1
ATOM 2746 C CA . HIS A 1 367 ? 24.242 4.157 -7.975 1.00 96.94 367 HIS A CA 1
ATOM 2747 C C . HIS A 1 367 ? 23.516 3.777 -6.666 1.00 96.94 367 HIS A C 1
ATOM 2749 O O . HIS A 1 367 ? 22.543 3.023 -6.708 1.00 96.94 367 HIS A O 1
ATOM 2755 N N . PRO A 1 368 ? 23.932 4.303 -5.494 1.00 96.25 368 PRO A N 1
ATOM 2756 C CA . PRO A 1 368 ? 23.410 3.870 -4.188 1.00 96.25 368 PRO A CA 1
ATOM 2757 C C . PRO A 1 368 ? 21.931 4.215 -3.957 1.00 96.25 368 PRO A C 1
ATOM 2759 O O . PRO A 1 368 ? 21.303 3.664 -3.052 1.00 96.25 368 PRO A O 1
ATOM 2762 N N . ASP A 1 369 ? 21.401 5.127 -4.771 1.00 97.06 369 ASP A N 1
ATOM 2763 C CA . ASP A 1 369 ? 20.030 5.633 -4.706 1.00 97.06 369 ASP A CA 1
ATOM 2764 C C . ASP A 1 369 ? 19.108 5.049 -5.789 1.00 97.06 369 ASP A C 1
ATOM 2766 O O . ASP A 1 369 ? 17.984 5.506 -5.949 1.00 97.06 369 ASP A O 1
ATOM 2770 N N . LEU A 1 370 ? 19.569 4.064 -6.570 1.00 97.44 370 LEU A N 1
ATOM 2771 C CA . LEU A 1 370 ? 18.755 3.393 -7.589 1.00 97.44 370 LEU A CA 1
ATOM 2772 C C . LEU A 1 370 ? 18.542 1.921 -7.229 1.00 97.44 370 LEU A C 1
ATOM 2774 O O . LEU A 1 370 ? 19.410 1.269 -6.648 1.00 97.44 370 LEU A O 1
ATOM 2778 N N . GLN A 1 371 ? 17.375 1.389 -7.592 1.00 96.00 371 GLN A N 1
ATOM 2779 C CA . GLN A 1 371 ? 17.047 -0.023 -7.432 1.00 96.00 371 GLN A CA 1
ATOM 2780 C C . GLN A 1 371 ? 16.774 -0.652 -8.797 1.00 96.00 371 GLN A C 1
ATOM 2782 O O . GLN A 1 371 ? 15.742 -0.395 -9.415 1.00 96.00 371 GLN A O 1
ATOM 2787 N N . LEU A 1 372 ? 17.689 -1.502 -9.259 1.00 97.62 372 LEU A N 1
ATOM 2788 C CA . LEU A 1 372 ? 17.549 -2.160 -10.553 1.00 97.62 372 LEU A CA 1
ATOM 2789 C C . LEU A 1 372 ? 16.623 -3.377 -10.492 1.00 97.62 372 LEU A C 1
ATOM 2791 O O . LEU A 1 372 ? 16.494 -4.061 -9.470 1.00 97.62 372 LEU A O 1
ATOM 2795 N N . PHE A 1 373 ? 15.991 -3.654 -11.625 1.00 96.75 373 PHE A N 1
ATOM 2796 C CA . PHE A 1 373 ? 15.419 -4.947 -11.940 1.00 96.75 373 PHE A CA 1
ATOM 2797 C C . PHE A 1 373 ? 16.530 -5.997 -12.044 1.00 96.75 373 PHE A C 1
ATOM 2799 O O . PHE A 1 373 ? 17.658 -5.692 -12.429 1.00 96.75 373 PHE A O 1
ATOM 2806 N N . ILE A 1 374 ? 16.194 -7.229 -11.666 1.00 96.19 374 ILE A N 1
ATOM 2807 C CA . ILE A 1 374 ? 17.071 -8.390 -11.782 1.00 96.19 374 ILE A CA 1
ATOM 2808 C C . ILE A 1 374 ? 16.297 -9.433 -12.579 1.00 96.19 374 ILE A C 1
ATOM 2810 O O . ILE A 1 374 ? 15.254 -9.895 -12.100 1.00 96.19 374 ILE A O 1
ATOM 2814 N N . ASN A 1 375 ? 16.805 -9.796 -13.757 1.00 96.00 375 ASN A N 1
ATOM 2815 C CA . ASN A 1 375 ? 16.286 -10.926 -14.511 1.00 96.00 375 ASN A CA 1
ATOM 2816 C C . ASN A 1 375 ? 16.661 -12.214 -13.767 1.00 96.00 375 ASN A C 1
ATOM 2818 O O . ASN A 1 375 ? 17.824 -12.598 -13.698 1.00 96.00 375 ASN A O 1
ATOM 2822 N N . THR A 1 376 ? 15.676 -12.868 -13.149 1.00 96.25 376 THR A N 1
ATOM 2823 C CA . THR A 1 376 ? 15.892 -14.135 -12.432 1.00 96.25 376 THR A CA 1
ATOM 2824 C C . THR A 1 376 ? 15.956 -15.348 -13.362 1.00 96.25 376 THR A C 1
ATOM 2826 O O . THR A 1 376 ? 16.136 -16.459 -12.866 1.00 96.25 376 THR A O 1
ATOM 2829 N N . GLY A 1 377 ? 15.730 -15.149 -14.666 1.00 96.12 377 GLY A N 1
ATOM 2830 C CA . GLY A 1 377 ? 15.924 -16.160 -15.704 1.00 96.12 377 GLY A CA 1
ATOM 2831 C C . GLY A 1 377 ? 17.397 -16.403 -16.041 1.00 96.12 377 GLY A C 1
ATOM 2832 O O . GLY A 1 377 ? 17.734 -17.519 -16.414 1.00 96.12 377 GLY A O 1
ATOM 2833 N N . GLU A 1 378 ? 18.260 -15.414 -15.797 1.00 97.69 378 GLU A N 1
ATOM 2834 C CA . GLU A 1 378 ? 19.676 -15.433 -16.180 1.00 97.69 378 GLU A CA 1
ATOM 2835 C C . GLU A 1 378 ? 20.618 -15.891 -15.056 1.00 97.69 378 GLU A C 1
ATOM 2837 O O . GLU A 1 378 ? 20.444 -15.549 -13.877 1.00 97.69 378 GLU A O 1
ATOM 2842 N N . ILE A 1 379 ? 21.686 -16.608 -15.422 1.00 96.50 379 ILE A N 1
ATOM 2843 C CA . ILE A 1 379 ? 22.824 -16.911 -14.549 1.00 96.50 379 ILE A CA 1
ATOM 2844 C C . ILE A 1 379 ? 23.991 -15.997 -14.923 1.00 96.50 379 ILE A C 1
ATOM 2846 O O . ILE A 1 379 ? 24.799 -16.308 -15.788 1.00 96.50 379 ILE A O 1
ATOM 2850 N N . ALA A 1 380 ? 24.146 -14.920 -14.154 1.00 95.00 380 ALA A N 1
ATOM 2851 C CA . ALA A 1 380 ? 25.142 -13.880 -14.399 1.00 95.00 380 ALA A CA 1
ATOM 2852 C C . ALA A 1 380 ? 26.549 -14.388 -14.786 1.00 95.00 380 ALA A C 1
ATOM 2854 O O . ALA A 1 380 ? 27.269 -14.978 -13.969 1.00 95.00 380 ALA A O 1
ATOM 2855 N N . GLY A 1 381 ? 26.974 -14.033 -15.998 1.00 94.44 381 GLY A N 1
ATOM 2856 C CA . GLY A 1 381 ? 28.337 -14.169 -16.500 1.00 94.44 381 GLY A CA 1
ATOM 2857 C C . GLY A 1 381 ? 28.695 -15.577 -16.968 1.00 94.44 381 GLY A C 1
ATOM 2858 O O . GLY A 1 381 ? 29.886 -15.909 -17.009 1.00 94.44 381 GLY A O 1
ATOM 2859 N N . ASN A 1 382 ? 27.706 -16.421 -17.275 1.00 96.75 382 ASN A N 1
ATOM 2860 C CA . ASN A 1 382 ? 27.959 -17.750 -17.830 1.00 96.75 382 ASN A CA 1
ATOM 2861 C C . ASN A 1 382 ? 28.115 -17.730 -19.366 1.00 96.75 382 ASN A C 1
ATOM 2863 O O . ASN A 1 382 ? 28.577 -18.727 -19.931 1.00 96.75 382 ASN A O 1
ATOM 2867 N N . GLY A 1 383 ? 27.803 -16.606 -20.025 1.00 95.31 383 GLY A N 1
ATOM 2868 C CA . GLY A 1 383 ? 27.866 -16.440 -21.475 1.00 95.31 383 GLY A CA 1
ATOM 2869 C C . GLY A 1 383 ? 26.774 -17.200 -22.231 1.00 95.31 383 GLY A C 1
ATOM 2870 O O . GLY A 1 383 ? 26.967 -17.518 -23.408 1.00 95.31 383 GLY A O 1
ATOM 2871 N N . ILE A 1 384 ? 25.674 -17.543 -21.562 1.00 95.81 384 ILE A N 1
ATOM 2872 C CA . ILE A 1 384 ? 24.527 -18.280 -22.091 1.00 95.81 384 ILE A CA 1
ATOM 2873 C C . ILE A 1 384 ? 23.287 -17.398 -21.920 1.00 95.81 384 ILE A C 1
ATOM 2875 O O . ILE A 1 384 ? 23.146 -16.708 -20.927 1.00 95.81 384 ILE A O 1
ATOM 2879 N N . ASP A 1 385 ? 22.408 -17.423 -22.913 1.00 96.12 385 ASP A N 1
ATOM 2880 C CA . ASP A 1 385 ? 21.035 -16.922 -22.801 1.00 96.12 385 ASP A CA 1
ATOM 2881 C C . ASP A 1 385 ? 20.206 -18.031 -22.129 1.00 96.12 385 ASP A C 1
ATOM 2883 O O . ASP A 1 385 ? 19.840 -19.023 -22.776 1.00 96.12 385 ASP A O 1
ATOM 2887 N N . ASP A 1 386 ? 20.070 -17.959 -20.803 1.00 97.81 386 ASP A N 1
ATOM 2888 C CA . ASP A 1 386 ? 19.501 -19.035 -19.983 1.00 97.81 386 ASP A CA 1
ATOM 2889 C C . ASP A 1 386 ? 17.972 -19.083 -20.081 1.00 97.81 386 ASP A C 1
ATOM 2891 O O . ASP A 1 386 ? 17.374 -20.164 -19.972 1.00 97.81 386 ASP A O 1
ATOM 2895 N N . ASP A 1 387 ? 17.334 -17.932 -20.294 1.00 96.75 387 ASP A N 1
ATOM 2896 C CA . ASP A 1 387 ? 15.884 -17.826 -20.443 1.00 96.75 387 ASP A CA 1
ATOM 2897 C C . ASP A 1 387 ? 15.400 -17.917 -21.908 1.00 96.75 387 ASP A C 1
ATOM 2899 O O . ASP A 1 387 ? 14.208 -18.149 -22.155 1.00 96.75 387 ASP A O 1
ATOM 2903 N N . GLY A 1 388 ? 16.322 -17.866 -22.875 1.00 96.19 388 GLY A N 1
ATOM 2904 C CA . GLY A 1 388 ? 16.069 -18.037 -24.303 1.00 96.19 388 GLY A CA 1
ATOM 2905 C C . GLY A 1 388 ? 15.429 -16.814 -24.961 1.00 96.19 388 GLY A C 1
ATOM 2906 O O . GLY A 1 388 ? 14.715 -16.974 -25.962 1.00 96.19 388 GLY A O 1
ATOM 2907 N N . ASN A 1 389 ? 15.607 -15.626 -24.382 1.00 92.88 389 ASN A N 1
ATOM 2908 C CA . ASN A 1 389 ? 14.997 -14.382 -24.841 1.00 92.88 389 ASN A CA 1
ATOM 2909 C C . ASN A 1 389 ? 15.773 -13.700 -25.990 1.00 92.88 389 ASN A C 1
ATOM 2911 O O . ASN A 1 389 ? 15.229 -12.818 -26.659 1.00 92.88 389 ASN A O 1
ATOM 2915 N N . GLY A 1 390 ? 16.984 -14.174 -26.299 1.00 92.94 390 GLY A N 1
ATOM 2916 C CA . GLY A 1 390 ? 17.857 -13.663 -27.354 1.00 92.94 390 GLY A CA 1
ATOM 2917 C C . GLY A 1 390 ? 18.980 -12.738 -26.870 1.00 92.94 390 GLY A C 1
ATOM 2918 O O . GLY A 1 390 ? 19.786 -12.309 -27.703 1.00 92.94 390 GLY A O 1
ATOM 2919 N N . TRP A 1 391 ? 19.066 -12.457 -25.567 1.00 93.44 391 TRP A N 1
ATOM 2920 C CA . TRP A 1 391 ? 20.026 -11.544 -24.947 1.00 93.44 391 TRP A CA 1
ATOM 2921 C C . TRP A 1 391 ? 20.837 -12.266 -23.866 1.00 93.44 391 TRP A C 1
ATOM 2923 O O . TRP A 1 391 ? 20.370 -12.543 -22.772 1.00 93.44 391 TRP A O 1
ATOM 2933 N N . ILE A 1 392 ? 22.092 -12.572 -24.189 1.00 95.19 392 ILE A N 1
ATOM 2934 C CA . ILE A 1 392 ? 22.993 -13.331 -23.310 1.00 95.19 392 ILE A CA 1
ATOM 2935 C C . ILE A 1 392 ? 23.349 -12.520 -22.059 1.00 95.19 392 ILE A C 1
ATOM 2937 O O . ILE A 1 392 ? 23.994 -11.481 -22.194 1.00 95.19 392 ILE A O 1
ATOM 2941 N N . ASP A 1 393 ? 23.074 -13.045 -20.862 1.00 95.56 393 ASP A N 1
ATOM 2942 C CA . ASP A 1 393 ? 23.439 -12.444 -19.575 1.00 95.56 393 ASP A CA 1
ATOM 2943 C C . ASP A 1 393 ? 22.774 -11.067 -19.307 1.00 95.56 393 ASP A C 1
ATOM 2945 O O . ASP A 1 393 ? 23.381 -10.206 -18.660 1.00 95.56 393 ASP A O 1
ATOM 2949 N N . ASP A 1 394 ? 21.532 -10.826 -19.750 1.00 95.88 394 ASP A N 1
ATOM 2950 C CA . ASP A 1 394 ? 20.788 -9.552 -19.600 1.00 95.88 394 ASP A CA 1
ATOM 2951 C C . ASP A 1 394 ? 20.241 -9.275 -18.175 1.00 95.88 394 ASP A C 1
ATOM 2953 O O . ASP A 1 394 ? 19.189 -8.667 -17.957 1.00 95.88 394 ASP A O 1
ATOM 2957 N N . VAL A 1 395 ? 21.013 -9.657 -17.155 1.00 97.19 395 VAL A N 1
ATOM 2958 C CA . VAL A 1 395 ? 20.647 -9.656 -15.726 1.00 97.19 395 VAL A CA 1
ATOM 2959 C C . VAL A 1 395 ? 20.069 -8.322 -15.242 1.00 97.19 395 VAL A C 1
ATOM 2961 O O . VAL A 1 395 ? 19.166 -8.303 -14.402 1.00 97.19 395 VAL A O 1
ATOM 2964 N N . ASN A 1 396 ? 20.595 -7.199 -15.733 1.00 95.81 396 ASN A N 1
ATOM 2965 C CA . ASN A 1 396 ? 20.187 -5.851 -15.331 1.00 95.81 396 ASN A CA 1
ATOM 2966 C C . ASN A 1 396 ? 19.821 -4.963 -16.528 1.00 95.81 396 ASN A C 1
ATOM 2968 O O . ASN A 1 396 ? 19.909 -3.740 -16.420 1.00 95.81 396 ASN A O 1
ATOM 2972 N N . GLY A 1 397 ? 19.402 -5.567 -17.642 1.00 96.38 397 GLY A N 1
ATOM 2973 C CA . GLY A 1 397 ? 19.062 -4.871 -18.880 1.00 96.38 397 GLY A CA 1
ATOM 2974 C C . GLY A 1 397 ? 20.114 -5.021 -19.975 1.00 96.38 397 GLY A C 1
ATOM 2975 O O . GLY A 1 397 ? 20.994 -5.876 -19.886 1.00 96.38 397 GLY A O 1
ATOM 2976 N N . TRP A 1 398 ? 20.006 -4.190 -21.015 1.00 97.00 398 TRP A N 1
ATOM 2977 C CA . TRP A 1 398 ? 20.712 -4.417 -22.281 1.00 97.00 398 TRP A CA 1
ATOM 2978 C C . TRP A 1 398 ? 21.196 -3.137 -22.969 1.00 97.00 398 TRP A C 1
ATOM 2980 O O . TRP A 1 398 ? 20.513 -2.107 -22.939 1.00 97.00 398 TRP A O 1
ATOM 2990 N N . ASP A 1 399 ? 22.361 -3.209 -23.615 1.00 95.19 399 ASP A N 1
ATOM 2991 C CA . ASP A 1 399 ? 22.927 -2.160 -24.463 1.00 95.19 399 ASP A CA 1
ATOM 2992 C C . ASP A 1 399 ? 22.727 -2.479 -25.946 1.00 95.19 399 ASP A C 1
ATOM 2994 O O . ASP A 1 399 ? 23.392 -3.338 -26.512 1.00 95.19 399 ASP A O 1
ATOM 2998 N N . PHE A 1 400 ? 21.842 -1.733 -26.606 1.00 94.06 400 PHE A N 1
ATOM 2999 C CA . PHE A 1 400 ? 21.519 -1.862 -28.028 1.00 94.06 400 PHE A CA 1
ATOM 3000 C C . PHE A 1 400 ? 22.409 -0.999 -28.946 1.00 94.06 400 PHE A C 1
ATOM 3002 O O . PHE A 1 400 ? 22.117 -0.850 -30.143 1.00 94.06 400 PHE A O 1
ATOM 3009 N N . THR A 1 401 ? 23.462 -0.374 -28.412 1.00 89.50 401 THR A N 1
ATOM 3010 C CA . THR A 1 401 ? 24.315 0.574 -29.147 1.00 89.50 401 THR A CA 1
ATOM 3011 C C . THR A 1 401 ? 25.508 -0.074 -29.835 1.00 89.50 401 THR A C 1
ATOM 3013 O O . THR A 1 401 ? 25.980 0.446 -30.852 1.00 89.50 401 THR A O 1
ATOM 3016 N N . SER A 1 402 ? 25.993 -1.211 -29.331 1.00 73.81 402 SER A N 1
ATOM 3017 C CA . SER A 1 402 ? 27.068 -1.948 -29.985 1.00 73.81 402 SER A CA 1
ATOM 3018 C C . SER A 1 402 ? 26.550 -2.624 -31.266 1.00 73.81 402 SER A C 1
ATOM 3020 O O . SER A 1 402 ? 25.399 -3.050 -31.372 1.00 73.81 402 SER A O 1
ATOM 3022 N N . GLY A 1 403 ? 27.375 -2.640 -32.320 1.00 63.78 403 GLY A N 1
ATOM 3023 C CA . GLY A 1 403 ? 26.964 -3.168 -33.624 1.00 63.78 403 GLY A CA 1
ATOM 3024 C C . GLY A 1 403 ? 26.573 -4.649 -33.544 1.00 63.78 403 GLY A C 1
ATOM 3025 O O . GLY A 1 403 ? 27.320 -5.452 -32.993 1.00 63.78 403 GLY A O 1
ATOM 3026 N N . GLY A 1 404 ? 25.435 -5.022 -34.136 1.00 66.88 404 GLY A N 1
ATOM 3027 C CA . GLY A 1 404 ? 24.858 -6.364 -34.005 1.00 66.88 404 GLY A CA 1
ATOM 3028 C C . GLY A 1 404 ? 23.686 -6.376 -33.021 1.00 66.88 404 GLY A C 1
ATOM 3029 O O . GLY A 1 404 ? 22.837 -5.491 -33.094 1.00 66.88 404 GLY A O 1
ATOM 3030 N N . ILE A 1 405 ? 23.629 -7.389 -32.147 1.00 67.25 405 ILE A N 1
ATOM 3031 C CA . ILE A 1 405 ? 22.543 -7.579 -31.166 1.00 67.25 405 ILE A CA 1
ATOM 3032 C C . ILE A 1 405 ? 22.709 -6.755 -29.882 1.00 67.25 405 ILE A C 1
ATOM 3034 O O . ILE A 1 405 ? 21.783 -6.740 -29.079 1.00 67.25 405 ILE A O 1
ATOM 3038 N N . GLY A 1 406 ? 23.838 -6.068 -29.689 1.00 82.69 406 GLY A N 1
ATOM 3039 C CA . GLY A 1 406 ? 24.148 -5.376 -28.438 1.00 82.69 406 GLY A CA 1
ATOM 3040 C C . GLY A 1 406 ? 25.014 -6.192 -27.470 1.00 82.69 406 GLY A C 1
ATOM 3041 O O . GLY A 1 406 ? 25.556 -7.235 -27.849 1.00 82.69 406 GLY A O 1
ATOM 3042 N N . ASP A 1 407 ? 25.131 -5.724 -26.227 1.00 91.50 407 ASP A N 1
ATOM 3043 C CA . ASP A 1 407 ? 25.770 -6.442 -25.117 1.00 91.50 407 ASP A CA 1
ATOM 3044 C C . ASP A 1 407 ? 25.064 -6.204 -23.767 1.00 91.50 407 ASP A C 1
ATOM 3046 O O . ASP A 1 407 ? 24.145 -5.395 -23.649 1.00 91.50 407 ASP A O 1
ATOM 3050 N N . ASN A 1 408 ? 25.489 -6.933 -22.734 1.00 93.31 408 ASN A N 1
ATOM 3051 C CA . ASN A 1 408 ? 24.862 -6.935 -21.412 1.00 93.31 408 ASN A CA 1
ATOM 3052 C C . ASN A 1 408 ? 25.313 -5.794 -20.483 1.00 93.31 408 ASN A C 1
ATOM 3054 O O . ASN A 1 408 ? 25.122 -5.875 -19.266 1.00 93.31 408 ASN A O 1
ATOM 3058 N N . ASN A 1 409 ? 25.924 -4.731 -21.016 1.00 94.19 409 ASN A N 1
ATOM 3059 C CA . ASN A 1 409 ? 26.358 -3.584 -20.229 1.00 94.19 409 ASN A CA 1
ATOM 3060 C C . ASN A 1 409 ? 25.583 -2.303 -20.589 1.00 94.19 409 ASN A C 1
ATOM 3062 O O . ASN A 1 409 ? 26.139 -1.399 -21.215 1.00 94.19 409 ASN A O 1
ATOM 3066 N N . PRO A 1 410 ? 24.340 -2.127 -20.093 1.00 95.31 410 PRO A N 1
ATOM 3067 C CA . PRO A 1 410 ? 23.548 -0.906 -20.293 1.00 95.31 410 PRO A CA 1
ATOM 3068 C C . PRO A 1 410 ? 24.055 0.304 -19.484 1.00 95.31 410 PRO A C 1
ATOM 3070 O O . PRO A 1 410 ? 23.325 1.277 -19.266 1.00 95.31 410 PRO A O 1
ATOM 3073 N N . GLY A 1 411 ? 25.286 0.236 -18.977 1.00 95.00 411 GLY A N 1
ATOM 3074 C CA . GLY A 1 411 ? 25.921 1.304 -18.229 1.00 95.00 411 GLY A CA 1
ATOM 3075 C C . GLY A 1 411 ? 26.404 2.456 -19.115 1.00 95.00 411 GLY A C 1
ATOM 3076 O O . GLY A 1 411 ? 26.525 2.313 -20.337 1.00 95.00 411 GLY A O 1
ATOM 3077 N N . PRO A 1 412 ? 26.726 3.602 -18.496 1.00 92.81 412 PRO A N 1
ATOM 3078 C CA . PRO A 1 412 ? 27.341 4.718 -19.196 1.00 92.81 412 PRO A CA 1
ATOM 3079 C C . PRO A 1 412 ? 28.714 4.316 -19.746 1.00 92.81 412 PRO A C 1
ATOM 3081 O O . PRO A 1 412 ? 29.524 3.705 -19.043 1.00 92.81 412 PRO A O 1
ATOM 3084 N N . SER A 1 413 ? 28.994 4.686 -20.994 1.00 87.31 413 SER A N 1
ATOM 3085 C CA . SER A 1 413 ? 30.292 4.447 -21.644 1.00 87.31 413 SER A CA 1
ATOM 3086 C C . SER A 1 413 ? 31.194 5.676 -21.644 1.00 87.31 413 SER A C 1
ATOM 3088 O O . SER A 1 413 ? 32.421 5.550 -21.660 1.00 87.31 413 SER A O 1
ATOM 3090 N N . VAL A 1 414 ? 30.594 6.868 -21.620 1.00 84.19 414 VAL A N 1
ATOM 3091 C CA . VAL A 1 414 ? 31.289 8.155 -21.610 1.00 84.19 414 VAL A CA 1
ATOM 3092 C C . VAL A 1 414 ? 30.713 9.066 -20.524 1.00 84.19 414 VAL A C 1
ATOM 3094 O O . VAL A 1 414 ? 29.579 8.866 -20.102 1.00 84.19 414 VAL A O 1
ATOM 3097 N N . PRO A 1 415 ? 31.458 10.087 -20.056 1.00 82.69 415 PRO A N 1
ATOM 3098 C CA . PRO A 1 415 ? 30.971 10.995 -19.013 1.00 82.69 415 PRO A CA 1
ATOM 3099 C C . PRO A 1 415 ? 29.669 11.734 -19.351 1.00 82.69 415 PRO A C 1
ATOM 3101 O O . PRO A 1 415 ? 28.969 12.158 -18.436 1.00 82.69 415 PRO A O 1
ATOM 3104 N N . ASP A 1 416 ? 29.368 11.895 -20.642 1.00 82.75 416 ASP A N 1
ATOM 3105 C CA . ASP A 1 416 ? 28.146 12.546 -21.117 1.00 82.75 416 ASP A CA 1
ATOM 3106 C C . ASP A 1 416 ? 26.914 11.618 -21.074 1.00 82.75 416 ASP A C 1
ATOM 3108 O O . ASP A 1 416 ? 25.802 12.135 -21.143 1.00 82.75 416 ASP A O 1
ATOM 3112 N N . ASP A 1 417 ? 27.091 10.298 -20.891 1.00 88.81 417 ASP A N 1
ATOM 3113 C CA . ASP A 1 417 ? 26.004 9.315 -20.708 1.00 88.81 417 ASP A CA 1
ATOM 3114 C C . ASP A 1 417 ? 25.435 9.424 -19.270 1.00 88.81 417 ASP A C 1
ATOM 3116 O O . ASP A 1 417 ? 25.556 8.525 -18.437 1.00 88.81 417 ASP A O 1
ATOM 3120 N N . ALA A 1 418 ? 24.916 10.596 -18.910 1.00 91.56 418 ALA A N 1
ATOM 3121 C CA . ALA A 1 418 ? 24.399 10.893 -17.572 1.00 91.56 418 ALA A CA 1
ATOM 3122 C C . ALA A 1 418 ? 22.873 11.062 -17.550 1.00 91.56 418 ALA A C 1
ATOM 3124 O O . ALA A 1 418 ? 22.278 11.155 -16.466 1.00 91.56 418 ALA A O 1
ATOM 3125 N N . HIS A 1 419 ? 22.232 11.121 -18.719 1.00 95.75 419 HIS A N 1
ATOM 3126 C CA . HIS A 1 419 ? 20.826 11.474 -18.848 1.00 95.75 419 HIS A CA 1
ATOM 3127 C C . HIS A 1 419 ? 19.918 10.383 -18.270 1.00 95.75 419 HIS A C 1
ATOM 3129 O O . HIS A 1 419 ? 19.080 10.690 -17.417 1.00 95.75 419 HIS A O 1
ATOM 3135 N N . ALA A 1 420 ? 20.148 9.107 -18.596 1.00 96.75 420 ALA A N 1
ATOM 3136 C CA . ALA A 1 420 ? 19.347 7.990 -18.099 1.00 96.75 420 ALA A CA 1
ATOM 3137 C C . ALA A 1 420 ? 19.374 7.896 -16.574 1.00 96.75 420 ALA A C 1
ATOM 3139 O O . ALA A 1 420 ? 18.359 7.606 -15.947 1.00 96.75 420 ALA A O 1
ATOM 3140 N N . THR A 1 421 ? 20.530 8.161 -15.959 1.00 97.56 421 THR A N 1
ATOM 3141 C CA . THR A 1 421 ? 20.677 8.141 -14.496 1.00 97.56 421 THR A CA 1
ATOM 3142 C C . THR A 1 421 ? 19.830 9.240 -13.847 1.00 97.56 421 THR A C 1
ATOM 3144 O O . THR A 1 421 ? 19.159 8.992 -12.844 1.00 97.56 421 THR A O 1
ATOM 3147 N N . ALA A 1 422 ? 19.795 10.439 -14.438 1.00 97.12 422 ALA A N 1
ATOM 3148 C CA . ALA A 1 422 ? 18.951 11.533 -13.961 1.00 97.12 422 ALA A CA 1
ATOM 3149 C C . ALA A 1 422 ? 17.452 11.239 -14.164 1.00 97.12 422 ALA A C 1
ATOM 3151 O O . ALA A 1 422 ? 16.660 11.420 -13.235 1.00 97.12 422 ALA A O 1
ATOM 3152 N N . VAL A 1 423 ? 17.070 10.735 -15.343 1.00 98.06 423 VAL A N 1
ATOM 3153 C CA . VAL A 1 423 ? 15.694 10.310 -15.657 1.00 98.06 423 VAL A CA 1
ATOM 3154 C C . VAL A 1 423 ? 15.228 9.228 -14.681 1.00 98.06 423 VAL A C 1
ATOM 3156 O O . VAL A 1 423 ? 14.145 9.335 -14.104 1.00 98.06 423 VAL A O 1
ATOM 3159 N N . ALA A 1 424 ? 16.069 8.224 -14.431 1.00 98.31 424 ALA A N 1
ATOM 3160 C CA . ALA A 1 424 ? 15.805 7.144 -13.491 1.00 98.31 424 ALA A CA 1
ATOM 3161 C C . ALA A 1 424 ? 15.608 7.649 -12.057 1.00 98.31 424 ALA A C 1
ATOM 3163 O O . ALA A 1 424 ? 14.690 7.196 -11.376 1.00 98.31 424 ALA A O 1
ATOM 3164 N N . GLY A 1 425 ? 16.415 8.619 -11.615 1.00 98.06 425 GLY A N 1
ATOM 3165 C CA . GLY A 1 425 ? 16.266 9.248 -10.302 1.00 98.06 425 GLY A CA 1
ATOM 3166 C C . GLY A 1 425 ? 14.914 9.946 -10.128 1.00 98.06 425 GLY A C 1
ATOM 3167 O O . GLY A 1 425 ? 14.257 9.761 -9.106 1.00 98.06 425 GLY A O 1
ATOM 3168 N N . VAL A 1 426 ? 14.454 10.686 -11.143 1.00 97.94 426 VAL A N 1
ATOM 3169 C CA . VAL A 1 426 ? 13.129 11.337 -11.122 1.00 97.94 426 VAL A CA 1
ATOM 3170 C C . VAL A 1 426 ? 11.999 10.302 -11.145 1.00 97.94 426 VAL A C 1
ATOM 3172 O O . VAL A 1 426 ? 11.025 10.424 -10.400 1.00 97.94 426 VAL A O 1
ATOM 3175 N N . ALA A 1 427 ? 12.124 9.264 -11.974 1.00 97.94 427 ALA A N 1
ATOM 3176 C CA . ALA A 1 427 ? 11.100 8.234 -12.107 1.00 97.94 427 ALA A CA 1
ATOM 3177 C C . ALA A 1 427 ? 10.974 7.371 -10.841 1.00 97.94 427 ALA A C 1
ATOM 3179 O O . ALA A 1 427 ? 9.871 7.212 -10.316 1.00 97.94 427 ALA A O 1
ATOM 3180 N N . ALA A 1 428 ? 12.086 6.825 -10.344 1.00 97.62 428 ALA A N 1
ATOM 3181 C CA . ALA A 1 428 ? 12.103 5.812 -9.289 1.00 97.62 428 ALA A CA 1
ATOM 3182 C C . ALA A 1 428 ? 13.398 5.806 -8.450 1.00 97.62 428 ALA A C 1
ATOM 3184 O O . ALA A 1 428 ? 13.844 4.745 -8.011 1.00 97.62 428 ALA A O 1
ATOM 3185 N N . GLY A 1 429 ? 14.002 6.974 -8.193 1.00 97.44 429 GLY A N 1
ATOM 3186 C CA . GLY A 1 429 ? 15.018 7.107 -7.144 1.00 97.44 429 GLY A CA 1
ATOM 3187 C C . GLY A 1 429 ? 14.505 6.526 -5.824 1.00 97.44 429 GLY A C 1
ATOM 3188 O O . GLY A 1 429 ? 13.361 6.776 -5.435 1.00 97.44 429 GLY A O 1
ATOM 3189 N N . ARG A 1 430 ? 15.313 5.691 -5.170 1.00 95.31 430 ARG A N 1
ATOM 3190 C CA . ARG A 1 430 ? 14.899 4.916 -4.003 1.00 95.31 430 ARG A CA 1
ATOM 3191 C C . ARG A 1 430 ? 14.630 5.852 -2.834 1.00 95.31 430 ARG A C 1
ATOM 3193 O O . ARG A 1 430 ? 15.549 6.363 -2.219 1.00 95.31 430 ARG A O 1
ATOM 3200 N N . GLY A 1 431 ? 13.373 5.961 -2.455 1.00 91.75 431 GLY A N 1
ATOM 3201 C CA . GLY A 1 431 ? 12.916 6.907 -1.450 1.00 91.75 431 GLY A CA 1
ATOM 3202 C C . GLY A 1 431 ? 12.999 6.352 -0.040 1.00 91.75 431 GLY A C 1
ATOM 3203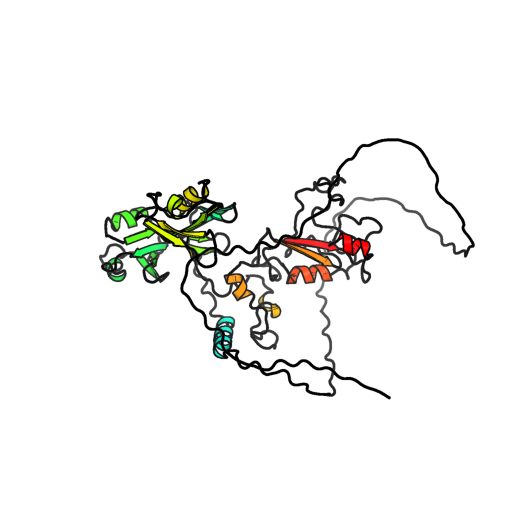 O O . GLY A 1 431 ? 13.004 5.139 0.197 1.00 91.75 431 GLY A O 1
ATOM 3204 N N . ASN A 1 432 ? 13.001 7.274 0.914 1.00 89.50 432 ASN A N 1
ATOM 3205 C CA . ASN A 1 432 ? 12.990 7.026 2.345 1.00 89.50 432 ASN A CA 1
ATOM 3206 C C . ASN A 1 432 ? 14.142 6.122 2.814 1.00 89.50 432 ASN A C 1
ATOM 3208 O O . ASN A 1 432 ? 13.991 5.307 3.733 1.00 89.50 432 ASN A O 1
ATOM 3212 N N . ASN A 1 433 ? 15.297 6.254 2.161 1.00 90.94 433 ASN A N 1
ATOM 3213 C CA . ASN A 1 433 ? 16.488 5.461 2.440 1.00 90.94 433 ASN A CA 1
ATOM 3214 C C . ASN A 1 433 ? 17.578 6.276 3.175 1.00 90.94 433 ASN A C 1
ATOM 3216 O O . ASN A 1 433 ? 18.607 5.714 3.558 1.00 90.94 433 ASN A O 1
ATOM 3220 N N . GLY A 1 434 ? 17.337 7.574 3.397 1.00 91.56 434 GLY A N 1
ATOM 3221 C CA . GLY A 1 434 ? 18.238 8.505 4.074 1.00 91.56 434 GLY A CA 1
ATOM 3222 C C . GLY A 1 434 ? 19.377 9.038 3.198 1.00 91.56 434 GLY A C 1
ATOM 3223 O O . GLY A 1 434 ? 20.347 9.576 3.735 1.00 91.56 434 GLY A O 1
ATOM 3224 N N . GLN A 1 435 ? 19.292 8.890 1.877 1.00 92.88 435 GLN A N 1
ATOM 3225 C CA . GLN A 1 435 ? 20.290 9.317 0.898 1.00 92.88 435 GLN A CA 1
ATOM 3226 C C . GLN A 1 435 ? 19.627 10.145 -0.202 1.00 92.88 435 GLN A C 1
ATOM 3228 O O . GLN A 1 435 ? 18.422 10.098 -0.375 1.00 92.88 435 GLN A O 1
ATOM 3233 N N . GLY A 1 436 ? 20.430 10.949 -0.902 1.00 95.75 436 GLY A N 1
ATOM 3234 C CA . GLY A 1 436 ? 20.045 11.571 -2.169 1.00 95.75 436 GLY A CA 1
ATOM 3235 C C . GLY A 1 436 ? 18.635 12.169 -2.236 1.00 95.75 436 GLY A C 1
ATOM 3236 O O . GLY A 1 436 ? 18.286 13.056 -1.448 1.00 95.75 436 GLY A O 1
ATOM 3237 N N . VAL A 1 437 ? 17.903 11.731 -3.259 1.00 96.81 437 VAL A N 1
ATOM 3238 C CA . VAL A 1 437 ? 16.592 12.220 -3.711 1.00 96.81 437 VAL A CA 1
ATOM 3239 C C . VAL A 1 437 ? 15.553 11.096 -3.611 1.00 96.81 437 VAL A C 1
ATOM 3241 O O . VAL A 1 437 ? 15.878 9.960 -3.306 1.00 96.81 437 VAL A O 1
ATOM 3244 N N . THR A 1 438 ? 14.294 11.388 -3.926 1.00 96.38 438 THR A N 1
ATOM 3245 C CA . THR A 1 438 ? 13.254 10.364 -4.110 1.00 96.38 438 THR A CA 1
ATOM 3246 C C . THR A 1 438 ? 12.652 10.451 -5.513 1.00 96.38 438 THR A C 1
ATOM 3248 O O . THR A 1 438 ? 12.474 11.547 -6.045 1.00 96.38 438 THR A O 1
ATOM 3251 N N . GLY A 1 439 ? 12.316 9.320 -6.123 1.00 96.94 439 GLY A N 1
ATOM 3252 C CA . GLY A 1 439 ? 11.528 9.289 -7.354 1.00 96.94 439 GLY A CA 1
ATOM 3253 C C . GLY A 1 439 ? 10.027 9.345 -7.082 1.00 96.94 439 GLY A C 1
ATOM 3254 O O . GLY A 1 439 ? 9.570 9.149 -5.956 1.00 96.94 439 GLY A O 1
ATOM 3255 N N . MET A 1 440 ? 9.223 9.544 -8.127 1.00 95.94 440 MET A N 1
ATOM 3256 C CA . MET A 1 440 ? 7.763 9.438 -8.000 1.00 95.94 440 MET A CA 1
ATOM 3257 C C . MET A 1 440 ? 7.328 8.015 -7.605 1.00 95.94 440 MET A C 1
ATOM 3259 O O . MET A 1 440 ? 6.470 7.824 -6.741 1.00 95.94 440 MET A O 1
ATOM 3263 N N . ALA A 1 441 ? 7.945 7.010 -8.228 1.00 96.19 441 ALA A N 1
ATOM 3264 C CA . ALA A 1 441 ? 7.691 5.590 -8.020 1.00 96.19 441 ALA A CA 1
ATOM 3265 C C . ALA A 1 441 ? 8.837 4.933 -7.228 1.00 96.19 441 ALA A C 1
ATOM 3267 O O . ALA A 1 441 ? 9.374 3.899 -7.624 1.00 96.19 441 ALA A O 1
ATOM 3268 N N . TYR A 1 442 ? 9.203 5.544 -6.100 1.00 94.62 442 TYR A N 1
ATOM 3269 C CA . TYR A 1 442 ? 10.399 5.254 -5.306 1.00 94.62 442 TYR A CA 1
ATOM 3270 C C . TYR A 1 442 ? 10.557 3.826 -4.739 1.00 94.62 442 TYR A C 1
ATOM 3272 O O . TYR A 1 442 ? 11.620 3.496 -4.214 1.00 94.62 442 TYR A O 1
ATOM 3280 N N . ASN A 1 443 ? 9.519 2.988 -4.806 1.00 93.44 443 ASN A N 1
ATOM 3281 C CA . ASN A 1 443 ? 9.539 1.569 -4.423 1.00 93.44 443 ASN A CA 1
ATOM 3282 C C . ASN A 1 443 ? 9.551 0.611 -5.633 1.00 93.44 443 ASN A C 1
ATOM 3284 O O . ASN A 1 443 ? 9.493 -0.607 -5.449 1.00 93.44 443 ASN A O 1
ATOM 3288 N N . SER A 1 444 ? 9.583 1.140 -6.858 1.00 96.19 444 SER A N 1
ATOM 3289 C CA . SER A 1 444 ? 9.613 0.364 -8.106 1.00 96.19 444 SER A CA 1
ATOM 3290 C C . SER A 1 444 ? 11.042 0.016 -8.524 1.00 96.19 444 SER A C 1
ATOM 3292 O O . SER A 1 444 ? 12.009 0.553 -7.988 1.00 96.19 444 SER A O 1
ATOM 3294 N N . ARG A 1 445 ? 11.187 -0.912 -9.476 1.00 97.50 445 ARG A N 1
ATOM 3295 C CA . ARG A 1 445 ? 12.493 -1.317 -10.019 1.00 97.50 445 ARG A CA 1
ATOM 3296 C C . ARG A 1 445 ? 12.734 -0.693 -11.387 1.00 97.50 445 ARG A C 1
ATOM 3298 O O . ARG A 1 445 ? 11.798 -0.536 -12.164 1.00 97.50 445 ARG A O 1
ATOM 3305 N N . LEU A 1 446 ? 13.987 -0.388 -11.692 1.00 98.56 446 LEU A N 1
ATOM 3306 C CA . LEU A 1 446 ? 14.410 0.209 -12.958 1.00 98.56 446 LEU A CA 1
ATOM 3307 C C . LEU A 1 446 ? 15.046 -0.841 -13.870 1.00 98.56 446 LEU A C 1
ATOM 3309 O O . LEU A 1 446 ? 15.915 -1.584 -13.424 1.00 98.56 446 LEU A O 1
ATOM 3313 N N . LEU A 1 447 ? 14.645 -0.881 -15.138 1.00 98.38 447 LEU A N 1
ATOM 3314 C CA . LEU A 1 447 ? 15.285 -1.679 -16.183 1.00 98.38 447 LEU A CA 1
ATOM 3315 C C . LEU A 1 447 ? 16.048 -0.737 -17.135 1.00 98.38 447 LEU A C 1
ATOM 3317 O O . LEU A 1 447 ? 15.423 -0.065 -17.955 1.00 98.38 447 LEU A O 1
ATOM 3321 N N . PRO A 1 448 ? 17.378 -0.635 -17.006 1.00 98.00 448 PRO A N 1
ATOM 3322 C CA . PRO A 1 448 ? 18.232 0.068 -17.955 1.00 98.00 448 PRO A CA 1
ATOM 3323 C C . PRO A 1 448 ? 18.143 -0.523 -19.364 1.00 98.00 448 PRO A C 1
ATOM 3325 O O . PRO A 1 448 ? 18.366 -1.714 -19.560 1.00 98.00 448 PRO A O 1
ATOM 3328 N N . VAL A 1 449 ? 17.862 0.318 -20.355 1.00 97.00 449 VAL A N 1
ATOM 3329 C CA . VAL A 1 449 ? 17.868 -0.065 -21.767 1.00 97.00 449 VAL A CA 1
ATOM 3330 C C . VAL A 1 449 ? 18.617 1.012 -22.531 1.00 97.00 449 VAL A C 1
ATOM 3332 O O . VAL A 1 449 ? 18.155 2.143 -22.657 1.00 97.00 449 VAL A O 1
ATOM 3335 N N . ARG A 1 450 ? 19.817 0.699 -23.004 1.00 95.25 450 ARG A N 1
ATOM 3336 C CA . ARG A 1 450 ? 20.694 1.713 -23.579 1.00 95.25 450 ARG A CA 1
ATOM 3337 C C . ARG A 1 450 ? 20.574 1.749 -25.098 1.00 95.25 450 ARG A C 1
ATOM 3339 O O . ARG A 1 450 ? 20.744 0.732 -25.760 1.00 95.25 450 ARG A O 1
ATOM 3346 N N . ILE A 1 451 ? 20.279 2.926 -25.646 1.00 94.56 451 ILE A N 1
ATOM 3347 C CA . ILE A 1 451 ? 20.085 3.155 -27.086 1.00 94.56 451 ILE A CA 1
ATOM 3348 C C . ILE A 1 451 ? 20.892 4.335 -27.638 1.00 94.56 451 ILE A C 1
ATOM 3350 O O . ILE A 1 451 ? 20.907 4.509 -28.856 1.00 94.56 451 ILE A O 1
ATOM 3354 N N . PHE A 1 452 ? 21.571 5.126 -26.799 1.00 91.88 452 PHE A N 1
ATOM 3355 C CA . PHE A 1 452 ? 22.470 6.190 -27.260 1.00 91.88 452 PHE A CA 1
ATOM 3356 C C . PHE A 1 452 ? 23.941 5.869 -26.989 1.00 91.88 452 PHE A C 1
ATOM 3358 O O . PHE A 1 452 ? 24.321 5.436 -25.901 1.00 91.88 452 PHE A O 1
ATOM 3365 N N . LEU A 1 453 ? 24.775 6.134 -27.994 1.00 83.31 453 LEU A N 1
ATOM 3366 C CA . LEU A 1 453 ? 26.229 6.146 -27.883 1.00 83.31 453 LEU A CA 1
ATOM 3367 C C . LEU A 1 453 ? 26.701 7.599 -27.995 1.00 83.31 453 LEU A C 1
ATOM 3369 O O . LEU A 1 453 ? 26.869 8.129 -29.101 1.00 83.31 453 LEU A O 1
ATOM 3373 N N . GLY A 1 454 ? 26.855 8.271 -26.851 1.00 79.44 454 GLY A N 1
ATOM 3374 C CA . GLY A 1 454 ? 27.000 9.722 -26.817 1.00 79.44 454 GLY A CA 1
ATOM 3375 C C . GLY A 1 454 ? 25.782 10.407 -27.448 1.00 79.44 454 GLY A C 1
ATOM 3376 O O . GLY A 1 454 ? 24.641 10.103 -27.127 1.00 79.44 454 GLY A O 1
ATOM 3377 N N . GLY A 1 455 ? 25.997 11.322 -28.396 1.00 80.12 455 GLY A N 1
ATOM 3378 C CA . GLY A 1 455 ? 24.905 12.088 -29.018 1.00 80.12 455 GLY A CA 1
ATOM 3379 C C . GLY A 1 455 ? 24.104 11.369 -30.114 1.00 80.12 455 GLY A C 1
ATOM 3380 O O . GLY A 1 455 ? 23.256 12.007 -30.739 1.00 80.12 455 GLY A O 1
ATOM 3381 N N . ALA A 1 456 ? 24.388 10.098 -30.416 1.00 86.69 456 ALA A N 1
ATOM 3382 C CA . ALA A 1 456 ? 23.763 9.371 -31.521 1.00 86.69 456 ALA A CA 1
ATOM 3383 C C . ALA A 1 456 ? 22.920 8.196 -31.016 1.00 86.69 456 ALA A C 1
ATOM 3385 O O . ALA A 1 456 ? 23.414 7.347 -30.278 1.00 86.69 456 ALA A O 1
ATOM 3386 N N . ALA A 1 457 ? 21.665 8.131 -31.460 1.00 90.25 457 ALA A N 1
ATOM 3387 C CA . ALA A 1 457 ? 20.829 6.956 -31.255 1.00 90.25 457 ALA A CA 1
ATOM 3388 C C . ALA A 1 457 ? 21.332 5.777 -32.105 1.00 90.25 457 ALA A C 1
ATOM 3390 O O . ALA A 1 457 ? 21.888 5.964 -33.193 1.00 90.25 457 ALA A O 1
ATOM 3391 N N . THR A 1 458 ? 21.092 4.563 -31.620 1.00 90.81 458 THR A N 1
ATOM 3392 C CA . THR A 1 458 ? 21.214 3.324 -32.392 1.00 90.81 458 THR A CA 1
ATOM 3393 C C . THR A 1 458 ? 20.191 3.284 -33.540 1.00 90.81 458 THR A C 1
ATOM 3395 O O . THR A 1 458 ? 19.379 4.192 -33.714 1.00 90.81 458 THR A O 1
ATOM 3398 N N . SER A 1 459 ? 20.237 2.244 -34.373 1.00 91.12 459 SER A N 1
ATOM 3399 C CA . SER A 1 459 ? 19.315 2.114 -35.510 1.00 91.12 459 SER A CA 1
ATOM 3400 C C . SER A 1 459 ? 17.856 1.935 -35.068 1.00 91.12 459 SER A C 1
ATOM 3402 O O . SER A 1 459 ? 17.594 1.342 -34.024 1.00 91.12 459 SER A O 1
ATOM 3404 N N . ASP A 1 460 ? 16.896 2.337 -35.906 1.00 91.44 460 ASP A N 1
ATOM 3405 C CA . ASP A 1 460 ? 15.460 2.136 -35.639 1.00 91.44 460 ASP A CA 1
ATOM 3406 C C . ASP A 1 460 ? 15.101 0.665 -35.359 1.00 91.44 460 ASP A C 1
ATOM 3408 O O . ASP A 1 460 ? 14.214 0.385 -34.560 1.00 91.44 460 ASP A O 1
ATOM 3412 N N . ALA A 1 461 ? 15.803 -0.290 -35.983 1.00 90.12 461 ALA A N 1
ATOM 3413 C CA . ALA A 1 461 ? 15.607 -1.720 -35.734 1.00 90.12 461 ALA A CA 1
ATOM 3414 C C . ALA A 1 461 ? 16.040 -2.132 -34.316 1.00 90.12 461 ALA A C 1
ATOM 3416 O O . ALA A 1 461 ? 15.391 -2.967 -33.685 1.00 90.12 461 ALA A O 1
ATOM 3417 N N . ASN A 1 462 ? 17.099 -1.510 -33.798 1.00 89.38 462 ASN A N 1
ATOM 3418 C CA . ASN A 1 462 ? 17.583 -1.740 -32.441 1.00 89.38 462 ASN A CA 1
ATOM 3419 C C . ASN A 1 462 ? 16.686 -1.033 -31.418 1.00 89.38 462 ASN A C 1
ATOM 3421 O O . ASN A 1 462 ? 16.358 -1.629 -30.400 1.00 89.38 462 ASN A O 1
ATOM 3425 N N . ILE A 1 463 ? 16.194 0.173 -31.723 1.00 90.75 463 ILE A N 1
ATOM 3426 C CA . ILE A 1 463 ? 15.174 0.849 -30.903 1.00 90.75 463 ILE A CA 1
ATOM 3427 C C . ILE A 1 463 ? 13.886 0.014 -30.851 1.00 90.75 463 ILE A C 1
ATOM 3429 O O . ILE A 1 463 ? 13.291 -0.126 -29.792 1.00 90.75 463 ILE A O 1
ATOM 3433 N N . ALA A 1 464 ? 13.465 -0.578 -31.972 1.00 90.31 464 ALA A N 1
ATOM 3434 C CA . ALA A 1 464 ? 12.296 -1.454 -32.005 1.00 90.31 464 ALA A CA 1
ATOM 3435 C C . ALA A 1 464 ? 12.502 -2.756 -31.219 1.00 90.31 464 ALA A C 1
ATOM 3437 O O . ALA A 1 464 ? 11.546 -3.260 -30.654 1.00 90.31 464 ALA A O 1
ATOM 3438 N N . SER A 1 465 ? 13.724 -3.295 -31.182 1.00 89.88 465 SER A N 1
ATOM 3439 C CA . SER A 1 465 ? 14.053 -4.470 -30.357 1.00 89.88 465 SER A CA 1
ATOM 3440 C C . SER A 1 465 ? 14.089 -4.149 -28.860 1.00 89.88 465 SER A C 1
ATOM 3442 O O . SER A 1 465 ? 13.906 -5.040 -28.040 1.00 89.88 465 SER A O 1
ATOM 3444 N N . ALA A 1 466 ? 14.348 -2.887 -28.517 1.00 90.31 466 ALA A N 1
ATOM 3445 C CA . ALA A 1 466 ? 14.421 -2.396 -27.148 1.00 90.31 466 ALA A CA 1
ATOM 3446 C C . ALA A 1 466 ? 13.042 -2.154 -26.496 1.00 90.31 466 ALA A C 1
ATOM 3448 O O . ALA A 1 466 ? 12.969 -2.056 -25.271 1.00 90.31 466 ALA A O 1
ATOM 3449 N N . ILE A 1 467 ? 11.977 -2.014 -27.298 1.00 90.25 467 ILE A N 1
ATOM 3450 C CA . ILE A 1 467 ? 10.582 -1.780 -26.871 1.00 90.25 467 ILE A CA 1
ATOM 3451 C C . ILE A 1 467 ? 9.825 -3.105 -26.865 1.00 90.25 467 ILE A C 1
ATOM 3453 O O . ILE A 1 467 ? 9.099 -3.352 -25.874 1.00 90.25 467 ILE A O 1
#

pLDDT: mean 74.45, std 28.18, range [24.11, 98.56]

Organism: NCBI:txid1160280

Radius of gyration: 33.52 Å; chains: 1; bounding box: 93×74×107 Å

Secondary structure (DSSP, 8-state):
--------------------------------------------------PPP-----------PPP-----------------PPPPPPPPPPPP-------PPPP-TT--HHHHHHHHHHHT--------PPPEEEEEEEEEETTEEEEEEEEEEEEEEEE-SSS--HHHHHSTTSTTTTEEEEEE-SSSEEEEEETT-PPP-HHHHHHHHTT-TTEEEEEEEE-TTT--EEEEEEEEEEEEPTT--HHHHHTT-TTEEEEEE-TT-SSEEEEEEPTT--HHHHHHHHHTSTTEEEEEEEEEE---S------TTGGG-TTT--SSTTSS-TT-S--HHHHHTTSSS--TT-EEEEEES---TT-TT--B---TT--TTSSS-SS-SS-TT-BTBEE--SSSS-BS--S-SSTT--HHHHHHHHHH---SSSSS---TTTTSEEEEEE-EETTEE--HHHHHHH-

Sequence (467 aa):
MSSLADSLSFDGASPITFDLTGSDDLTVSKETSPLAVLNSNPSPSTVSSEAPTVPASPTATGQVDFPASPSIDSSGYSTSPASSLASVPTAAPVTSSPALGLASVPTAEGWDSRVNQDNLNQKTGENRQANSPIPVVDRGDFYWADGQQVKLLQRNTQITLTLTDQATRLNDLLAAGQILEDLKLEKNVSQNTYILSSKTGTAIDIAQIEARLGEIPGVRVAPVYQSPLTNTWLVATNEIIVSLRPGLKAQEVFGNDSRLASYRSLLGTPNQFVVTLQEGLPNLATANALQSDRRFQWASPNFYQQRERFFIPNDPLFGNQWHLNNTGQVGGTPDADVDAPEAWDVNAGGSSNVVIAVIDDGMQLNHPDLQLFINTGEIAGNGIDDDGNGWIDDVNGWDFTSGGIGDNNPGPSVPDDAHATAVAGVAAGRGNNGQGVTGMAYNSRLLPVRIFLGGAATSDANIASAI

InterPro domains:
  IPR000209 Peptidase S8/S53 domain [PF00082] (352-467)
  IPR015500 Peptidase S8, subtilisin-related [PR00723] (351-370)
  IPR015500 Peptidase S8, subtilisin-related [PR00723] (415-428)
  IPR023827 Peptidase S8, subtilisin, Asp-active site [PS00136] (356-367)
  IPR036852 Peptidase S8/S53 domain superfamily [G3DSA:3.40.50.200] (311-467)
  IPR036852 Peptidase S8/S53 domain superfamily [SSF52743] (266-460)